Protein AF-0000000073784695 (afdb_homodimer)

Sequence (472 aa):
MSYKRVLLYGGRGCLGSVCVKHFKNKGYWVCSVDFQENSDADENIVIEVSESSSTQERVVKNGLDTFLSGRKVDGIFCVAGGWVGGSAASHDFLENCDAMWKKCVWSSSIAAALASKYLLASGLLVLTGAHAALQATPTMLGYGMAKAAVHQLTKSLAGQNSGLPNGSCVLAISPATLDTPMNRKWMPNANHSSWTPTEKVAELFATWLEEANSRPKSGSIIQLITQNGITECVPVMSYKRVLLYGGRGCLGSVCVKHFKNKGYWVCSVDFQENSDADENIVIEVSESSSTQERVVKNGLDTFLSGRKVDGIFCVAGGWVGGSAASHDFLENCDAMWKKCVWSSSIAAALASKYLLASGLLVLTGAHAALQATPTMLGYGMAKAAVHQLTKSLAGQNSGLPNGSCVLAISPATLDTPMNRKWMPNANHSSWTPTEKVAELFATWLEEANSRPKSGSIIQLITQNGITECVPV

Structure (mmCIF, N/CA/C/O backbone):
data_AF-0000000073784695-model_v1
#
loop_
_entity.id
_entity.type
_entity.pdbx_description
1 polymer 'Dihydropteridine reductase'
#
loop_
_atom_site.group_PDB
_atom_site.id
_atom_site.type_symbol
_atom_site.label_atom_id
_atom_site.label_alt_id
_atom_site.label_comp_id
_atom_site.label_asym_id
_atom_site.label_entity_id
_atom_site.label_seq_id
_atom_site.pdbx_PDB_ins_code
_atom_site.Cartn_x
_atom_site.Cartn_y
_atom_site.Cartn_z
_atom_site.occupancy
_atom_site.B_iso_or_equiv
_atom_site.auth_seq_id
_atom_site.auth_comp_id
_atom_site.auth_asym_id
_atom_site.auth_atom_id
_atom_site.pdbx_PDB_model_num
ATOM 1 N N . MET A 1 1 ? 3.414 38.375 17.562 1 43.34 1 MET A N 1
ATOM 2 C CA . MET A 1 1 ? 3.451 37 18.078 1 43.34 1 MET A CA 1
ATOM 3 C C . MET A 1 1 ? 3.529 36 16.938 1 43.34 1 MET A C 1
ATOM 5 O O . MET A 1 1 ? 2.811 36.125 15.945 1 43.34 1 MET A O 1
ATOM 9 N N . SER A 1 2 ? 4.625 35.25 16.594 1 60.72 2 SER A N 1
ATOM 10 C CA . SER A 1 2 ? 4.828 34.5 15.359 1 60.72 2 SER A CA 1
ATOM 11 C C . SER A 1 2 ? 3.73 33.438 15.172 1 60.72 2 SER A C 1
ATOM 13 O O . SER A 1 2 ? 3.438 32.656 16.094 1 60.72 2 SER A O 1
ATOM 15 N N . TYR A 1 3 ? 2.852 33.594 14.203 1 83.38 3 TYR A N 1
ATOM 16 C CA . TYR A 1 3 ? 1.689 32.75 13.938 1 83.38 3 TYR A CA 1
ATOM 17 C C . TYR A 1 3 ? 2.109 31.328 13.648 1 83.38 3 TYR A C 1
ATOM 19 O O . TYR A 1 3 ? 3.135 31.094 13 1 83.38 3 TYR A O 1
ATOM 27 N N . LYS A 1 4 ? 1.391 30.422 14.438 1 95.31 4 LYS A N 1
ATOM 28 C CA . LYS A 1 4 ? 1.573 29.016 14.062 1 95.31 4 LYS A CA 1
ATOM 29 C C . LYS A 1 4 ? 0.948 28.734 12.703 1 95.31 4 LYS A C 1
ATOM 31 O O . LYS A 1 4 ? -0.004 29.391 12.297 1 95.31 4 LYS A O 1
ATOM 36 N N . ARG A 1 5 ? 1.535 27.891 11.953 1 98.44 5 ARG A N 1
ATOM 37 C CA . ARG A 1 5 ? 1.164 27.625 10.57 1 98.44 5 ARG A CA 1
ATOM 38 C C . ARG A 1 5 ? 0.864 26.141 10.359 1 98.44 5 ARG A C 1
ATOM 40 O O . ARG A 1 5 ? 1.602 25.281 10.844 1 98.44 5 ARG A O 1
ATOM 47 N N . VAL A 1 6 ? -0.239 25.891 9.68 1 98.75 6 VAL A N 1
ATOM 48 C CA . VAL A 1 6 ? -0.56 24.5 9.398 1 98.75 6 VAL A CA 1
ATOM 49 C C . VAL A 1 6 ? -0.929 24.344 7.926 1 98.75 6 VAL A C 1
ATOM 51 O O . VAL A 1 6 ? -1.447 25.266 7.305 1 98.75 6 VAL A O 1
ATOM 54 N N . LEU A 1 7 ? -0.567 23.266 7.383 1 98.88 7 LEU A N 1
ATOM 55 C CA . LEU A 1 7 ? -0.961 22.828 6.047 1 98.88 7 LEU A CA 1
ATOM 56 C C . LEU A 1 7 ? -2.014 21.734 6.117 1 98.88 7 LEU A C 1
ATOM 58 O O . LEU A 1 7 ? -1.813 20.719 6.789 1 98.88 7 LEU A O 1
ATOM 62 N N . LEU A 1 8 ? -3.145 21.953 5.504 1 98.94 8 LEU A N 1
ATOM 63 C CA . LEU A 1 8 ? -4.18 20.938 5.363 1 98.94 8 LEU A CA 1
ATOM 64 C C . LEU A 1 8 ? -4.219 20.391 3.941 1 98.94 8 LEU A C 1
ATOM 66 O O . LEU A 1 8 ? -4.664 21.078 3.02 1 98.94 8 LEU A O 1
ATOM 70 N N . TYR A 1 9 ? -3.688 19.234 3.74 1 98.88 9 TYR A N 1
ATOM 71 C CA . TYR A 1 9 ? -3.838 18.531 2.469 1 98.88 9 TYR A CA 1
ATOM 72 C C . TYR A 1 9 ? -5.195 17.844 2.385 1 98.88 9 TYR A C 1
ATOM 74 O O . TYR A 1 9 ? -5.473 16.906 3.143 1 98.88 9 TYR A O 1
ATOM 82 N N . GLY A 1 10 ? -5.984 18.219 1.562 1 98.38 10 GLY A N 1
ATOM 83 C CA . GLY A 1 10 ? -7.391 17.844 1.566 1 98.38 10 GLY A CA 1
ATOM 84 C C . GLY A 1 10 ? -8.266 18.844 2.303 1 98.38 10 GLY A C 1
ATOM 85 O O . GLY A 1 10 ? -9.219 18.453 2.982 1 98.38 10 GLY A O 1
ATOM 86 N N . GLY A 1 11 ? -7.973 20.062 2.232 1 98.5 11 GLY A N 1
ATOM 87 C CA . GLY A 1 11 ? -8.609 21.078 3.049 1 98.5 11 GLY A CA 1
ATOM 88 C C . GLY A 1 11 ? -10.016 21.422 2.602 1 98.5 11 GLY A C 1
ATOM 89 O O . GLY A 1 11 ? -10.75 22.109 3.311 1 98.5 11 GLY A O 1
ATOM 90 N N . ARG A 1 12 ? -10.453 20.906 1.461 1 97.19 12 ARG A N 1
ATOM 91 C CA . ARG A 1 12 ? -11.781 21.234 0.956 1 97.19 12 ARG A CA 1
ATOM 92 C C . ARG A 1 12 ? -12.766 20.109 1.259 1 97.19 12 ARG A C 1
ATOM 94 O O . ARG A 1 12 ? -13.984 20.281 1.128 1 97.19 12 ARG A O 1
ATOM 101 N N . GLY A 1 13 ? -12.297 18.938 1.602 1 95.06 13 GLY A N 1
ATOM 102 C CA . GLY A 1 13 ? -13.172 17.812 1.912 1 95.06 13 GLY A CA 1
ATOM 103 C C . GLY A 1 13 ? -13.938 18 3.209 1 95.06 13 GLY A C 1
ATOM 104 O O . GLY A 1 13 ? -13.805 19.016 3.877 1 95.06 13 GLY A O 1
ATOM 105 N N . CYS A 1 14 ? -14.711 16.969 3.586 1 94.44 14 CYS A N 1
ATOM 106 C CA . CYS A 1 14 ? -15.578 17.047 4.754 1 94.44 14 CYS A CA 1
ATOM 107 C C . CYS A 1 14 ? -14.773 17.266 6.027 1 94.44 14 CYS A C 1
ATOM 109 O O . CYS A 1 14 ? -14.992 18.25 6.746 1 94.44 14 CYS A O 1
ATOM 111 N N . LEU A 1 15 ? -13.859 16.359 6.293 1 96.62 15 LEU A N 1
ATOM 112 C CA . LEU A 1 15 ? -13.008 16.516 7.465 1 96.62 15 LEU A CA 1
ATOM 113 C C . LEU A 1 15 ? -12.094 17.734 7.312 1 96.62 15 LEU A C 1
ATOM 115 O O . LEU A 1 15 ? -11.906 18.5 8.258 1 96.62 15 LEU A O 1
ATOM 119 N N . GLY A 1 16 ? -11.531 17.922 6.109 1 98.12 16 GLY A N 1
ATOM 120 C CA . GLY A 1 16 ? -10.594 19.016 5.84 1 98.12 16 GLY A CA 1
ATOM 121 C C . GLY A 1 16 ? -11.18 20.375 6.105 1 98.12 16 GLY A C 1
ATOM 122 O O . GLY A 1 16 ? -10.539 21.234 6.73 1 98.12 16 GLY A O 1
ATOM 123 N N . SER A 1 17 ? -12.391 20.609 5.66 1 98.25 17 SER A N 1
ATOM 124 C CA . SER A 1 17 ? -13.039 21.906 5.832 1 98.25 17 SER A CA 1
ATOM 125 C C . SER A 1 17 ? -13.258 22.219 7.309 1 98.25 17 SER A C 1
ATOM 127 O O . SER A 1 17 ? -13.102 23.359 7.738 1 98.25 17 SER A O 1
ATOM 129 N N . VAL A 1 18 ? -13.594 21.188 8.047 1 98.38 18 VAL A N 1
ATOM 130 C CA . VAL A 1 18 ? -13.805 21.359 9.484 1 98.38 18 VAL A CA 1
ATOM 131 C C . VAL A 1 18 ? -12.477 21.688 10.164 1 98.38 18 VAL A C 1
ATOM 133 O O . VAL A 1 18 ? -12.422 22.562 11.031 1 98.38 18 VAL A O 1
ATOM 136 N N . CYS A 1 19 ? -11.422 21.047 9.75 1 98.75 19 CYS A N 1
ATOM 137 C CA . CYS A 1 19 ? -10.102 21.312 10.312 1 98.75 19 CYS A CA 1
ATOM 138 C C . CYS A 1 19 ? -9.625 22.719 9.969 1 98.75 19 CYS A C 1
ATOM 140 O O . CYS A 1 19 ? -9.078 23.422 10.82 1 98.75 19 CYS A O 1
ATOM 142 N N . VAL A 1 20 ? -9.836 23.109 8.688 1 98.81 20 VAL A N 1
ATOM 143 C CA . VAL A 1 20 ? -9.438 24.453 8.266 1 98.81 20 VAL A CA 1
ATOM 144 C C . VAL A 1 20 ? -10.133 25.484 9.141 1 98.81 20 VAL A C 1
ATOM 146 O O . VAL A 1 20 ? -9.469 26.359 9.719 1 98.81 20 VAL A O 1
ATOM 149 N N . LYS A 1 21 ? -11.391 25.375 9.297 1 98.75 21 LYS A N 1
ATOM 150 C CA . LYS A 1 21 ? -12.164 26.328 10.102 1 98.75 21 LYS A CA 1
ATOM 151 C C . LYS A 1 21 ? -11.695 26.328 11.555 1 98.75 21 LYS A C 1
ATOM 153 O O . LYS A 1 21 ? -11.57 27.375 12.18 1 98.75 21 LYS A O 1
ATOM 158 N N . HIS A 1 22 ? -11.484 25.141 12.078 1 98.69 22 HIS A N 1
ATOM 159 C CA . HIS A 1 22 ? -11.062 25 13.469 1 98.69 22 HIS A CA 1
ATOM 160 C C . HIS A 1 22 ? -9.742 25.719 13.719 1 98.69 22 HIS A C 1
ATOM 162 O O . HIS A 1 22 ? -9.625 26.516 14.656 1 98.69 22 HIS A O 1
ATOM 168 N N . PHE A 1 23 ? -8.742 25.484 12.906 1 98.69 23 PHE A N 1
ATOM 169 C CA . PHE A 1 23 ? -7.43 26.094 13.078 1 98.69 23 PHE A CA 1
ATOM 170 C C . PHE A 1 23 ? -7.496 27.594 12.852 1 98.69 23 PHE A C 1
ATOM 172 O O . PHE A 1 23 ? -6.836 28.375 13.547 1 98.69 23 PHE A O 1
ATOM 179 N N . LYS A 1 24 ? -8.328 28.078 11.867 1 98.38 24 LYS A N 1
ATOM 180 C CA . LYS A 1 24 ? -8.523 29.5 11.656 1 98.38 24 LYS A CA 1
ATOM 181 C C . LYS A 1 24 ? -9.094 30.172 12.898 1 98.38 24 LYS A C 1
ATOM 183 O O . LYS A 1 24 ? -8.633 31.234 13.305 1 98.38 24 LYS A O 1
ATOM 188 N N . ASN A 1 25 ? -10.023 29.531 13.445 1 98 25 ASN A N 1
ATOM 189 C CA . ASN A 1 25 ? -10.664 30.062 14.648 1 98 25 ASN A CA 1
ATOM 190 C C . ASN A 1 25 ? -9.68 30.156 15.812 1 98 25 ASN A C 1
ATOM 192 O O . ASN A 1 25 ? -9.836 30.984 16.703 1 98 25 ASN A O 1
ATOM 196 N N . LYS A 1 26 ? -8.688 29.359 15.805 1 97.44 26 LYS A N 1
ATOM 197 C CA . LYS A 1 26 ? -7.68 29.344 16.859 1 97.44 26 LYS A CA 1
ATOM 198 C C . LYS A 1 26 ? -6.551 30.328 16.547 1 97.44 26 LYS A C 1
ATOM 200 O O . LYS A 1 26 ? -5.602 30.453 17.328 1 97.44 26 LYS A O 1
ATOM 205 N N . GLY A 1 27 ? -6.582 30.906 15.352 1 97.38 27 GLY A N 1
ATOM 206 C CA . GLY A 1 27 ? -5.641 31.953 15.031 1 97.38 27 GLY A CA 1
ATOM 207 C C . GLY A 1 27 ? -4.453 31.469 14.219 1 97.38 27 GLY A C 1
ATOM 208 O O . GLY A 1 27 ? -3.465 32.188 14.062 1 97.38 27 GLY A O 1
ATOM 209 N N . TYR A 1 28 ? -4.531 30.266 13.711 1 98 28 TYR A N 1
ATOM 210 C CA . TYR A 1 28 ? -3.449 29.734 12.891 1 98 28 TYR A CA 1
ATOM 211 C C . TYR A 1 28 ? -3.49 30.312 11.484 1 98 28 TYR A C 1
ATOM 213 O O . TYR A 1 28 ? -4.559 30.672 10.984 1 98 28 TYR A O 1
ATOM 221 N N . TRP A 1 29 ? -2.283 30.453 10.875 1 98.31 29 TRP A N 1
ATOM 222 C CA . TRP A 1 29 ? -2.205 30.562 9.422 1 98.31 29 TRP A CA 1
ATOM 223 C C . TRP A 1 29 ? -2.436 29.203 8.766 1 98.31 29 TRP A C 1
ATOM 225 O O . TRP A 1 29 ? -1.779 28.219 9.117 1 98.31 29 TRP A O 1
ATOM 235 N N . VAL A 1 30 ? -3.416 29.125 7.887 1 98.75 30 VAL A N 1
ATOM 236 C CA . VAL A 1 30 ? -3.797 27.828 7.32 1 98.75 30 VAL A CA 1
ATOM 237 C C . VAL A 1 30 ? -3.631 27.875 5.801 1 98.75 30 VAL A C 1
ATOM 239 O O . VAL A 1 30 ? -4.164 28.75 5.133 1 98.75 30 VAL A O 1
ATOM 242 N N . CYS A 1 31 ? -2.861 26.938 5.242 1 98.88 31 CYS A N 1
ATOM 243 C CA . CYS A 1 31 ? -2.801 26.688 3.807 1 98.88 31 CYS A CA 1
ATOM 244 C C . CYS A 1 31 ? -3.551 25.406 3.443 1 98.88 31 CYS A C 1
ATOM 246 O O . CYS A 1 31 ? -3.303 24.359 4.023 1 98.88 31 CYS A O 1
ATOM 248 N N . SER A 1 32 ? -4.477 25.531 2.498 1 98.88 32 SER A N 1
ATOM 249 C CA . SER A 1 32 ? -5.246 24.375 2.029 1 98.88 32 SER A CA 1
ATOM 250 C C . SER A 1 32 ? -4.734 23.875 0.684 1 98.88 32 SER A C 1
ATOM 252 O O . SER A 1 32 ? -4.52 24.672 -0.237 1 98.88 32 SER A O 1
ATOM 254 N N . VAL A 1 33 ? -4.438 22.625 0.585 1 98.88 33 VAL A N 1
ATOM 255 C CA . VAL A 1 33 ? -4.145 21.953 -0.674 1 98.88 33 VAL A CA 1
ATOM 256 C C . VAL A 1 33 ? -5.309 21.031 -1.061 1 98.88 33 VAL A C 1
ATOM 258 O O . VAL A 1 33 ? -5.695 20.156 -0.293 1 98.88 33 VAL A O 1
ATOM 261 N N . ASP A 1 34 ? -5.852 21.172 -2.234 1 98.62 34 ASP A N 1
ATOM 262 C CA . ASP A 1 34 ? -6.969 20.359 -2.713 1 98.62 34 ASP A CA 1
ATOM 263 C C . ASP A 1 34 ? -7.211 20.594 -4.203 1 98.62 34 ASP A C 1
ATOM 265 O O . ASP A 1 34 ? -6.461 21.328 -4.855 1 98.62 34 ASP A O 1
ATOM 269 N N . PHE A 1 35 ? -8.227 19.922 -4.711 1 98.06 35 PHE A N 1
ATOM 270 C CA . PHE A 1 35 ? -8.602 20.109 -6.109 1 98.06 35 PHE A CA 1
ATOM 271 C C . PHE A 1 35 ? -9.43 21.375 -6.289 1 98.06 35 PHE A C 1
ATOM 273 O O . PHE A 1 35 ? -9.617 21.844 -7.41 1 98.06 35 PHE A O 1
ATOM 280 N N . GLN A 1 36 ? -9.883 21.922 -5.195 1 98.25 36 GLN A N 1
ATOM 281 C CA . GLN A 1 36 ? -10.648 23.172 -5.168 1 98.25 36 GLN A CA 1
ATOM 282 C C . GLN A 1 36 ? -10.242 24.047 -3.984 1 98.25 36 GLN A C 1
ATOM 284 O O . GLN A 1 36 ? -9.703 23.531 -2.992 1 98.25 36 GLN A O 1
ATOM 289 N N . GLU A 1 37 ? -10.508 25.281 -4.098 1 98.5 37 GLU A N 1
ATOM 290 C CA . GLU A 1 37 ? -10.148 26.219 -3.035 1 98.5 37 GLU A CA 1
ATOM 291 C C . GLU A 1 37 ? -11.07 26.062 -1.828 1 98.5 37 GLU A C 1
ATOM 293 O O . GLU A 1 37 ? -12.25 25.75 -1.979 1 98.5 37 GLU A O 1
ATOM 298 N N . ASN A 1 38 ? -10.523 26.172 -0.67 1 98.62 38 ASN A N 1
ATOM 299 C CA . ASN A 1 38 ? -11.266 26.406 0.563 1 98.62 38 ASN A CA 1
ATOM 300 C C . ASN A 1 38 ? -11.266 27.891 0.944 1 98.62 38 ASN A C 1
ATOM 302 O O . ASN A 1 38 ? -10.219 28.438 1.291 1 98.62 38 ASN A O 1
ATOM 306 N N . SER A 1 39 ? -12.391 28.562 0.974 1 98.31 39 SER A N 1
ATOM 307 C CA . SER A 1 39 ? -12.492 30.016 1.137 1 98.31 39 SER A CA 1
ATOM 308 C C . SER A 1 39 ? -12.117 30.438 2.551 1 98.31 39 SER A C 1
ATOM 310 O O . SER A 1 39 ? -11.797 31.609 2.791 1 98.31 39 SER A O 1
ATOM 312 N N . ASP A 1 40 ? -12.109 29.5 3.477 1 98.5 40 ASP A N 1
ATOM 313 C CA . ASP A 1 40 ? -11.797 29.844 4.859 1 98.5 40 ASP A CA 1
ATOM 314 C C . ASP A 1 40 ? -10.289 29.875 5.094 1 98.5 40 ASP A C 1
ATOM 316 O O . ASP A 1 40 ? -9.82 30.391 6.109 1 98.5 40 ASP A O 1
ATOM 320 N N . ALA A 1 41 ? -9.508 29.266 4.223 1 98.81 41 ALA A N 1
ATOM 321 C CA . ALA A 1 41 ? -8.055 29.172 4.391 1 98.81 41 ALA A CA 1
ATOM 322 C C . ALA A 1 41 ? -7.383 30.516 4.086 1 98.81 41 ALA A C 1
ATOM 324 O O . ALA A 1 41 ? -7.953 31.359 3.389 1 98.81 41 ALA A O 1
ATOM 325 N N . ASP A 1 42 ? -6.207 30.75 4.637 1 98.62 42 ASP A N 1
ATOM 326 C CA . ASP A 1 42 ? -5.426 31.938 4.301 1 98.62 42 ASP A CA 1
ATOM 327 C C . ASP A 1 42 ? -4.848 31.844 2.893 1 98.62 42 ASP A C 1
ATOM 329 O O . ASP A 1 42 ? -4.762 32.844 2.178 1 98.62 42 ASP A O 1
ATOM 333 N N . GLU A 1 43 ? -4.367 30.688 2.545 1 98.75 43 GLU A N 1
ATOM 334 C CA . GLU A 1 43 ? -3.811 30.406 1.225 1 98.75 43 GLU A CA 1
ATOM 335 C C . GLU A 1 43 ? -4.352 29.094 0.667 1 98.75 43 GLU A C 1
ATOM 337 O O . GLU A 1 43 ? -4.711 28.203 1.427 1 98.75 43 GLU A O 1
ATOM 342 N N . ASN A 1 44 ? -4.43 29.078 -0.652 1 98.81 44 ASN A N 1
ATOM 343 C CA . ASN A 1 44 ? -4.867 27.875 -1.347 1 98.81 44 ASN A CA 1
ATOM 344 C C . ASN A 1 44 ? -3.875 27.453 -2.432 1 98.81 44 ASN A C 1
ATOM 346 O O . ASN A 1 44 ? -3.346 28.312 -3.15 1 98.81 44 ASN A O 1
ATOM 350 N N . ILE A 1 45 ? -3.574 26.219 -2.484 1 98.81 45 ILE A N 1
ATOM 351 C CA . ILE A 1 45 ? -2.889 25.609 -3.613 1 98.81 45 ILE A CA 1
ATOM 352 C C . ILE A 1 45 ? -3.805 24.578 -4.273 1 98.81 45 ILE A C 1
ATOM 354 O O . ILE A 1 45 ? -4.191 23.594 -3.65 1 98.81 45 ILE A O 1
ATOM 358 N N . VAL A 1 46 ? -4.16 24.797 -5.477 1 98.69 46 VAL A N 1
ATOM 359 C CA . VAL A 1 46 ? -5.082 23.938 -6.207 1 98.69 46 VAL A CA 1
ATOM 360 C C . VAL A 1 46 ? -4.293 23 -7.125 1 98.69 46 VAL A C 1
ATOM 362 O O . VAL A 1 46 ? -3.531 23.453 -7.98 1 98.69 46 VAL A O 1
ATOM 365 N N . ILE A 1 47 ? -4.383 21.703 -6.891 1 98.25 47 ILE A N 1
ATOM 366 C CA . ILE A 1 47 ? -3.744 20.703 -7.734 1 98.25 47 ILE A CA 1
ATOM 367 C C . ILE A 1 47 ? -4.77 20.109 -8.703 1 98.25 47 ILE A C 1
ATOM 369 O O . ILE A 1 47 ? -5.977 20.297 -8.523 1 98.25 47 ILE A O 1
ATOM 373 N N . GLU A 1 48 ? -4.254 19.406 -9.703 1 97.25 48 GLU A N 1
ATOM 374 C CA . GLU A 1 48 ? -5.133 18.828 -10.711 1 97.25 48 GLU A CA 1
ATOM 375 C C . GLU A 1 48 ? -5.137 17.312 -10.633 1 97.25 48 GLU A C 1
ATOM 377 O O . GLU A 1 48 ? -4.078 16.672 -10.602 1 97.25 48 GLU A O 1
ATOM 382 N N . VAL A 1 49 ? -6.305 16.766 -10.672 1 93.31 49 VAL A N 1
ATOM 383 C CA . VAL A 1 49 ? -6.512 15.336 -10.516 1 93.31 49 VAL A CA 1
ATOM 384 C C . VAL A 1 49 ? -5.824 14.586 -11.648 1 93.31 49 VAL A C 1
ATOM 386 O O . VAL A 1 49 ? -5.367 13.453 -11.469 1 93.31 49 VAL A O 1
ATOM 389 N N . SER A 1 50 ? -5.664 15.18 -12.812 1 94.31 50 SER A N 1
ATOM 390 C CA . SER A 1 50 ? -5.141 14.531 -14.008 1 94.31 50 SER A CA 1
ATOM 391 C C . SER A 1 50 ? -3.617 14.492 -13.992 1 94.31 50 SER A C 1
ATOM 393 O O . SER A 1 50 ? -3.002 13.781 -14.789 1 94.31 50 SER A O 1
ATOM 395 N N . GLU A 1 51 ? -3.016 15.234 -13.102 1 96.19 51 GLU A N 1
ATOM 396 C CA . GLU A 1 51 ? -1.561 15.336 -13.07 1 96.19 51 GLU A CA 1
ATOM 397 C C . GLU A 1 51 ? -0.942 14.18 -12.297 1 96.19 51 GLU A C 1
ATOM 399 O O . GLU A 1 51 ? -1.605 13.562 -11.461 1 96.19 51 GLU A O 1
ATOM 404 N N . SER A 1 52 ? 0.316 13.867 -12.594 1 96.38 52 SER A N 1
ATOM 405 C CA . SER A 1 52 ? 1.062 12.852 -11.859 1 96.38 52 SER A CA 1
ATOM 406 C C . SER A 1 52 ? 1.342 13.289 -10.43 1 96.38 52 SER A C 1
ATOM 408 O O . SER A 1 52 ? 1.232 14.477 -10.102 1 96.38 52 SER A O 1
ATOM 410 N N . SER A 1 53 ? 1.649 12.359 -9.625 1 97.38 53 SER A N 1
ATOM 411 C CA . SER A 1 53 ? 1.987 12.672 -8.242 1 97.38 53 SER A CA 1
ATOM 412 C C . SER A 1 53 ? 3.172 13.625 -8.164 1 97.38 53 SER A C 1
ATOM 414 O O . SER A 1 53 ? 3.184 14.547 -7.344 1 97.38 53 SER A O 1
ATOM 416 N N . SER A 1 54 ? 4.18 13.438 -9.016 1 97.44 54 SER A N 1
ATOM 417 C CA . SER A 1 54 ? 5.355 14.305 -9.031 1 97.44 54 SER A CA 1
ATOM 418 C C . SER A 1 54 ? 4.992 15.727 -9.438 1 97.44 54 SER A C 1
ATOM 420 O O . SER A 1 54 ? 5.52 16.688 -8.883 1 97.44 54 SER A O 1
ATOM 422 N N . THR A 1 55 ? 4.141 15.844 -10.406 1 97.94 55 THR A N 1
ATOM 423 C CA . THR A 1 55 ? 3.699 17.172 -10.828 1 97.94 55 THR A CA 1
ATOM 424 C C . THR A 1 55 ? 2.895 17.844 -9.727 1 97.94 55 THR A C 1
ATOM 426 O O . THR A 1 55 ? 3.084 19.031 -9.453 1 97.94 55 THR A O 1
ATOM 429 N N . GLN A 1 56 ? 1.969 1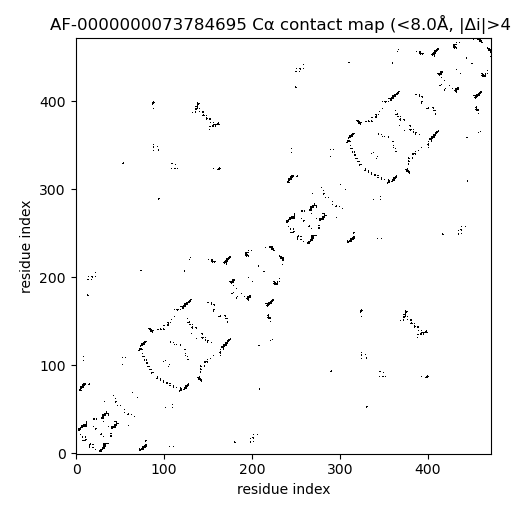7.109 -9.133 1 98.38 56 GLN A N 1
ATOM 430 C CA . GLN A 1 56 ? 1.206 17.672 -8.023 1 98.38 56 GLN A CA 1
ATOM 431 C C . GLN A 1 56 ? 2.129 18.141 -6.906 1 98.38 56 GLN A C 1
ATOM 433 O O . GLN A 1 56 ? 1.941 19.234 -6.355 1 98.38 56 GLN A O 1
ATOM 438 N N . GLU A 1 57 ? 3.129 17.297 -6.582 1 98.38 57 GLU A N 1
ATOM 439 C CA . GLU A 1 57 ? 4.098 17.672 -5.562 1 98.38 57 GLU A CA 1
ATOM 440 C C . GLU A 1 57 ? 4.777 19 -5.914 1 98.38 57 GLU A C 1
ATOM 442 O O . GLU A 1 57 ? 4.918 19.875 -5.062 1 98.38 57 GLU A O 1
ATOM 447 N N . ARG A 1 58 ? 5.207 19.125 -7.133 1 98.12 58 ARG A N 1
ATOM 448 C CA . ARG A 1 58 ? 5.902 20.328 -7.582 1 98.12 58 ARG A CA 1
ATOM 449 C C . ARG A 1 58 ? 5.004 21.562 -7.457 1 98.12 58 ARG A C 1
ATOM 451 O O . ARG A 1 58 ? 5.461 22.625 -7.035 1 98.12 58 ARG A O 1
ATOM 458 N N . VAL A 1 59 ? 3.773 21.406 -7.859 1 98.62 59 VAL A N 1
ATOM 459 C CA . VAL A 1 59 ? 2.814 22.516 -7.758 1 98.62 59 VAL A CA 1
ATOM 460 C C . VAL A 1 59 ? 2.686 22.953 -6.301 1 98.62 59 VAL A C 1
ATOM 462 O O . VAL A 1 59 ? 2.717 24.141 -6.004 1 98.62 59 VAL A O 1
ATOM 465 N N . VAL A 1 60 ? 2.58 21.969 -5.391 1 98.81 60 VAL A N 1
ATOM 466 C CA . VAL A 1 60 ? 2.402 22.281 -3.977 1 98.81 60 VAL A CA 1
ATOM 467 C C . VAL A 1 60 ? 3.666 22.938 -3.43 1 98.81 60 VAL A C 1
ATOM 469 O O . VAL A 1 60 ? 3.592 23.969 -2.742 1 98.81 60 VAL A O 1
ATOM 472 N N . LYS A 1 61 ? 4.844 22.406 -3.746 1 98.56 61 LYS A N 1
ATOM 473 C CA . LYS A 1 61 ? 6.102 22.953 -3.252 1 98.56 61 LYS A CA 1
ATOM 474 C C . LYS A 1 61 ? 6.316 24.375 -3.754 1 98.56 61 LYS A C 1
ATOM 476 O O . LYS A 1 61 ? 6.754 25.25 -2.998 1 98.56 61 LYS A O 1
ATOM 481 N N . ASN A 1 62 ? 6.016 24.594 -5.039 1 98.5 62 ASN A N 1
ATOM 482 C CA . ASN A 1 62 ? 6.141 25.953 -5.586 1 98.5 62 ASN A CA 1
ATOM 483 C C . ASN A 1 62 ? 5.25 26.938 -4.844 1 98.5 62 ASN A C 1
ATOM 485 O O . ASN A 1 62 ? 5.672 28.062 -4.539 1 98.5 62 ASN A O 1
ATOM 489 N N . GLY A 1 63 ? 4.004 26.547 -4.613 1 98.69 63 GLY A N 1
ATOM 490 C CA . GLY A 1 63 ? 3.104 27.375 -3.838 1 98.69 63 GLY A CA 1
ATOM 491 C C . GLY A 1 63 ? 3.607 27.672 -2.436 1 98.69 63 GLY A C 1
ATOM 492 O O . GLY A 1 63 ? 3.596 28.812 -1.985 1 98.69 63 GLY A O 1
ATOM 493 N N . LEU A 1 64 ? 4.062 26.609 -1.751 1 98.62 64 LEU A N 1
ATOM 494 C CA . LEU A 1 64 ? 4.543 26.766 -0.383 1 98.62 64 LEU A CA 1
ATOM 495 C C . LEU A 1 64 ? 5.789 27.641 -0.335 1 98.62 64 LEU A C 1
ATOM 497 O O . LEU A 1 64 ? 5.957 28.438 0.587 1 98.62 64 LEU A O 1
ATOM 501 N N . ASP A 1 65 ? 6.691 27.453 -1.309 1 98.44 65 ASP A N 1
ATOM 502 C CA . ASP A 1 65 ? 7.875 28.312 -1.37 1 98.44 65 ASP A CA 1
ATOM 503 C C . ASP A 1 65 ? 7.488 29.781 -1.427 1 98.44 65 ASP A C 1
ATOM 505 O O . ASP A 1 65 ? 8.125 30.625 -0.793 1 98.44 65 ASP A O 1
ATOM 509 N N . THR A 1 66 ? 6.492 30.047 -2.137 1 97.81 66 THR A N 1
ATOM 510 C CA . THR A 1 66 ? 6.023 31.422 -2.289 1 97.81 66 THR A CA 1
ATOM 511 C C . THR A 1 66 ? 5.383 31.922 -0.997 1 97.81 66 THR A C 1
ATOM 513 O O . THR A 1 66 ? 5.707 33 -0.516 1 97.81 66 THR A O 1
ATOM 516 N N . PHE A 1 67 ? 4.5 31.141 -0.397 1 97.56 67 PHE A N 1
ATOM 517 C CA . PHE A 1 67 ? 3.691 31.562 0.741 1 97.56 67 PHE A CA 1
ATOM 518 C C . PHE A 1 67 ? 4.535 31.625 2.008 1 97.56 67 PHE A C 1
ATOM 520 O O . PHE A 1 67 ? 4.289 32.469 2.879 1 97.56 67 PHE A O 1
ATOM 527 N N . LEU A 1 68 ? 5.469 30.688 2.145 1 96.88 68 LEU A N 1
ATOM 528 C CA . LEU A 1 68 ? 6.191 30.562 3.402 1 96.88 68 LEU A CA 1
ATOM 529 C C . LEU A 1 68 ? 7.434 31.438 3.412 1 96.88 68 LEU A C 1
ATOM 531 O O . LEU A 1 68 ? 7.934 31.812 4.477 1 96.88 68 LEU A O 1
ATOM 535 N N . SER A 1 69 ? 8.031 31.781 2.266 1 95.5 69 SER A N 1
ATOM 536 C CA . SER A 1 69 ? 9.195 32.656 2.148 1 95.5 69 SER A CA 1
ATOM 537 C C . SER A 1 69 ? 10.312 32.219 3.09 1 95.5 69 SER A C 1
ATOM 539 O O . SER A 1 69 ? 10.828 33 3.871 1 95.5 69 SER A O 1
ATOM 541 N N . GLY A 1 70 ? 10.586 30.891 3.107 1 94.56 70 GLY A N 1
ATOM 542 C CA . GLY A 1 70 ? 11.695 30.344 3.879 1 94.56 70 GLY A CA 1
ATOM 543 C C . GLY A 1 70 ? 11.281 29.875 5.262 1 94.56 70 GLY A C 1
ATOM 544 O O . GLY A 1 70 ? 12.062 29.219 5.961 1 94.56 70 GLY A O 1
ATOM 545 N N . ARG A 1 71 ? 10.062 30.219 5.645 1 96.25 71 ARG A N 1
ATOM 546 C CA . ARG A 1 71 ? 9.578 29.75 6.938 1 96.25 71 ARG A CA 1
ATOM 547 C C . ARG A 1 71 ? 9.094 28.312 6.852 1 96.25 71 ARG A C 1
ATOM 549 O O . ARG A 1 71 ? 8.945 27.766 5.758 1 96.25 71 ARG A O 1
ATOM 556 N N . LYS A 1 72 ? 8.883 27.75 7.996 1 97.5 72 LYS A N 1
ATOM 557 C CA . LYS A 1 72 ? 8.406 26.375 8.117 1 97.5 72 LYS A CA 1
ATOM 558 C C . LYS A 1 72 ? 7 26.328 8.703 1 97.5 72 LYS A C 1
ATOM 560 O O . LYS A 1 72 ? 6.445 27.359 9.078 1 97.5 72 LYS A O 1
ATOM 565 N N . VAL A 1 73 ? 6.438 25.188 8.68 1 98.56 73 VAL A N 1
ATOM 566 C CA . VAL A 1 73 ? 5.109 25.031 9.258 1 98.56 73 VAL A CA 1
ATOM 567 C C . VAL A 1 73 ? 5.199 24.172 10.523 1 98.56 73 VAL A C 1
ATOM 569 O O . VAL A 1 73 ? 6.094 23.344 10.664 1 98.56 73 VAL A O 1
ATOM 572 N N . ASP A 1 74 ? 4.168 24.391 11.414 1 98.62 74 ASP A N 1
ATOM 573 C CA . ASP A 1 74 ? 4.098 23.688 12.688 1 98.62 74 ASP A CA 1
ATOM 574 C C . ASP A 1 74 ? 3.469 22.297 12.508 1 98.62 74 ASP A C 1
ATOM 576 O O . ASP A 1 74 ? 3.791 21.359 13.25 1 98.62 74 ASP A O 1
ATOM 580 N N . GLY A 1 75 ? 2.559 22.219 11.609 1 98.75 75 GLY A N 1
ATOM 581 C CA . GLY A 1 75 ? 1.846 20.969 11.406 1 98.75 75 GLY A CA 1
ATOM 582 C C . GLY A 1 75 ? 1.41 20.766 9.961 1 98.75 75 GLY A C 1
ATOM 583 O O . GLY A 1 75 ? 1.071 21.719 9.273 1 98.75 75 GLY A O 1
ATOM 584 N N . ILE A 1 76 ? 1.489 19.562 9.492 1 98.94 76 ILE A N 1
ATOM 585 C CA . ILE A 1 76 ? 0.92 19.094 8.234 1 98.94 76 ILE A CA 1
ATOM 586 C C . ILE A 1 76 ? -0.099 18 8.492 1 98.94 76 ILE A C 1
ATOM 588 O O . ILE A 1 76 ? 0.224 16.984 9.125 1 98.94 76 ILE A O 1
ATOM 592 N N . PHE A 1 77 ? -1.296 18.234 8.102 1 98.94 77 PHE A N 1
ATOM 593 C CA . PHE A 1 77 ? -2.389 17.281 8.289 1 98.94 77 PHE A CA 1
ATOM 594 C C . PHE A 1 77 ? -2.939 16.812 6.945 1 98.94 77 PHE A C 1
ATOM 596 O O . PHE A 1 77 ? -3.555 17.594 6.219 1 98.94 77 PHE A O 1
ATOM 603 N N . CYS A 1 78 ? -2.645 15.617 6.598 1 98.94 78 CYS A N 1
ATOM 604 C CA . CYS A 1 78 ? -3.178 15.031 5.371 1 98.94 78 CYS A CA 1
ATOM 605 C C . CYS A 1 78 ? -4.484 14.297 5.641 1 98.94 78 CYS A C 1
ATOM 607 O O . CYS A 1 78 ? -4.48 13.172 6.156 1 98.94 78 CYS A O 1
ATOM 609 N N . VAL A 1 79 ? -5.566 14.914 5.246 1 98.31 79 VAL A N 1
ATOM 610 C CA . VAL A 1 79 ? -6.887 14.344 5.484 1 98.31 79 VAL A CA 1
ATOM 611 C C . VAL A 1 79 ? -7.57 14.047 4.152 1 98.31 79 VAL A C 1
ATOM 613 O O . VAL A 1 79 ? -8.789 13.883 4.094 1 98.31 79 VAL A O 1
ATOM 616 N N . ALA A 1 80 ? -6.727 14.094 3.086 1 97.19 80 ALA A N 1
ATOM 617 C CA . ALA A 1 80 ? -7.211 13.672 1.775 1 97.19 80 ALA A CA 1
ATOM 618 C C . ALA A 1 80 ? -7.402 12.164 1.723 1 97.19 80 ALA A C 1
ATOM 620 O O . ALA A 1 80 ? -6.684 11.414 2.389 1 97.19 80 ALA A O 1
ATOM 621 N N . GLY A 1 81 ? -8.344 11.719 0.95 1 93.31 81 GLY A N 1
ATOM 622 C CA . GLY A 1 81 ? -8.594 10.297 0.771 1 93.31 81 GLY A CA 1
ATOM 623 C C . GLY A 1 81 ? -9.891 10.008 0.044 1 93.31 81 GLY A C 1
ATOM 624 O O . GLY A 1 81 ? -10.469 10.891 -0.59 1 93.31 81 GLY A O 1
ATOM 625 N N . GLY A 1 82 ? -10.211 8.797 0.011 1 90.75 82 GLY A N 1
ATOM 626 C CA . GLY A 1 82 ? -11.43 8.289 -0.592 1 90.75 82 GLY A CA 1
ATOM 627 C C . GLY A 1 82 ? -11.68 6.824 -0.28 1 90.75 82 GLY A C 1
ATOM 628 O O . GLY A 1 82 ? -10.883 6.184 0.399 1 90.75 82 GLY A O 1
ATOM 629 N N . TRP A 1 83 ? -12.891 6.422 -0.73 1 92.38 83 TRP A N 1
ATOM 630 C CA . TRP A 1 83 ? -13.258 5.02 -0.53 1 92.38 83 TRP A CA 1
ATOM 631 C C . TRP A 1 83 ? -14.008 4.477 -1.737 1 92.38 83 TRP A C 1
ATOM 633 O O . TRP A 1 83 ? -14.898 5.145 -2.275 1 92.38 83 TRP A O 1
ATOM 643 N N . VAL A 1 84 ? -13.641 3.369 -2.176 1 93.62 84 VAL A N 1
ATOM 644 C CA . VAL A 1 84 ? -14.398 2.551 -3.117 1 93.62 84 VAL A CA 1
ATOM 645 C C . VAL A 1 84 ? -14.234 1.074 -2.77 1 93.62 84 VAL A C 1
ATOM 647 O O . VAL A 1 84 ? -13.148 0.636 -2.391 1 93.62 84 VAL A O 1
ATOM 650 N N . GLY A 1 85 ? -15.352 0.331 -2.77 1 94.69 85 GLY A N 1
ATOM 651 C CA . GLY A 1 85 ? -15.312 -1.1 -2.512 1 94.69 85 GLY A CA 1
ATOM 652 C C . GLY A 1 85 ? -14.977 -1.918 -3.746 1 94.69 85 GLY A C 1
ATOM 653 O O . GLY A 1 85 ? -14.719 -1.36 -4.816 1 94.69 85 GLY A O 1
ATOM 654 N N . GLY A 1 86 ? -14.922 -3.252 -3.475 1 97.56 86 GLY A N 1
ATOM 655 C CA . GLY A 1 86 ? -14.711 -4.188 -4.566 1 97.56 86 GLY A CA 1
ATOM 656 C C . GLY A 1 86 ? -13.82 -5.355 -4.184 1 97.56 86 GLY A C 1
ATOM 657 O O . GLY A 1 86 ? -12.867 -5.195 -3.414 1 97.56 86 GLY A O 1
ATOM 658 N N . SER A 1 87 ? -14.188 -6.504 -4.703 1 98.69 87 SER A N 1
ATOM 659 C CA . SER A 1 87 ? -13.414 -7.727 -4.547 1 98.69 87 SER A CA 1
ATOM 660 C C . SER A 1 87 ? -12.578 -8.016 -5.789 1 98.69 87 SER A C 1
ATOM 662 O O . SER A 1 87 ? -12.602 -7.242 -6.754 1 98.69 87 SER A O 1
ATOM 664 N N . ALA A 1 88 ? -11.836 -9.125 -5.777 1 98.81 88 ALA A N 1
ATOM 665 C CA . ALA A 1 88 ? -10.984 -9.484 -6.91 1 98.81 88 ALA A CA 1
ATOM 666 C C . ALA A 1 88 ? -11.82 -9.867 -8.125 1 98.81 88 ALA A C 1
ATOM 668 O O . ALA A 1 88 ? -11.312 -9.914 -9.25 1 98.81 88 ALA A O 1
ATOM 669 N N . ALA A 1 89 ? -13.109 -10.094 -7.906 1 98.56 89 ALA A N 1
ATOM 670 C CA . ALA A 1 89 ? -14.008 -10.508 -8.984 1 98.56 89 ALA A CA 1
ATOM 671 C C . ALA A 1 89 ? -14.742 -9.305 -9.578 1 98.56 89 ALA A C 1
ATOM 673 O O . ALA A 1 89 ? -15.414 -9.422 -10.602 1 98.56 89 ALA A O 1
ATOM 674 N N . SER A 1 90 ? -14.617 -8.164 -8.906 1 98.25 90 SER A N 1
ATOM 675 C CA . SER A 1 90 ? -15.305 -6.973 -9.383 1 98.25 90 SER A CA 1
ATOM 676 C C . SER A 1 90 ? -14.781 -6.551 -10.758 1 98.25 90 SER A C 1
ATOM 678 O O . SER A 1 90 ? -13.578 -6.605 -11.008 1 98.25 90 SER A O 1
ATOM 680 N N . HIS A 1 91 ? -15.664 -6.082 -11.602 1 96.5 91 HIS A N 1
ATOM 681 C CA . HIS A 1 91 ? -15.312 -5.664 -12.953 1 96.5 91 HIS A CA 1
ATOM 682 C C . HIS A 1 91 ? -14.328 -4.5 -12.93 1 96.5 91 HIS A C 1
ATOM 684 O O . HIS A 1 91 ? -13.453 -4.402 -13.797 1 96.5 91 HIS A O 1
ATOM 690 N N . ASP A 1 92 ? -14.453 -3.67 -11.914 1 97.12 92 ASP A N 1
ATOM 691 C CA . ASP A 1 92 ? -13.633 -2.463 -11.82 1 97.12 92 ASP A CA 1
ATOM 692 C C . ASP A 1 92 ? -12.547 -2.621 -10.758 1 97.12 92 ASP A C 1
ATOM 694 O O . ASP A 1 92 ? -12.109 -1.636 -10.156 1 97.12 92 ASP A O 1
ATOM 698 N N . PHE A 1 93 ? -12.148 -3.869 -10.477 1 98.44 93 PHE A N 1
ATOM 699 C CA . PHE A 1 93 ? -11.227 -4.156 -9.375 1 98.44 93 PHE A CA 1
ATOM 700 C C . PHE A 1 93 ? -9.945 -3.35 -9.523 1 98.44 93 PHE A C 1
ATOM 702 O O . PHE A 1 93 ? -9.57 -2.605 -8.609 1 98.44 93 PHE A O 1
ATOM 709 N N . LEU A 1 94 ? -9.258 -3.354 -10.695 1 98.5 94 LEU A N 1
ATOM 710 C CA . LEU A 1 94 ? -7.977 -2.682 -10.883 1 98.5 94 LEU A CA 1
ATOM 711 C C . LEU A 1 94 ? -8.156 -1.168 -10.906 1 98.5 94 LEU A C 1
ATOM 713 O O . LEU A 1 94 ? -7.316 -0.43 -10.391 1 98.5 94 LEU A O 1
ATOM 717 N N . GLU A 1 95 ? -9.203 -0.733 -11.516 1 97.81 95 GLU A N 1
ATOM 718 C CA . GLU A 1 95 ? -9.516 0.693 -11.492 1 97.81 95 GLU A CA 1
ATOM 719 C C . GLU A 1 95 ? -9.711 1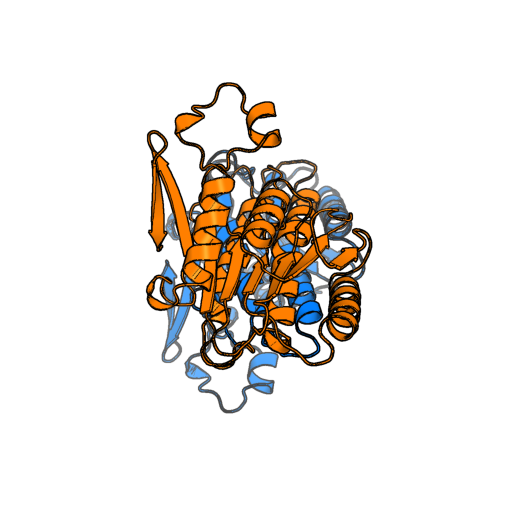.196 -10.07 1 97.81 95 GLU A C 1
ATOM 721 O O . GLU A 1 95 ? -9.281 2.301 -9.727 1 97.81 95 GLU A O 1
ATOM 726 N N . ASN A 1 96 ? -10.398 0.365 -9.281 1 97.75 96 ASN A N 1
ATOM 727 C CA . ASN A 1 96 ? -10.602 0.705 -7.871 1 97.75 96 ASN A CA 1
ATOM 728 C C . ASN A 1 96 ? -9.273 0.784 -7.121 1 97.75 96 ASN A C 1
ATOM 730 O O . ASN A 1 96 ? -9.062 1.688 -6.312 1 97.75 96 ASN A O 1
ATOM 734 N N . CYS A 1 97 ? -8.383 -0.16 -7.375 1 98.5 97 CYS A N 1
ATOM 735 C CA . CYS A 1 97 ? -7.059 -0.139 -6.758 1 98.5 97 CYS A CA 1
ATOM 736 C C . CYS A 1 97 ? -6.316 1.146 -7.102 1 98.5 97 CYS A C 1
ATOM 738 O O . CYS A 1 97 ? -5.766 1.806 -6.219 1 98.5 97 CYS A O 1
ATOM 740 N N . ASP A 1 98 ? -6.344 1.496 -8.367 1 97.06 98 ASP A N 1
ATOM 741 C CA . ASP A 1 98 ? -5.656 2.699 -8.828 1 97.06 98 ASP A CA 1
ATOM 742 C C . ASP A 1 98 ? -6.262 3.951 -8.195 1 97.06 98 ASP A C 1
ATOM 744 O O . ASP A 1 98 ? -5.535 4.867 -7.801 1 97.06 98 ASP A O 1
ATOM 748 N N . ALA A 1 99 ? -7.551 3.967 -8.164 1 96.81 99 ALA A N 1
ATOM 749 C CA . ALA A 1 99 ? -8.234 5.117 -7.578 1 96.81 99 ALA A CA 1
ATOM 750 C C . ALA A 1 99 ? -7.848 5.293 -6.109 1 96.81 99 ALA A C 1
ATOM 752 O O . ALA A 1 99 ? -7.582 6.41 -5.66 1 96.81 99 ALA A O 1
ATOM 753 N N . MET A 1 100 ? -7.789 4.215 -5.34 1 97.88 100 MET A N 1
ATOM 754 C CA . MET A 1 100 ? -7.441 4.281 -3.922 1 97.88 100 MET A CA 1
ATOM 755 C C . MET A 1 100 ? -5.984 4.688 -3.736 1 97.88 100 MET A C 1
ATOM 757 O O . MET A 1 100 ? -5.652 5.434 -2.812 1 97.88 100 MET A O 1
ATOM 761 N N . TRP A 1 101 ? -5.109 4.211 -4.621 1 97.69 101 TRP A N 1
ATOM 762 C CA . TRP A 1 101 ? -3.709 4.605 -4.543 1 97.69 101 TRP A CA 1
ATOM 763 C C . TRP A 1 101 ? -3.553 6.105 -4.766 1 97.69 101 TRP A C 1
ATOM 765 O O . TRP A 1 101 ? -2.869 6.789 -4 1 97.69 101 TRP A O 1
ATOM 775 N N . LYS A 1 102 ? -4.227 6.609 -5.758 1 96.81 102 LYS A N 1
ATOM 776 C CA . LYS A 1 102 ? -4.117 8.016 -6.121 1 96.81 102 LYS A CA 1
ATOM 777 C C . LYS A 1 102 ? -4.707 8.914 -5.035 1 96.81 102 LYS A C 1
ATOM 779 O O . LYS A 1 102 ? -4.117 9.938 -4.676 1 96.81 102 LYS A O 1
ATOM 784 N N . LYS A 1 103 ? -5.734 8.539 -4.488 1 96.06 103 LYS A N 1
ATOM 785 C CA . LYS A 1 103 ? -6.453 9.391 -3.549 1 96.06 103 LYS A CA 1
ATOM 786 C C . LYS A 1 103 ? -5.836 9.312 -2.154 1 96.06 103 LYS A C 1
ATOM 788 O O . LYS A 1 103 ? -5.766 10.312 -1.444 1 96.06 103 LYS A O 1
ATOM 793 N N . CYS A 1 104 ? -5.383 8.062 -1.809 1 97.88 104 CYS A N 1
ATOM 794 C CA . CYS A 1 104 ? -4.988 7.848 -0.421 1 97.88 104 CYS A CA 1
ATOM 795 C C . CYS A 1 104 ? -3.471 7.824 -0.281 1 97.88 104 CYS A C 1
ATOM 797 O O . CYS A 1 104 ? -2.916 8.461 0.615 1 97.88 104 CYS A O 1
ATOM 799 N N . VAL A 1 105 ? -2.795 7.172 -1.179 1 98.69 105 VAL A N 1
ATOM 800 C CA . VAL A 1 105 ? -1.361 6.961 -1.011 1 98.69 105 VAL A CA 1
ATOM 801 C C . VAL A 1 105 ? -0.594 8.141 -1.602 1 98.69 105 VAL A C 1
ATOM 803 O O . VAL A 1 105 ? 0.367 8.625 -1.001 1 98.69 105 VAL A O 1
ATOM 806 N N . TRP A 1 106 ? -1.005 8.68 -2.816 1 98.25 106 TRP A N 1
ATOM 807 C CA . TRP A 1 106 ? -0.345 9.836 -3.402 1 98.25 106 TRP A CA 1
ATOM 808 C C . TRP A 1 106 ? -0.362 11.016 -2.436 1 98.25 106 TRP A C 1
ATOM 810 O O . TRP A 1 106 ? 0.678 11.625 -2.166 1 98.25 106 TRP A O 1
ATOM 820 N N . SER A 1 107 ? -1.524 11.297 -1.923 1 98.56 107 SER A N 1
ATOM 821 C CA . SER A 1 107 ? -1.66 12.438 -1.024 1 98.56 107 SER A CA 1
ATOM 822 C C . SER A 1 107 ? -0.783 12.273 0.213 1 98.56 107 SER A C 1
ATOM 824 O O . SER A 1 107 ? -0.088 13.211 0.615 1 98.56 107 SER A O 1
ATOM 826 N N . SER A 1 108 ? -0.756 11.086 0.778 1 98.88 108 SER A N 1
ATOM 827 C CA . SER A 1 108 ? 0.043 10.82 1.969 1 98.88 108 SER A CA 1
ATOM 828 C C . SER A 1 108 ? 1.535 10.898 1.662 1 98.88 108 SER A C 1
ATOM 830 O O . SER A 1 108 ? 2.314 11.398 2.475 1 98.88 108 SER A O 1
ATOM 832 N N . SER A 1 109 ? 1.936 10.359 0.499 1 98.88 109 SER A N 1
ATOM 833 C CA . SER A 1 109 ? 3.34 10.406 0.105 1 98.88 109 SER A CA 1
ATOM 834 C C . SER A 1 109 ? 3.793 11.836 -0.161 1 98.88 109 SER A C 1
ATOM 836 O O . SER A 1 109 ? 4.906 12.219 0.203 1 98.88 109 SER A O 1
ATOM 838 N N . ILE A 1 110 ? 2.971 12.617 -0.817 1 98.88 110 ILE A N 1
ATOM 839 C CA . ILE A 1 110 ? 3.289 14.023 -1.044 1 98.88 110 ILE A CA 1
ATOM 840 C C . ILE A 1 110 ? 3.412 14.75 0.296 1 98.88 110 ILE A C 1
ATOM 842 O O . ILE A 1 110 ? 4.355 15.516 0.51 1 98.88 110 ILE A O 1
ATOM 846 N N . ALA A 1 111 ? 2.459 14.484 1.197 1 98.94 111 ALA A N 1
ATOM 847 C CA . ALA A 1 111 ? 2.518 15.102 2.523 1 98.94 111 ALA A CA 1
ATOM 848 C C . ALA A 1 111 ? 3.832 14.766 3.223 1 98.94 111 ALA A C 1
ATOM 850 O O . ALA A 1 111 ? 4.418 15.617 3.896 1 98.94 111 ALA A O 1
ATOM 851 N N . ALA A 1 112 ? 4.254 13.531 3.092 1 98.94 112 ALA A N 1
ATOM 852 C CA . ALA A 1 112 ? 5.527 13.117 3.67 1 98.94 112 ALA A CA 1
ATOM 853 C C . ALA A 1 112 ? 6.688 13.898 3.061 1 98.94 112 ALA A C 1
ATOM 855 O O . ALA A 1 112 ? 7.582 14.352 3.777 1 98.94 112 ALA A O 1
ATOM 856 N N . ALA A 1 113 ? 6.688 14.023 1.752 1 98.88 113 ALA A N 1
ATOM 857 C CA . ALA A 1 113 ? 7.715 14.805 1.069 1 98.88 113 ALA A CA 1
ATOM 858 C C . ALA A 1 113 ? 7.711 16.25 1.553 1 98.88 113 ALA A C 1
ATOM 860 O O . ALA A 1 113 ? 8.773 16.844 1.788 1 98.88 113 ALA A O 1
ATOM 861 N N . LEU A 1 114 ? 6.539 16.844 1.687 1 98.88 114 LEU A N 1
ATOM 862 C CA . LEU A 1 114 ? 6.406 18.203 2.17 1 98.88 114 LEU A CA 1
ATOM 863 C C . LEU A 1 114 ? 6.945 18.328 3.592 1 98.88 114 LEU A C 1
ATOM 865 O O . LEU A 1 114 ? 7.625 19.312 3.918 1 98.88 114 LEU A O 1
ATOM 869 N N . ALA A 1 115 ? 6.613 17.328 4.398 1 98.94 115 ALA A N 1
ATOM 870 C CA . ALA A 1 115 ? 7.086 17.344 5.781 1 98.94 115 ALA A CA 1
ATOM 871 C C . ALA A 1 115 ? 8.609 17.344 5.84 1 98.94 115 ALA A C 1
ATOM 873 O O . ALA A 1 115 ? 9.211 18.031 6.668 1 98.94 115 ALA A O 1
ATOM 874 N N . SER A 1 116 ? 9.211 16.594 4.98 1 98.75 116 SER A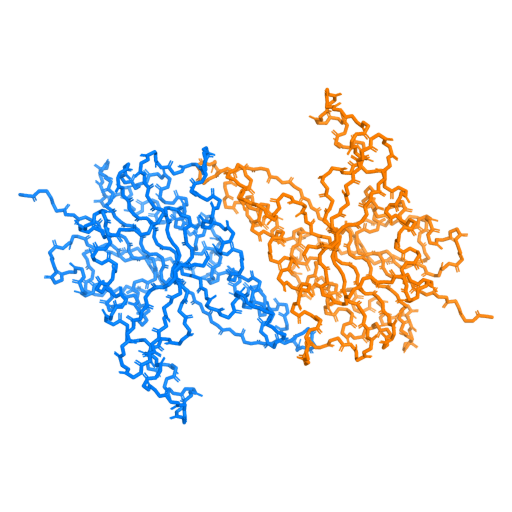 N 1
ATOM 875 C CA . SER A 1 116 ? 10.664 16.5 4.949 1 98.75 116 SER A CA 1
ATOM 876 C C . SER A 1 116 ? 11.297 17.859 4.664 1 98.75 116 SER A C 1
ATOM 878 O O . SER A 1 116 ? 12.414 18.141 5.113 1 98.75 116 SER A O 1
ATOM 880 N N . LYS A 1 117 ? 10.602 18.688 3.996 1 98.38 117 LYS A N 1
ATOM 881 C CA . LYS A 1 117 ? 11.188 19.938 3.537 1 98.38 117 LYS A CA 1
ATOM 882 C C . LYS A 1 117 ? 10.688 21.125 4.371 1 98.38 117 LYS A C 1
ATOM 884 O O . LYS A 1 117 ? 11.453 22.031 4.695 1 98.38 117 LYS A O 1
ATOM 889 N N . TYR A 1 118 ? 9.414 21.109 4.816 1 98.75 118 TYR A N 1
ATOM 890 C CA . TYR A 1 118 ? 8.797 22.344 5.297 1 98.75 118 TYR A CA 1
ATOM 891 C C . TYR A 1 118 ? 8.414 22.219 6.766 1 98.75 118 TYR A C 1
ATOM 893 O O . TYR A 1 118 ? 8.055 23.219 7.402 1 98.75 118 TYR A O 1
ATOM 901 N N . LEU A 1 119 ? 8.461 21.016 7.344 1 98.75 119 LEU A N 1
ATOM 902 C CA . LEU A 1 119 ? 8.016 20.812 8.719 1 98.75 119 LEU A CA 1
ATOM 903 C C . LEU A 1 119 ? 9.086 21.25 9.711 1 98.75 119 LEU A C 1
ATOM 905 O O . LEU A 1 119 ? 10.273 21 9.508 1 98.75 119 LEU A O 1
ATOM 909 N N . LEU A 1 120 ? 8.68 21.922 10.742 1 97.81 120 LEU A N 1
ATOM 910 C CA . LEU A 1 120 ? 9.57 22.266 11.844 1 97.81 120 LEU A CA 1
ATOM 911 C C . LEU A 1 120 ? 10.117 21 12.508 1 97.81 120 LEU A C 1
ATOM 913 O O . LEU A 1 120 ? 9.477 19.953 12.469 1 97.81 120 LEU A O 1
ATOM 917 N N . ALA A 1 121 ? 11.312 21.016 13.188 1 96.12 121 ALA A N 1
ATOM 918 C CA . ALA A 1 121 ? 11.922 19.906 13.922 1 96.12 121 ALA A CA 1
ATOM 919 C C . ALA A 1 121 ? 11 19.422 15.031 1 96.12 121 ALA A C 1
ATOM 921 O O . ALA A 1 121 ? 10.992 18.234 15.367 1 96.12 121 ALA A O 1
ATOM 922 N N . SER A 1 122 ? 10.203 20.234 15.562 1 95.94 122 SER A N 1
ATOM 923 C CA . SER A 1 122 ? 9.266 19.844 16.609 1 95.94 122 SER A CA 1
ATOM 924 C C . SER A 1 122 ? 7.844 19.719 16.062 1 95.94 122 SER A C 1
ATOM 926 O O . SER A 1 122 ? 6.883 19.656 16.828 1 95.94 122 SER A O 1
ATOM 928 N N . GLY A 1 123 ? 7.762 19.719 14.75 1 98.12 123 GLY A N 1
ATOM 929 C CA . GLY A 1 123 ? 6.461 19.766 14.109 1 98.12 123 GLY A CA 1
ATOM 930 C C . GLY A 1 123 ? 5.734 18.438 14.117 1 98.12 123 GLY A C 1
ATOM 931 O O . GLY A 1 123 ? 6.234 17.453 14.68 1 98.12 123 GLY A O 1
ATOM 932 N N . LEU A 1 124 ? 4.5 18.453 13.602 1 98.81 124 LEU A N 1
ATOM 933 C CA . LEU A 1 124 ? 3.604 17.297 13.609 1 98.81 124 LEU A CA 1
ATOM 934 C C . LEU A 1 124 ? 3.082 17 12.211 1 98.81 124 LEU A C 1
ATOM 936 O O . LEU A 1 124 ? 2.578 17.891 11.523 1 98.81 124 LEU A O 1
ATOM 940 N N . LEU A 1 125 ? 3.357 15.82 11.727 1 98.94 125 LEU A N 1
ATOM 941 C CA . LEU A 1 125 ? 2.713 15.289 10.531 1 98.94 125 LEU A CA 1
ATOM 942 C C . LEU A 1 125 ? 1.641 14.273 10.898 1 98.94 125 LEU A C 1
ATOM 944 O O . LEU A 1 125 ? 1.912 13.312 11.633 1 98.94 125 LEU A O 1
ATOM 948 N N . VAL A 1 126 ? 0.381 14.484 10.469 1 98.94 126 VAL A N 1
ATOM 949 C CA . VAL A 1 126 ? -0.679 13.5 10.672 1 98.94 126 VAL A CA 1
ATOM 950 C C . VAL A 1 126 ? -1.196 13.008 9.32 1 98.94 126 VAL A C 1
ATOM 952 O O . VAL A 1 126 ? -1.551 13.805 8.453 1 98.94 126 VAL A O 1
ATOM 955 N N . LEU A 1 127 ? -1.124 11.727 9.109 1 98.88 127 LEU A N 1
ATOM 956 C CA . LEU A 1 127 ? -1.715 11.062 7.945 1 98.88 127 LEU A CA 1
ATOM 957 C C . LEU A 1 127 ? -3.031 10.391 8.32 1 98.88 127 LEU A C 1
ATOM 959 O O . LEU A 1 127 ? -3.395 10.336 9.492 1 98.88 127 LEU A O 1
ATOM 963 N N . THR A 1 128 ? -3.762 9.945 7.312 1 98.38 128 THR A N 1
ATOM 964 C CA . THR A 1 128 ? -5.055 9.328 7.582 1 98.38 128 THR A CA 1
ATOM 965 C C . THR A 1 128 ? -5.074 7.879 7.102 1 98.38 128 THR A C 1
ATOM 967 O O . THR A 1 128 ? -5.102 7.621 5.895 1 98.38 128 THR A O 1
ATOM 970 N N . GLY A 1 129 ? -5.02 6.98 8.031 1 97.88 129 GLY A N 1
ATOM 971 C CA . GLY A 1 129 ? -5.223 5.566 7.777 1 97.88 129 GLY A CA 1
ATOM 972 C C . GLY A 1 129 ? -6.68 5.148 7.859 1 97.88 129 GLY A C 1
ATOM 973 O O . GLY A 1 129 ? -7.566 5.879 7.422 1 97.88 129 GLY A O 1
ATOM 974 N N . ALA A 1 130 ? -6.914 3.947 8.258 1 96.88 130 ALA A N 1
ATOM 975 C CA . ALA A 1 130 ? -8.266 3.412 8.422 1 96.88 130 ALA A CA 1
ATOM 976 C C . ALA A 1 130 ? -8.266 2.23 9.383 1 96.88 130 ALA A C 1
ATOM 978 O O . ALA A 1 130 ? -7.422 1.337 9.289 1 96.88 130 ALA A O 1
ATOM 979 N N . HIS A 1 131 ? -9.289 2.232 10.234 1 95.25 131 HIS A N 1
ATOM 980 C CA . HIS A 1 131 ? -9.492 1.111 11.148 1 95.25 131 HIS A CA 1
ATOM 981 C C . HIS A 1 131 ? -9.672 -0.195 10.383 1 95.25 131 HIS A C 1
ATOM 983 O O . HIS A 1 131 ? -9.156 -1.237 10.797 1 95.25 131 HIS A O 1
ATOM 989 N N . ALA A 1 132 ? -10.352 -0.17 9.32 1 94.12 132 ALA A N 1
ATOM 990 C CA . ALA A 1 132 ? -10.656 -1.354 8.516 1 94.12 132 ALA A CA 1
ATOM 991 C C . ALA A 1 132 ? -9.375 -2.029 8.031 1 94.12 132 ALA A C 1
ATOM 993 O O . ALA A 1 132 ? -9.328 -3.256 7.902 1 94.12 132 ALA A O 1
ATOM 994 N N . ALA A 1 133 ? -8.305 -1.272 7.762 1 96.44 133 ALA A N 1
ATOM 995 C CA . ALA A 1 133 ? -7.082 -1.791 7.16 1 96.44 133 ALA A CA 1
ATOM 996 C C . ALA A 1 133 ? -6.207 -2.482 8.203 1 96.44 133 ALA A C 1
ATOM 998 O O . ALA A 1 133 ? -5.152 -3.033 7.875 1 96.44 133 ALA A O 1
ATOM 999 N N . LEU A 1 134 ? -6.621 -2.422 9.461 1 96.25 134 LEU A N 1
ATOM 1000 C CA . LEU A 1 134 ? -5.949 -3.186 10.508 1 96.25 134 LEU A CA 1
ATOM 1001 C C . LEU A 1 134 ? -6.383 -4.648 10.477 1 96.25 134 LEU A C 1
ATOM 1003 O O . LEU A 1 134 ? -5.77 -5.496 11.125 1 96.25 134 LEU A O 1
ATOM 1007 N N . GLN A 1 135 ? -7.395 -4.898 9.719 1 96.94 135 GLN A N 1
ATOM 1008 C CA . GLN A 1 135 ? -7.895 -6.238 9.445 1 96.94 135 GLN A CA 1
ATOM 1009 C C . GLN A 1 135 ? -8.016 -6.484 7.945 1 96.94 135 GLN A C 1
ATOM 1011 O O . GLN A 1 135 ? -7.809 -5.57 7.145 1 96.94 135 GLN A O 1
ATOM 1016 N N . ALA A 1 136 ? -8.391 -7.801 7.613 1 98.31 136 ALA A N 1
ATOM 1017 C CA . ALA A 1 136 ? -8.602 -8.141 6.207 1 98.31 136 ALA A CA 1
ATOM 1018 C C . ALA A 1 136 ? -9.82 -7.41 5.648 1 98.31 136 ALA A C 1
ATOM 1020 O O . ALA A 1 136 ? -10.82 -7.223 6.348 1 98.31 136 ALA A O 1
ATOM 1021 N N . THR A 1 137 ? -9.727 -7.043 4.395 1 98.44 137 THR A N 1
ATOM 1022 C CA . THR A 1 137 ? -10.789 -6.289 3.74 1 98.44 137 THR A CA 1
ATOM 1023 C C . THR A 1 137 ? -11.219 -6.973 2.443 1 98.44 137 THR A C 1
ATOM 1025 O O . THR A 1 137 ? -11.094 -6.395 1.362 1 98.44 137 THR A O 1
ATOM 1028 N N . PRO A 1 138 ? -11.867 -8.109 2.518 1 98.69 138 PRO A N 1
ATOM 1029 C CA . PRO A 1 138 ? -12.102 -8.938 1.331 1 98.69 138 PRO A CA 1
ATOM 1030 C C . PRO A 1 138 ? -13.016 -8.258 0.312 1 98.69 138 PRO A C 1
ATOM 1032 O O . PRO A 1 138 ? -12.93 -8.547 -0.885 1 98.69 138 PRO A O 1
ATOM 1035 N N . THR A 1 139 ? -13.82 -7.289 0.732 1 98.06 139 THR A N 1
ATOM 1036 C CA . THR A 1 139 ? -14.789 -6.684 -0.178 1 98.06 139 THR A CA 1
ATOM 1037 C C . THR A 1 139 ? -14.391 -5.25 -0.511 1 98.06 139 THR A C 1
ATOM 1039 O O . THR A 1 139 ? -15.195 -4.484 -1.052 1 98.06 139 THR A O 1
ATOM 1042 N N . MET A 1 140 ? -13.25 -4.855 -0.09 1 98.06 140 MET A N 1
ATOM 1043 C CA . MET A 1 140 ? -12.68 -3.549 -0.402 1 98.06 140 MET A CA 1
ATOM 1044 C C . MET A 1 140 ? -11.164 -3.635 -0.521 1 98.06 140 MET A C 1
ATOM 1046 O O . MET A 1 140 ? -10.438 -2.918 0.173 1 98.06 140 MET A O 1
ATOM 1050 N N . LEU A 1 141 ? -10.734 -4.422 -1.456 1 98.88 141 LEU A N 1
ATOM 1051 C CA . LEU A 1 141 ? -9.336 -4.809 -1.562 1 98.88 141 LEU A CA 1
ATOM 1052 C C . LEU A 1 141 ? -8.461 -3.6 -1.873 1 98.88 141 LEU A C 1
ATOM 1054 O O . LEU A 1 141 ? -7.402 -3.42 -1.261 1 98.88 141 LEU A O 1
ATOM 1058 N N . GLY A 1 142 ? -8.922 -2.77 -2.875 1 98.75 142 GLY A N 1
ATOM 1059 C CA . GLY A 1 142 ? -8.148 -1.583 -3.205 1 98.75 142 GLY A CA 1
ATOM 1060 C C . GLY A 1 142 ? -7.984 -0.633 -2.033 1 98.75 142 GLY A C 1
ATOM 1061 O O . GLY A 1 142 ? -6.895 -0.107 -1.804 1 98.75 142 GLY A O 1
ATOM 1062 N N . TYR A 1 143 ? -9.047 -0.459 -1.285 1 98.38 143 TYR A N 1
ATOM 1063 C CA . TYR A 1 143 ? -9.039 0.422 -0.123 1 98.38 143 TYR A CA 1
ATOM 1064 C C . TYR A 1 143 ? -8.117 -0.119 0.965 1 98.38 143 TYR A C 1
ATOM 1066 O O . TYR A 1 143 ? -7.285 0.615 1.506 1 98.38 143 TYR A O 1
ATOM 1074 N N . GLY A 1 144 ? -8.242 -1.38 1.29 1 98.69 144 GLY A N 1
ATOM 1075 C CA . GLY A 1 144 ? -7.398 -2.014 2.287 1 98.69 144 GLY A CA 1
ATOM 1076 C C . GLY A 1 144 ? -5.918 -1.913 1.965 1 98.69 144 GLY A C 1
ATOM 1077 O O . GLY A 1 144 ? -5.109 -1.576 2.832 1 98.69 144 GLY A O 1
ATOM 1078 N N . MET A 1 145 ? -5.578 -2.176 0.756 1 98.88 145 MET A N 1
ATOM 1079 C CA . MET A 1 145 ? -4.188 -2.076 0.323 1 98.88 145 MET A CA 1
ATOM 1080 C C . MET A 1 145 ? -3.658 -0.658 0.514 1 98.88 145 MET A C 1
ATOM 1082 O O . MET A 1 145 ? -2.586 -0.463 1.086 1 98.88 145 MET A O 1
ATOM 1086 N N . ALA A 1 146 ? -4.402 0.305 0.062 1 98.81 146 ALA A N 1
ATOM 1087 C CA . ALA A 1 146 ? -3.969 1.698 0.124 1 98.81 146 ALA A CA 1
ATOM 1088 C C . ALA A 1 146 ? -3.75 2.143 1.567 1 98.81 146 ALA A C 1
ATOM 1090 O O . ALA A 1 146 ? -2.73 2.756 1.889 1 98.81 146 ALA A O 1
ATOM 1091 N N . LYS A 1 147 ? -4.688 1.805 2.389 1 98.81 147 LYS A N 1
ATOM 1092 C CA . LYS A 1 147 ? -4.605 2.275 3.77 1 98.81 147 LYS A CA 1
ATOM 1093 C C . LYS A 1 147 ? -3.549 1.504 4.551 1 98.81 147 LYS A C 1
ATOM 1095 O O . LYS A 1 147 ? -2.898 2.057 5.441 1 98.81 147 LYS A O 1
ATOM 1100 N N . ALA A 1 148 ? -3.32 0.238 4.227 1 98.81 148 ALA A N 1
ATOM 1101 C CA . ALA A 1 148 ? -2.182 -0.484 4.789 1 98.81 148 ALA A CA 1
ATOM 1102 C C . ALA A 1 148 ? -0.865 0.181 4.398 1 98.81 148 ALA A C 1
ATOM 1104 O O . ALA A 1 148 ? 0.066 0.245 5.203 1 98.81 148 ALA A O 1
ATOM 1105 N N . ALA A 1 149 ? -0.79 0.605 3.182 1 98.88 149 ALA A N 1
ATOM 1106 C CA . ALA A 1 149 ? 0.39 1.332 2.721 1 98.88 149 ALA A CA 1
ATOM 1107 C C . ALA A 1 149 ? 0.611 2.598 3.541 1 98.88 149 ALA A C 1
ATOM 1109 O O . ALA A 1 149 ? 1.74 2.904 3.932 1 98.88 149 ALA A O 1
ATOM 1110 N N . VAL A 1 150 ? -0.437 3.324 3.832 1 98.94 150 VAL A N 1
ATOM 1111 C CA . VAL A 1 150 ? -0.336 4.551 4.617 1 98.94 150 VAL A CA 1
ATOM 1112 C C . VAL A 1 150 ? 0.131 4.223 6.031 1 98.94 150 VAL A C 1
ATOM 1114 O O . VAL A 1 150 ? 0.931 4.957 6.617 1 98.94 150 VAL A O 1
ATOM 1117 N N . HIS A 1 151 ? -0.4 3.141 6.594 1 98.88 151 HIS A N 1
ATOM 1118 C CA . HIS A 1 151 ? 0.064 2.707 7.906 1 98.88 151 HIS A CA 1
ATOM 1119 C C . HIS A 1 151 ? 1.559 2.404 7.887 1 98.88 151 HIS A C 1
ATOM 1121 O O . HIS A 1 151 ? 2.289 2.812 8.797 1 98.88 151 HIS A O 1
ATOM 1127 N N . GLN A 1 152 ? 2.002 1.691 6.883 1 98.88 152 GLN A N 1
ATOM 1128 C CA . GLN A 1 152 ? 3.42 1.388 6.723 1 98.88 152 GLN A CA 1
ATOM 1129 C C . GLN A 1 152 ? 4.246 2.664 6.59 1 98.88 152 GLN A C 1
ATOM 1131 O O . GLN A 1 152 ? 5.324 2.777 7.176 1 98.88 152 GLN A O 1
ATOM 1136 N N . LEU A 1 153 ? 3.779 3.574 5.816 1 98.94 153 LEU A N 1
ATOM 1137 C CA . LEU A 1 153 ? 4.445 4.859 5.637 1 98.94 153 LEU A CA 1
ATOM 1138 C C . LEU A 1 153 ? 4.625 5.57 6.973 1 98.94 153 LEU A C 1
ATOM 1140 O O . LEU A 1 153 ? 5.707 6.082 7.27 1 98.94 153 LEU A O 1
ATOM 1144 N N . THR A 1 154 ? 3.598 5.59 7.742 1 98.94 154 THR A N 1
ATOM 1145 C CA . THR A 1 154 ? 3.596 6.285 9.023 1 98.94 154 THR A CA 1
ATOM 1146 C C . THR A 1 154 ? 4.664 5.707 9.953 1 98.94 154 THR A C 1
ATOM 1148 O O . THR A 1 154 ? 5.488 6.449 10.492 1 98.94 154 THR A O 1
ATOM 1151 N N . LYS A 1 155 ? 4.645 4.387 10.094 1 98.81 155 LYS A N 1
ATOM 1152 C CA . LYS A 1 155 ? 5.641 3.727 10.93 1 98.81 155 LYS A CA 1
ATOM 1153 C C . LYS A 1 155 ? 7.055 4.008 10.43 1 98.81 155 LYS A C 1
ATOM 1155 O O . LYS A 1 155 ? 7.957 4.277 11.227 1 98.81 155 LYS A O 1
ATOM 1160 N N . SER A 1 156 ? 7.234 3.945 9.172 1 98.94 156 SER A N 1
ATOM 1161 C CA . SER A 1 156 ? 8.547 4.078 8.547 1 98.94 156 SER A CA 1
ATOM 1162 C C . SER A 1 156 ? 9.078 5.504 8.672 1 98.94 156 SER A C 1
ATOM 1164 O O . SER A 1 156 ? 10.273 5.711 8.875 1 98.94 156 SER A O 1
ATOM 1166 N N . LEU A 1 157 ? 8.227 6.488 8.57 1 98.94 157 LEU A N 1
ATOM 1167 C CA . LEU A 1 157 ? 8.617 7.895 8.648 1 98.94 157 LEU A CA 1
ATOM 1168 C C . LEU A 1 157 ? 9.141 8.234 10.039 1 98.94 157 LEU A C 1
ATOM 1170 O O . LEU A 1 157 ? 9.875 9.203 10.211 1 98.94 157 LEU A O 1
ATOM 1174 N N . ALA A 1 158 ? 8.766 7.496 11.031 1 98.75 158 ALA A N 1
ATOM 1175 C CA . ALA A 1 158 ? 9.211 7.75 12.398 1 98.75 158 ALA A CA 1
ATOM 1176 C C . ALA A 1 158 ? 10.625 7.219 12.625 1 98.75 158 ALA A C 1
ATOM 1178 O O . ALA A 1 158 ? 11.234 7.492 13.664 1 98.75 158 ALA A O 1
ATOM 1179 N N . GLY A 1 159 ? 11.109 6.426 11.695 1 98.44 159 GLY A N 1
ATOM 1180 C CA . GLY A 1 159 ? 12.422 5.816 11.844 1 98.44 159 GLY A CA 1
ATOM 1181 C C . GLY A 1 159 ? 13.562 6.77 11.531 1 98.44 159 GLY A C 1
ATOM 1182 O O . GLY A 1 159 ? 13.352 7.828 10.938 1 98.44 159 GLY A O 1
ATOM 1183 N N . GLN A 1 160 ? 14.781 6.305 11.883 1 97.75 160 GLN A N 1
ATOM 1184 C CA . GLN A 1 160 ? 15.977 7.086 11.586 1 97.75 160 GLN A CA 1
ATOM 1185 C C . GLN A 1 160 ? 16.203 7.191 10.086 1 97.75 160 GLN A C 1
ATOM 1187 O O . GLN A 1 160 ? 16.016 6.219 9.352 1 97.75 160 GLN A O 1
ATOM 1192 N N . ASN A 1 161 ? 16.609 8.344 9.602 1 98 161 ASN A N 1
ATOM 1193 C CA . ASN A 1 161 ? 16.969 8.625 8.219 1 98 161 ASN A CA 1
ATOM 1194 C C . ASN A 1 161 ? 15.766 8.516 7.293 1 98 161 ASN A C 1
ATOM 1196 O O . ASN A 1 161 ? 15.906 8.211 6.109 1 98 161 ASN A O 1
ATOM 1200 N N . SER A 1 162 ? 14.586 8.711 7.828 1 98.75 162 SER A N 1
ATOM 1201 C CA . SER A 1 162 ? 13.367 8.648 7.031 1 98.75 162 SER A CA 1
ATOM 1202 C C . SER A 1 162 ? 13.203 9.891 6.164 1 98.75 162 SER A C 1
ATOM 1204 O O . SER A 1 162 ? 12.391 9.898 5.238 1 98.75 162 SER A O 1
ATOM 1206 N N . GLY A 1 163 ? 13.938 10.922 6.434 1 98.75 163 GLY A N 1
ATOM 1207 C CA . GLY A 1 163 ? 13.836 12.195 5.727 1 98.75 163 GLY A CA 1
ATOM 1208 C C . GLY A 1 163 ? 13.094 13.258 6.508 1 98.75 163 GLY A C 1
ATOM 1209 O O . GLY A 1 163 ? 13.18 14.445 6.191 1 98.75 163 GLY A O 1
ATOM 1210 N N . LEU A 1 164 ? 12.336 12.93 7.531 1 98.75 164 LEU A N 1
ATOM 1211 C CA . LEU A 1 164 ? 11.656 13.922 8.367 1 98.75 164 LEU A CA 1
ATOM 1212 C C . LEU A 1 164 ? 12.656 14.656 9.258 1 98.75 164 LEU A C 1
ATOM 1214 O O . LEU A 1 164 ? 13.711 14.109 9.586 1 98.75 164 LEU A O 1
ATOM 1218 N N . PRO A 1 165 ? 12.336 15.859 9.641 1 98.31 165 PRO A N 1
ATOM 1219 C CA . PRO A 1 165 ? 13.234 16.562 10.562 1 98.31 165 PRO A CA 1
ATOM 1220 C C . PRO A 1 165 ? 13.336 15.867 11.922 1 98.31 165 PRO A C 1
ATOM 1222 O O . PRO A 1 165 ? 12.336 15.375 12.445 1 98.31 165 PRO A O 1
ATOM 1225 N N . ASN A 1 166 ? 14.562 15.852 12.453 1 96.44 166 ASN A N 1
ATOM 1226 C CA . ASN A 1 166 ? 14.758 15.281 13.781 1 96.44 166 ASN A CA 1
ATOM 1227 C C . ASN A 1 166 ? 13.891 15.977 14.828 1 96.44 166 ASN A C 1
ATOM 1229 O O . ASN A 1 166 ? 13.797 17.203 14.852 1 96.44 166 ASN A O 1
ATOM 1233 N N . GLY A 1 167 ? 13.242 15.219 15.617 1 96.69 167 GLY A N 1
ATOM 1234 C CA . GLY A 1 167 ? 12.422 15.781 16.672 1 96.69 167 GLY A CA 1
ATOM 1235 C C . GLY A 1 167 ? 10.961 15.922 16.281 1 96.69 167 GLY A C 1
ATOM 1236 O O . GLY A 1 167 ? 10.109 16.203 17.141 1 96.69 167 GLY A O 1
ATOM 1237 N N . SER A 1 168 ? 10.695 15.758 14.977 1 98.06 168 SER A N 1
ATOM 1238 C CA . SER A 1 168 ? 9.305 15.812 14.539 1 98.06 168 SER A CA 1
ATOM 1239 C C . SER A 1 168 ? 8.555 14.539 14.93 1 98.06 168 SER A C 1
ATOM 1241 O O . SER A 1 168 ? 9.156 13.562 15.359 1 98.06 168 SER A O 1
ATOM 1243 N N . CYS A 1 169 ? 7.211 14.656 14.898 1 98.62 169 CYS A N 1
ATOM 1244 C CA . CYS A 1 169 ? 6.324 13.539 15.195 1 98.62 169 CYS A CA 1
ATOM 1245 C C . CYS A 1 169 ? 5.418 13.227 14.008 1 98.62 169 CYS A C 1
ATOM 1247 O O . CYS A 1 169 ? 4.902 14.141 13.359 1 98.62 169 CYS A O 1
ATOM 1249 N N . VAL A 1 170 ? 5.305 11.984 13.719 1 98.88 170 VAL A N 1
ATOM 1250 C CA . VAL A 1 170 ? 4.367 11.547 12.68 1 98.88 170 VAL A CA 1
ATOM 1251 C C . VAL A 1 170 ? 3.367 10.555 13.273 1 98.88 170 VAL A C 1
ATOM 1253 O O . VAL A 1 170 ? 3.748 9.656 14.023 1 98.88 170 VAL A O 1
ATOM 1256 N N . LEU A 1 171 ? 2.07 10.75 12.977 1 98.81 171 LEU A N 1
ATOM 1257 C CA . LEU A 1 171 ? 0.976 9.891 13.414 1 98.81 171 LEU A CA 1
ATOM 1258 C C . LEU A 1 171 ? 0.018 9.602 12.266 1 98.81 171 LEU A C 1
ATOM 1260 O O . LEU A 1 171 ? -0.04 10.352 11.289 1 98.81 171 LEU A O 1
ATOM 1264 N N . ALA A 1 172 ? -0.656 8.531 12.391 1 98.81 172 ALA A N 1
ATOM 1265 C CA . ALA A 1 172 ? -1.806 8.297 11.523 1 98.81 172 ALA A CA 1
ATOM 1266 C C . ALA A 1 172 ? -3.076 8.086 12.336 1 98.81 172 ALA A C 1
ATOM 1268 O O . ALA A 1 172 ? -3.102 7.262 13.258 1 98.81 172 ALA A O 1
ATOM 1269 N N . ILE A 1 173 ? -4.105 8.844 12.039 1 98.38 173 ILE A N 1
ATOM 1270 C CA . ILE A 1 173 ? -5.402 8.5 12.609 1 98.38 173 ILE A CA 1
ATOM 1271 C C . ILE A 1 173 ? -6.039 7.363 11.82 1 98.38 173 ILE A C 1
ATOM 1273 O O . ILE A 1 173 ? -5.883 7.285 10.602 1 98.38 173 ILE A O 1
ATOM 1277 N N . SER A 1 174 ? -6.688 6.535 12.484 1 97.62 174 SER A N 1
ATOM 1278 C CA . SER A 1 174 ? -7.379 5.379 11.914 1 97.62 174 SER A CA 1
ATOM 1279 C C . SER A 1 174 ? -8.836 5.332 12.359 1 97.62 174 SER A C 1
ATOM 1281 O O . SER A 1 174 ? -9.211 4.508 13.195 1 97.62 174 SER A O 1
ATOM 1283 N N . PRO A 1 175 ? -9.617 6.141 11.734 1 94.69 175 PRO A N 1
ATOM 1284 C CA . PRO A 1 175 ? -11.016 6.207 12.141 1 94.69 175 PRO A CA 1
ATOM 1285 C C . PRO A 1 175 ? -11.828 4.996 11.68 1 94.69 175 PRO A C 1
ATOM 1287 O O . PRO A 1 175 ? -11.516 4.402 10.648 1 94.69 175 PRO A O 1
ATOM 1290 N N . ALA A 1 176 ? -12.836 4.645 12.445 1 91.25 176 ALA A N 1
ATOM 1291 C CA . ALA A 1 176 ? -13.828 3.682 11.969 1 91.25 176 ALA A CA 1
ATOM 1292 C C . ALA A 1 176 ? -14.789 4.332 10.977 1 91.25 176 ALA A C 1
ATOM 1294 O O . ALA A 1 176 ? -14.656 4.156 9.766 1 91.25 176 ALA A O 1
ATOM 1295 N N . THR A 1 177 ? -15.734 5.078 11.453 1 90.94 177 THR A N 1
ATOM 1296 C CA . THR A 1 177 ? -16.609 5.875 10.594 1 90.94 177 THR A CA 1
ATOM 1297 C C . THR A 1 177 ? -16.672 7.32 11.078 1 90.94 177 THR A C 1
ATOM 1299 O O . THR A 1 177 ? -16.906 7.578 12.266 1 90.94 177 THR A O 1
ATOM 1302 N N . LEU A 1 178 ? -16.328 8.195 10.195 1 93.94 178 LEU A N 1
ATOM 1303 C CA . LEU A 1 178 ? -16.484 9.617 10.492 1 93.94 178 LEU A CA 1
ATOM 1304 C C . LEU A 1 178 ? -17.891 10.086 10.188 1 93.94 178 LEU A C 1
ATOM 1306 O O . LEU A 1 178 ? -18.5 9.656 9.195 1 93.94 178 LEU A O 1
ATOM 1310 N N . ASP A 1 179 ? -18.391 10.914 11.016 1 93.69 179 ASP A N 1
ATOM 1311 C CA . ASP A 1 179 ? -19.719 11.484 10.797 1 93.69 179 ASP A CA 1
ATOM 1312 C C . ASP A 1 179 ? -19.672 12.578 9.734 1 93.69 179 ASP A C 1
ATOM 1314 O O . ASP A 1 179 ? -19.453 13.75 10.055 1 93.69 179 ASP A O 1
ATOM 1318 N N . THR A 1 180 ? -19.891 12.172 8.484 1 91.5 180 THR A N 1
ATOM 1319 C CA . THR A 1 180 ? -19.906 13.086 7.352 1 91.5 180 THR A CA 1
ATOM 1320 C C . THR A 1 180 ? -21.25 13.031 6.629 1 91.5 180 THR A C 1
ATOM 1322 O O . THR A 1 180 ? -21.984 12.031 6.73 1 91.5 180 THR A O 1
ATOM 1325 N N . PRO A 1 181 ? -21.578 14.086 5.941 1 88.69 181 PRO A N 1
ATOM 1326 C CA . PRO A 1 181 ? -22.812 14.07 5.168 1 88.69 181 PRO A CA 1
ATOM 1327 C C . PRO A 1 181 ? -22.875 12.906 4.18 1 88.69 181 PRO A C 1
ATOM 1329 O O . PRO A 1 181 ? -23.922 12.281 4.016 1 88.69 181 PRO A O 1
ATOM 1332 N N . MET A 1 182 ? -21.734 12.656 3.641 1 84.44 182 MET A N 1
ATOM 1333 C CA . MET A 1 182 ? -21.688 11.57 2.664 1 84.44 182 MET A CA 1
ATOM 1334 C C . MET A 1 182 ? -21.969 10.227 3.326 1 84.44 182 MET A C 1
ATOM 1336 O O . MET A 1 182 ? -22.734 9.414 2.801 1 84.44 182 MET A O 1
ATOM 1340 N N . ASN A 1 183 ? -21.297 9.922 4.426 1 88.06 183 ASN A N 1
ATOM 1341 C CA . ASN A 1 183 ? -21.531 8.672 5.145 1 88.06 183 ASN A CA 1
ATOM 1342 C C . ASN A 1 183 ? -22.984 8.555 5.594 1 88.06 183 ASN A C 1
ATOM 1344 O O . ASN A 1 183 ? -23.562 7.465 5.551 1 88.06 183 ASN A O 1
ATOM 1348 N N . ARG A 1 184 ? -23.625 9.633 6.016 1 90.75 184 ARG A N 1
ATOM 1349 C CA . ARG A 1 184 ? -25.031 9.617 6.422 1 90.75 184 ARG A CA 1
ATOM 1350 C C . ARG A 1 184 ? -25.938 9.297 5.238 1 90.75 184 ARG A C 1
ATOM 1352 O O . ARG A 1 184 ? -26.953 8.625 5.398 1 90.75 184 ARG A O 1
ATOM 1359 N N . LYS A 1 185 ? -25.562 9.812 4.133 1 88 185 LYS A N 1
ATOM 1360 C CA . LYS A 1 185 ? -26.328 9.555 2.916 1 88 185 LYS A CA 1
ATOM 1361 C C . LYS A 1 185 ? -26.25 8.078 2.525 1 88 185 LYS A C 1
ATOM 1363 O O . LYS A 1 185 ? -27.266 7.477 2.18 1 88 185 LYS A O 1
ATOM 1368 N N . TRP A 1 186 ? -25.094 7.496 2.596 1 82.31 186 TRP A N 1
ATOM 1369 C CA . TRP A 1 186 ? -24.875 6.145 2.098 1 82.31 186 TRP A CA 1
ATOM 1370 C C . TRP A 1 186 ? -25.281 5.105 3.141 1 82.31 186 TRP A C 1
ATOM 1372 O O . TRP A 1 186 ? -25.547 3.951 2.803 1 82.31 186 TRP A O 1
ATOM 1382 N N . MET A 1 187 ? -25.172 5.523 4.398 1 88.81 187 MET A N 1
ATOM 1383 C CA . MET A 1 187 ? -25.5 4.605 5.484 1 88.81 187 MET A CA 1
ATOM 1384 C C . MET A 1 187 ? -26.547 5.207 6.414 1 88.81 187 MET A C 1
ATOM 1386 O O . MET A 1 187 ? -26.344 5.277 7.625 1 88.81 187 MET A O 1
ATOM 1390 N N . PRO A 1 188 ? -27.703 5.539 5.879 1 88.44 188 PRO A N 1
ATOM 1391 C CA . PRO A 1 188 ? -28.719 6.258 6.66 1 88.44 188 PRO A CA 1
ATOM 1392 C C . PRO A 1 188 ? -29.219 5.453 7.852 1 88.44 188 PRO A C 1
ATOM 1394 O O . PRO A 1 188 ? -29.656 6.027 8.859 1 88.44 188 PRO A O 1
ATOM 1397 N N . ASN A 1 189 ? -29.188 4.152 7.793 1 92.44 189 ASN A N 1
ATOM 1398 C CA . ASN A 1 189 ? -29.781 3.312 8.828 1 92.44 189 ASN A CA 1
ATOM 1399 C C . ASN A 1 189 ? -28.734 2.818 9.82 1 92.44 189 ASN A C 1
ATOM 1401 O O . ASN A 1 189 ? -29.047 2.018 10.703 1 92.44 189 ASN A O 1
ATOM 1405 N N . ALA A 1 190 ? -27.562 3.268 9.703 1 89.69 190 ALA A N 1
ATOM 1406 C CA . ALA A 1 190 ? -26.5 2.848 10.609 1 89.69 190 ALA A CA 1
ATOM 1407 C C . ALA A 1 190 ? -26.656 3.496 11.984 1 89.69 190 ALA A C 1
ATOM 1409 O O . ALA A 1 190 ? -27.469 4.41 12.156 1 89.69 190 ALA A O 1
ATOM 1410 N N . ASN A 1 191 ? -26.047 2.916 13.016 1 90 191 ASN A N 1
ATOM 1411 C CA . ASN A 1 191 ? -25.984 3.539 14.328 1 90 191 ASN A CA 1
ATOM 1412 C C . ASN A 1 191 ? -25.031 4.738 14.336 1 90 191 ASN A C 1
ATOM 1414 O O . ASN A 1 191 ? -23.828 4.59 14.586 1 90 191 ASN A O 1
ATOM 1418 N N . HIS A 1 192 ? -25.5 5.91 14.258 1 90.75 192 HIS A N 1
ATOM 1419 C CA . HIS A 1 192 ? -24.703 7.121 14.07 1 90.75 192 HIS A CA 1
ATOM 1420 C C . HIS A 1 192 ? -24.031 7.539 15.375 1 90.75 192 HIS A C 1
ATOM 1422 O O . HIS A 1 192 ? -23.094 8.344 15.367 1 90.75 192 HIS A O 1
ATOM 1428 N N . SER A 1 193 ? -24.531 7.008 16.469 1 89.94 193 SER A N 1
ATOM 1429 C CA . SER A 1 193 ? -23.922 7.336 17.75 1 89.94 193 SER A CA 1
ATOM 1430 C C . SER A 1 193 ? -22.531 6.723 17.891 1 89.94 193 SER A C 1
ATOM 1432 O O . SER A 1 193 ? -21.766 7.098 18.781 1 89.94 193 SER A O 1
ATOM 1434 N N . SER A 1 194 ? -22.25 5.793 16.984 1 92.19 194 SER A N 1
ATOM 1435 C CA . SER A 1 194 ? -20.938 5.145 16.984 1 92.19 194 SER A CA 1
ATOM 1436 C C . SER A 1 194 ? -19.969 5.832 16.031 1 92.19 194 SER A C 1
ATOM 1438 O O . SER A 1 194 ? -18.828 5.414 15.891 1 92.19 194 SER A O 1
ATOM 1440 N N . TRP A 1 195 ? -20.406 6.934 15.391 1 94.62 195 TRP A N 1
ATOM 1441 C CA . TRP A 1 195 ? -19.562 7.625 14.414 1 94.62 195 TRP A CA 1
ATOM 1442 C C . TRP A 1 195 ? -18.766 8.734 15.086 1 94.62 195 TRP A C 1
ATOM 1444 O O . TRP A 1 195 ? -19.25 9.391 16.016 1 94.62 195 TRP A O 1
ATOM 1454 N N . THR A 1 196 ? -17.562 8.953 14.703 1 95.88 196 THR A N 1
ATOM 1455 C CA . THR A 1 196 ? -16.719 10.016 15.242 1 95.88 196 THR A CA 1
ATOM 1456 C C . THR A 1 196 ? -17.047 11.359 14.594 1 95.88 196 THR A C 1
ATOM 1458 O O . THR A 1 196 ? -16.953 11.508 13.375 1 95.88 196 THR A O 1
ATOM 1461 N N . PRO A 1 197 ? -17.453 12.344 15.391 1 95.31 197 PRO A N 1
ATOM 1462 C CA . PRO A 1 197 ? -17.656 13.672 14.812 1 95.31 197 PRO A CA 1
ATOM 1463 C C . PRO A 1 197 ? -16.359 14.266 14.234 1 95.31 197 PRO A C 1
ATOM 1465 O O . PRO A 1 197 ? -15.297 14.133 14.836 1 95.31 197 PRO A O 1
ATOM 1468 N N . THR A 1 198 ? -16.484 14.906 13.102 1 96.62 198 THR A N 1
ATOM 1469 C CA . THR A 1 198 ? -15.305 15.484 12.461 1 96.62 198 THR A CA 1
ATOM 1470 C C . THR A 1 198 ? -14.719 16.594 13.328 1 96.62 198 THR A C 1
ATOM 1472 O O . THR A 1 198 ? -13.5 16.812 13.336 1 96.62 198 THR A O 1
ATOM 1475 N N . GLU A 1 199 ? -15.523 17.281 14.125 1 96.88 199 GLU A N 1
ATOM 1476 C CA . GLU A 1 199 ? -15.062 18.328 15.039 1 96.88 199 GLU A CA 1
ATOM 1477 C C . GLU A 1 199 ? -14.125 17.766 16.094 1 96.88 199 GLU A C 1
ATOM 1479 O O . GLU A 1 199 ? -13.172 18.438 16.516 1 96.88 199 GLU A O 1
ATOM 1484 N N . LYS A 1 200 ? -14.422 16.562 16.516 1 96.5 200 LYS A N 1
ATOM 1485 C CA . LYS A 1 200 ? -13.57 15.914 17.516 1 96.5 200 LYS A CA 1
ATOM 1486 C C . LYS A 1 200 ? -12.18 15.641 16.953 1 96.5 200 LYS A C 1
ATOM 1488 O O . LYS A 1 200 ? -11.18 15.742 17.656 1 96.5 200 LYS A O 1
ATOM 1493 N N . VAL A 1 201 ? -12.117 15.297 15.719 1 97.94 201 VAL A N 1
ATOM 1494 C CA . VAL A 1 201 ? -10.836 15.062 15.062 1 97.94 201 VAL A CA 1
ATOM 1495 C C . VAL A 1 201 ? -10.047 16.375 14.984 1 97.94 201 VAL A C 1
ATOM 1497 O O . VAL A 1 201 ? -8.852 16.406 15.289 1 97.94 201 VAL A O 1
ATOM 1500 N N . ALA A 1 202 ? -10.695 17.438 14.586 1 98.38 202 ALA A N 1
ATOM 1501 C CA . ALA A 1 202 ? -10.039 18.734 14.508 1 98.38 202 ALA A CA 1
ATOM 1502 C C . ALA A 1 202 ? -9.484 19.156 15.867 1 98.38 202 ALA A C 1
ATOM 1504 O O . ALA A 1 202 ? -8.367 19.672 15.953 1 98.38 202 ALA A O 1
ATOM 1505 N N . GLU A 1 203 ? -10.266 18.938 16.875 1 97.69 203 GLU A N 1
ATOM 1506 C CA . GLU A 1 203 ? -9.82 19.25 18.234 1 97.69 203 GLU A CA 1
ATOM 1507 C C . GLU A 1 203 ? -8.586 18.438 18.609 1 97.69 203 GLU A C 1
ATOM 1509 O O . GLU A 1 203 ? -7.664 18.953 19.25 1 97.69 203 GLU A O 1
ATOM 1514 N N . LEU A 1 204 ? -8.648 17.172 18.297 1 97.44 204 LEU A N 1
ATOM 1515 C CA . LEU A 1 204 ? -7.531 16.281 18.578 1 97.44 204 LEU A CA 1
ATOM 1516 C C . LEU A 1 204 ? -6.262 16.781 17.891 1 97.44 204 LEU A C 1
ATOM 1518 O O . LEU A 1 204 ? -5.191 16.812 18.5 1 97.44 204 LEU A O 1
ATOM 1522 N N . PHE A 1 205 ? -6.332 17.188 16.625 1 98.44 205 PHE A N 1
ATOM 1523 C CA . PHE A 1 205 ? -5.203 17.703 15.867 1 98.44 205 PHE A CA 1
ATOM 1524 C C . PHE A 1 205 ? -4.617 18.938 16.547 1 98.44 205 PHE A C 1
ATOM 1526 O O . PHE A 1 205 ? -3.4 19.047 16.719 1 98.44 205 PHE A O 1
ATOM 1533 N N . ALA A 1 206 ? -5.48 19.875 16.953 1 98.12 206 ALA A N 1
ATOM 1534 C CA . ALA A 1 206 ? -5.027 21.094 17.625 1 98.12 206 ALA A CA 1
ATOM 1535 C C . ALA A 1 206 ? -4.348 20.766 18.953 1 98.12 206 ALA A C 1
ATOM 1537 O O . ALA A 1 206 ? -3.309 21.344 19.281 1 98.12 206 ALA A O 1
ATOM 1538 N N . THR A 1 207 ? -4.938 19.812 19.672 1 97.62 207 THR A N 1
ATOM 1539 C CA . THR A 1 207 ? -4.363 19.406 20.953 1 97.62 207 THR A CA 1
ATOM 1540 C C . THR A 1 207 ? -2.959 18.844 20.766 1 97.62 207 THR A C 1
ATOM 1542 O O . THR A 1 207 ? -2.027 19.219 21.484 1 97.62 207 THR A O 1
ATOM 1545 N N . TRP A 1 208 ? -2.781 17.938 19.797 1 97.44 208 TRP A N 1
ATOM 1546 C CA . TRP A 1 208 ? -1.475 17.344 19.516 1 97.44 208 TRP A CA 1
ATOM 1547 C C . TRP A 1 208 ? -0.471 18.406 19.094 1 97.44 208 TRP A C 1
ATOM 1549 O O . TRP A 1 208 ? 0.722 18.297 19.391 1 97.44 208 TRP A O 1
ATOM 1559 N N . LEU A 1 209 ? -0.952 19.391 18.375 1 96.56 209 LEU A N 1
ATOM 1560 C CA . LEU A 1 209 ? -0.062 20.438 17.891 1 96.56 209 LEU A CA 1
ATOM 1561 C C . LEU A 1 209 ? 0.341 21.375 19.031 1 96.56 209 LEU A C 1
ATOM 1563 O O . LEU A 1 209 ? 1.495 21.812 19.109 1 96.56 209 LEU A O 1
ATOM 1567 N N . GLU A 1 210 ? -0.548 21.703 19.906 1 95.81 210 GLU A N 1
ATOM 1568 C CA . GLU A 1 210 ? -0.349 22.703 20.969 1 95.81 210 GLU A CA 1
ATOM 1569 C C . GLU A 1 210 ? 0.337 22.078 22.188 1 95.81 210 GLU A C 1
ATOM 1571 O O . GLU A 1 210 ? 1.092 22.766 22.875 1 95.81 210 GLU A O 1
ATOM 1576 N N . GLU A 1 211 ? -0.006 20.828 22.391 1 95.62 211 GLU A N 1
ATOM 1577 C CA . GLU A 1 211 ? 0.54 20.141 23.562 1 95.62 211 GLU A CA 1
ATOM 1578 C C . GLU A 1 211 ? 1.375 18.922 23.141 1 95.62 211 GLU A C 1
ATOM 1580 O O . GLU A 1 211 ? 0.89 17.797 23.141 1 95.62 211 GLU A O 1
ATOM 1585 N N . ALA A 1 212 ? 2.643 19.156 23.016 1 92.88 212 ALA A N 1
ATOM 1586 C CA . ALA A 1 212 ? 3.533 18.125 22.5 1 92.88 212 ALA A CA 1
ATOM 1587 C C . ALA A 1 212 ? 3.539 16.891 23.406 1 92.88 212 ALA A C 1
ATOM 1589 O O . ALA A 1 212 ? 3.652 15.766 22.922 1 92.88 212 ALA A O 1
ATOM 1590 N N . ASN A 1 213 ? 3.363 17.094 24.656 1 94.5 213 ASN A N 1
ATOM 1591 C CA . ASN A 1 213 ? 3.402 16 25.625 1 94.5 213 ASN A CA 1
ATOM 1592 C C . ASN A 1 213 ? 2.168 15.117 25.516 1 94.5 213 ASN A C 1
ATOM 1594 O O . ASN A 1 213 ? 2.141 14.016 26.062 1 94.5 213 ASN A O 1
ATOM 1598 N N . SER A 1 214 ? 1.197 15.562 24.828 1 94.69 214 SER A N 1
ATOM 1599 C CA . SER A 1 214 ? -0.029 14.789 24.656 1 94.69 214 SER A CA 1
ATOM 1600 C C . SER A 1 214 ? 0.049 13.883 23.438 1 94.69 214 SER A C 1
ATOM 1602 O O . SER A 1 214 ? -0.807 13.016 23.25 1 94.69 214 SER A O 1
ATOM 1604 N N . ARG A 1 215 ? 1.054 14.047 22.625 1 96.12 215 ARG A N 1
ATOM 1605 C CA . ARG A 1 215 ? 1.189 13.258 21.406 1 96.12 215 ARG A CA 1
ATOM 1606 C C . ARG A 1 215 ? 1.481 11.797 21.719 1 96.12 215 ARG A C 1
ATOM 1608 O O . ARG A 1 215 ? 2.295 11.5 22.594 1 96.12 215 ARG A O 1
ATOM 1615 N N . PRO A 1 216 ? 0.777 10.883 21.031 1 97 216 PRO A N 1
ATOM 1616 C CA . PRO A 1 216 ? 1.29 9.508 21.047 1 97 216 PRO A CA 1
ATOM 1617 C C . PRO A 1 216 ? 2.711 9.406 20.5 1 97 216 PRO A C 1
ATOM 1619 O O . PRO A 1 216 ? 3.24 10.375 19.953 1 97 216 PRO A O 1
ATOM 1622 N N . LYS A 1 217 ? 3.307 8.234 20.734 1 97.5 217 LYS A N 1
ATOM 1623 C CA . LYS A 1 217 ? 4.645 7.992 20.203 1 97.5 217 LYS A CA 1
ATOM 1624 C C . LYS A 1 217 ? 4.668 8.156 18.672 1 97.5 217 LYS A C 1
ATOM 1626 O O . LYS A 1 217 ? 3.75 7.715 17.984 1 97.5 217 LYS A O 1
ATOM 1631 N N . SER A 1 218 ? 5.75 8.82 18.172 1 98.38 218 SER A N 1
ATOM 1632 C CA . SER A 1 218 ? 5.895 8.984 16.734 1 98.38 218 SER A CA 1
ATOM 1633 C C . SER A 1 218 ? 5.82 7.641 16.016 1 98.38 218 SER A C 1
ATOM 1635 O O . SER A 1 218 ? 6.406 6.656 16.469 1 98.38 218 SER A O 1
ATOM 1637 N N . GLY A 1 219 ? 5.094 7.57 14.93 1 98.62 219 GLY A N 1
ATOM 1638 C CA . GLY A 1 219 ? 4.93 6.344 14.164 1 98.62 219 GLY A CA 1
ATOM 1639 C C . GLY A 1 219 ? 3.688 5.562 14.539 1 98.62 219 GLY A C 1
ATOM 1640 O O . GLY A 1 219 ? 3.357 4.562 13.898 1 98.62 219 GLY A O 1
ATOM 1641 N N . SER A 1 220 ? 2.904 6.055 15.531 1 98.56 220 SER A N 1
ATOM 1642 C CA . SER A 1 220 ? 1.737 5.332 16.031 1 98.56 220 SER A CA 1
ATOM 1643 C C . SER A 1 220 ? 0.562 5.453 15.062 1 98.56 220 SER A C 1
ATOM 1645 O O . SER A 1 220 ? 0.368 6.5 14.438 1 98.56 220 SER A O 1
ATOM 1647 N N . ILE A 1 221 ? -0.143 4.395 14.93 1 98.56 221 ILE A N 1
ATOM 1648 C CA . ILE A 1 221 ? -1.467 4.375 14.312 1 98.56 221 ILE A CA 1
ATOM 1649 C C . ILE A 1 221 ? -2.537 4.488 15.398 1 98.56 221 ILE A C 1
ATOM 1651 O O . ILE A 1 221 ? -2.645 3.619 16.266 1 98.56 221 ILE A O 1
ATOM 1655 N N . ILE A 1 222 ? -3.35 5.543 15.305 1 98.19 222 ILE A N 1
ATOM 1656 C CA . ILE A 1 222 ? -4.258 5.863 16.406 1 98.19 222 ILE A CA 1
ATOM 1657 C C . ILE A 1 222 ? -5.699 5.59 15.977 1 98.19 222 ILE A C 1
ATOM 1659 O O . ILE A 1 222 ? -6.277 6.344 15.195 1 98.19 222 ILE A O 1
ATOM 1663 N N . GLN A 1 223 ? -6.301 4.605 16.516 1 97.31 223 GLN A N 1
ATOM 1664 C CA . GLN A 1 223 ? -7.707 4.316 16.266 1 97.31 223 GLN A CA 1
ATOM 1665 C C . GLN A 1 223 ? -8.609 5.324 16.969 1 97.31 223 GLN A C 1
ATOM 1667 O O . GLN A 1 223 ? -8.398 5.652 18.141 1 97.31 223 GLN A O 1
ATOM 1672 N N . LEU A 1 224 ? -9.523 5.82 16.234 1 96.38 224 LEU A N 1
ATOM 1673 C CA . LEU A 1 224 ? -10.594 6.637 16.812 1 96.38 224 LEU A CA 1
ATOM 1674 C C . LEU A 1 224 ? -11.875 5.824 16.969 1 96.38 224 LEU A C 1
ATOM 1676 O O . LEU A 1 224 ? -12.578 5.574 15.984 1 96.38 224 LEU A O 1
ATOM 1680 N N . ILE A 1 225 ? -12.109 5.492 18.172 1 92.75 225 ILE A N 1
ATOM 1681 C CA . ILE A 1 225 ? -13.266 4.656 18.469 1 92.75 225 ILE A CA 1
ATOM 1682 C C . ILE A 1 225 ? -14.312 5.477 19.219 1 92.75 225 ILE A C 1
ATOM 1684 O O . ILE A 1 225 ? -14.031 6.027 20.297 1 92.75 225 ILE A O 1
ATOM 1688 N N . THR A 1 226 ? -15.492 5.492 18.641 1 93.19 226 THR A N 1
ATOM 1689 C CA . THR A 1 226 ? -16.562 6.27 19.25 1 93.19 226 THR A CA 1
ATOM 1690 C C . THR A 1 226 ? -17.703 5.355 19.719 1 93.19 226 THR A C 1
ATOM 1692 O O . THR A 1 226 ? -18.172 4.508 18.953 1 93.19 226 THR A O 1
ATOM 1695 N N . GLN A 1 227 ? -17.938 5.48 21.016 1 90 227 GLN A N 1
ATOM 1696 C CA . GLN A 1 227 ? -19.062 4.789 21.625 1 90 227 GLN A CA 1
ATOM 1697 C C . GLN A 1 227 ? -19.922 5.754 22.422 1 90 227 GLN A C 1
ATOM 1699 O O . GLN A 1 227 ? -19.422 6.492 23.266 1 90 227 GLN A O 1
ATOM 1704 N N . ASN A 1 228 ? -21.203 5.738 22.172 1 88.5 228 ASN A N 1
ATOM 1705 C CA . ASN A 1 228 ? -22.156 6.598 22.859 1 88.5 228 ASN A CA 1
ATOM 1706 C C . ASN A 1 228 ? -21.719 8.062 22.828 1 88.5 228 ASN A C 1
ATOM 1708 O O . ASN A 1 228 ? -21.719 8.742 23.844 1 88.5 228 ASN A O 1
ATOM 1712 N N . GLY A 1 229 ? -21.203 8.445 21.766 1 85.12 229 GLY A N 1
ATOM 1713 C CA . GLY A 1 229 ? -20.844 9.836 21.531 1 85.12 229 GLY A CA 1
ATOM 1714 C C . GLY A 1 229 ? -19.484 10.203 22.109 1 85.12 229 GLY A C 1
ATOM 1715 O O . GLY A 1 229 ? -19.062 11.352 22.016 1 85.12 229 GLY A O 1
ATOM 1716 N N . ILE A 1 230 ? -18.844 9.188 22.75 1 91.19 230 ILE A N 1
ATOM 1717 C CA . ILE A 1 230 ? -17.531 9.43 23.328 1 91.19 230 ILE A CA 1
ATOM 1718 C C . ILE A 1 230 ? -16.453 8.805 22.438 1 91.19 230 ILE A C 1
ATOM 1720 O O . ILE A 1 230 ? -16.516 7.613 22.125 1 91.19 230 ILE A O 1
ATOM 1724 N N . THR A 1 231 ? -15.5 9.656 22.031 1 93.38 231 THR A N 1
ATOM 1725 C CA . THR A 1 231 ? -14.438 9.164 21.156 1 93.38 231 THR A CA 1
ATOM 1726 C C . THR A 1 231 ? -13.156 8.93 21.938 1 93.38 231 THR A C 1
ATOM 1728 O O . THR A 1 231 ? -12.68 9.828 22.656 1 93.38 231 THR A O 1
ATOM 1731 N N . GLU A 1 232 ? -12.672 7.758 21.859 1 93.12 232 GLU A N 1
ATOM 1732 C CA . GLU A 1 232 ? -11.391 7.402 22.469 1 93.12 232 GLU A CA 1
ATOM 1733 C C . GLU A 1 232 ? -10.312 7.203 21.406 1 93.12 232 GLU A C 1
ATOM 1735 O O . GLU A 1 232 ? -10.594 6.723 20.312 1 93.12 232 GLU A O 1
ATOM 1740 N N . CYS A 1 233 ? -9.094 7.609 21.75 1 93.06 233 CYS A N 1
ATOM 1741 C CA . CYS A 1 233 ? -7.922 7.41 20.906 1 93.06 233 CYS A CA 1
ATOM 1742 C C . CYS A 1 233 ? -7.074 6.25 21.406 1 93.06 233 CYS A C 1
ATOM 1744 O O . CYS A 1 233 ? -6.57 6.293 22.531 1 93.06 233 CYS A O 1
ATOM 1746 N N . VAL A 1 234 ? -6.949 5.254 20.609 1 92.62 234 VAL A N 1
ATOM 1747 C CA . VAL A 1 234 ? -6.246 4.047 21.047 1 92.62 234 VAL A CA 1
ATOM 1748 C C . VAL A 1 234 ? -5.117 3.729 20.062 1 92.62 234 VAL A C 1
ATOM 1750 O O . VAL A 1 234 ? -5.367 3.43 18.891 1 92.62 234 VAL A O 1
ATOM 1753 N N . PRO A 1 235 ? -3.891 3.775 20.531 1 91 235 PRO A N 1
ATOM 1754 C CA . PRO A 1 235 ? -2.801 3.367 19.656 1 91 235 PRO A CA 1
ATOM 1755 C C . PRO A 1 235 ? -2.826 1.872 19.328 1 91 235 PRO A C 1
ATOM 1757 O O . PRO A 1 235 ? -3.203 1.064 20.188 1 91 235 PRO A O 1
ATOM 1760 N N . VAL A 1 236 ? -2.387 1.593 18.125 1 86.56 236 VAL A N 1
ATOM 1761 C CA . VAL A 1 236 ? -2.344 0.185 17.75 1 86.56 236 VAL A CA 1
ATOM 1762 C C . VAL A 1 236 ? -0.906 -0.221 17.422 1 86.56 236 VAL A C 1
ATOM 1764 O O . VAL A 1 236 ? -0.106 0.605 16.984 1 86.56 236 VAL A O 1
ATOM 1767 N N . MET B 1 1 ? -3.289 -38.156 -19.234 1 43.97 1 MET B N 1
ATOM 1768 C CA . MET B 1 1 ? -3.238 -37.719 -17.844 1 43.97 1 MET B CA 1
ATOM 1769 C C . MET B 1 1 ? -3.375 -36.188 -17.766 1 43.97 1 MET B C 1
ATOM 1771 O O . MET B 1 1 ? -2.748 -35.469 -18.531 1 43.97 1 MET B O 1
ATOM 1775 N N . SER B 1 2 ? -4.465 -35.5 -17.297 1 61.47 2 SER B N 1
ATOM 1776 C CA . SER B 1 2 ? -4.742 -34.094 -17.438 1 61.47 2 SER B CA 1
ATOM 1777 C C . SER B 1 2 ? -3.625 -33.25 -16.812 1 61.47 2 SER B C 1
ATOM 1779 O O . SER B 1 2 ? -3.229 -33.469 -15.672 1 61.47 2 SER B O 1
ATOM 1781 N N . TYR B 1 3 ? -2.83 -32.531 -17.609 1 83.69 3 TYR B N 1
ATOM 1782 C CA . TYR B 1 3 ? -1.662 -31.766 -17.203 1 83.69 3 TYR B CA 1
ATOM 1783 C C . TYR B 1 3 ? -2.049 -30.672 -16.219 1 83.69 3 TYR B C 1
ATOM 1785 O O . TYR B 1 3 ? -3.113 -30.062 -16.359 1 83.69 3 TYR B O 1
ATOM 1793 N N . LYS B 1 4 ? -1.229 -30.688 -15.094 1 95.31 4 LYS B N 1
ATOM 1794 C CA . LYS B 1 4 ? -1.385 -29.547 -14.211 1 95.31 4 LYS B CA 1
ATOM 1795 C C . LYS B 1 4 ? -0.854 -28.266 -14.867 1 95.31 4 LYS B C 1
ATOM 1797 O O . LYS B 1 4 ? 0.041 -28.328 -15.711 1 95.31 4 LYS B O 1
ATOM 1802 N N . ARG B 1 5 ? -1.459 -27.188 -14.625 1 98.44 5 ARG B N 1
ATOM 1803 C CA . ARG B 1 5 ? -1.184 -25.922 -15.289 1 98.44 5 ARG B CA 1
ATOM 1804 C C . ARG B 1 5 ? -0.85 -24.828 -14.281 1 98.44 5 ARG B C 1
ATOM 1806 O O . ARG B 1 5 ? -1.516 -24.703 -13.25 1 98.44 5 ARG B O 1
ATOM 1813 N N . VAL B 1 6 ? 0.202 -24.094 -14.602 1 98.75 6 VAL B N 1
ATOM 1814 C CA . VAL B 1 6 ? 0.55 -23 -13.703 1 98.75 6 VAL B CA 1
ATOM 1815 C C . VAL B 1 6 ? 0.815 -21.734 -14.508 1 98.75 6 VAL B C 1
ATOM 1817 O O . VAL B 1 6 ? 1.253 -21.812 -15.656 1 98.75 6 VAL B O 1
ATOM 1820 N N . LEU B 1 7 ? 0.46 -20.656 -13.969 1 98.88 7 LEU B N 1
ATOM 1821 C CA . LEU B 1 7 ? 0.771 -19.328 -14.484 1 98.88 7 LEU B CA 1
ATOM 1822 C C . LEU B 1 7 ? 1.866 -18.656 -13.656 1 98.88 7 LEU B C 1
ATOM 1824 O O . LEU B 1 7 ? 1.751 -18.562 -12.43 1 98.88 7 LEU B O 1
ATOM 1828 N N . LEU B 1 8 ? 2.938 -18.266 -14.289 1 98.94 8 LEU B N 1
ATOM 1829 C CA . LEU B 1 8 ? 3.998 -17.5 -13.648 1 98.94 8 LEU B CA 1
ATOM 1830 C C . LEU B 1 8 ? 3.949 -16.047 -14.102 1 98.94 8 LEU B C 1
ATOM 1832 O O . LEU B 1 8 ? 4.309 -15.727 -15.242 1 98.94 8 LEU B O 1
ATOM 1836 N N . TYR B 1 9 ? 3.441 -15.188 -13.281 1 98.88 9 TYR B N 1
ATOM 1837 C CA . TYR B 1 9 ? 3.521 -13.758 -13.531 1 98.88 9 TYR B CA 1
ATOM 1838 C C . TYR B 1 9 ? 4.891 -13.211 -13.141 1 98.88 9 TYR B C 1
ATOM 1840 O O . TYR B 1 9 ? 5.254 -13.211 -11.961 1 98.88 9 TYR B O 1
ATOM 1848 N N . GLY B 1 10 ? 5.602 -12.773 -14 1 98.44 10 GLY B N 1
ATOM 1849 C CA . GLY B 1 10 ? 7.016 -12.492 -13.812 1 98.44 10 GLY B CA 1
ATOM 1850 C C . GLY B 1 10 ? 7.91 -13.656 -14.203 1 98.44 10 GLY B C 1
ATOM 1851 O O . GLY B 1 10 ? 8.922 -13.914 -13.555 1 98.44 10 GLY B O 1
ATOM 1852 N N . GLY B 1 11 ? 7.562 -14.367 -15.188 1 98.5 11 GLY B N 1
ATOM 1853 C CA . GLY B 1 11 ? 8.219 -15.617 -15.531 1 98.5 11 GLY B CA 1
ATOM 1854 C C . GLY B 1 11 ? 9.578 -15.422 -16.172 1 98.5 11 GLY B C 1
ATOM 1855 O O . GLY B 1 11 ? 10.344 -16.375 -16.328 1 98.5 11 GLY B O 1
ATOM 1856 N N . ARG B 1 12 ? 9.945 -14.203 -16.516 1 97.25 12 ARG B N 1
ATOM 1857 C CA . ARG B 1 12 ? 11.227 -13.961 -17.172 1 97.25 12 ARG B CA 1
ATOM 1858 C C . ARG B 1 12 ? 12.273 -13.469 -16.172 1 97.25 12 ARG B C 1
ATOM 1860 O O . ARG B 1 12 ? 13.461 -13.43 -16.484 1 97.25 12 ARG B O 1
ATOM 1867 N N . GLY B 1 13 ? 11.867 -13.016 -15.008 1 95.19 13 GLY B N 1
ATOM 1868 C CA . GLY B 1 13 ? 12.805 -12.539 -14.008 1 95.19 13 GLY B CA 1
ATOM 1869 C C . GLY B 1 13 ? 13.656 -13.641 -13.406 1 95.19 13 GLY B C 1
ATOM 1870 O O . GLY B 1 13 ? 13.531 -14.805 -13.789 1 95.19 13 GLY B O 1
ATOM 1871 N N . CYS B 1 14 ? 14.492 -13.289 -12.438 1 94.62 14 CYS B N 1
ATOM 1872 C CA . CYS B 1 14 ? 15.445 -14.219 -11.844 1 94.62 14 CYS B CA 1
ATOM 1873 C C . CYS B 1 14 ? 14.719 -15.383 -11.164 1 94.62 14 CYS B C 1
ATOM 1875 O O . CYS B 1 14 ? 14.945 -16.547 -11.5 1 94.62 14 CYS B O 1
ATOM 1877 N N . LEU B 1 15 ? 13.867 -15.055 -10.211 1 96.69 15 LEU B N 1
ATOM 1878 C CA . LEU B 1 15 ? 13.102 -16.094 -9.547 1 96.69 15 LEU B CA 1
ATOM 1879 C C . LEU B 1 15 ? 12.133 -16.766 -10.523 1 96.69 15 LEU B C 1
ATOM 1881 O O . LEU B 1 15 ? 11.984 -17.984 -10.523 1 96.69 15 LEU B O 1
ATOM 1885 N N . GLY B 1 16 ? 11.469 -15.961 -11.375 1 98.19 16 GLY B N 1
ATOM 1886 C CA . GLY B 1 16 ? 10.484 -16.453 -12.32 1 98.19 16 GLY B CA 1
ATOM 1887 C C . GLY B 1 16 ? 11.039 -17.5 -13.273 1 98.19 16 GLY B C 1
ATOM 1888 O O . GLY B 1 16 ? 10.414 -18.531 -13.508 1 98.19 16 GLY B O 1
ATOM 1889 N N . SER B 1 17 ? 12.195 -17.234 -13.82 1 98.31 17 SER B N 1
ATOM 1890 C CA . SER B 1 17 ? 12.812 -18.156 -14.773 1 98.31 17 SER B CA 1
ATOM 1891 C C . SER B 1 17 ? 13.133 -19.5 -14.125 1 98.31 17 SER B C 1
ATOM 1893 O O . SER B 1 17 ? 12.961 -20.547 -14.742 1 98.31 17 SER B O 1
ATOM 1895 N N . VAL B 1 18 ? 13.57 -19.422 -12.883 1 98.38 18 VAL B N 1
ATOM 1896 C CA . VAL B 1 18 ? 13.875 -20.641 -12.141 1 98.38 18 VAL B CA 1
ATOM 1897 C C . VAL B 1 18 ? 12.594 -21.438 -11.891 1 98.38 18 VAL B C 1
ATOM 1899 O O . VAL B 1 18 ? 12.57 -22.656 -12.031 1 98.38 18 VAL B O 1
ATOM 1902 N N . CYS B 1 19 ? 11.531 -20.75 -11.562 1 98.81 19 CYS B N 1
ATOM 1903 C CA . CYS B 1 19 ? 10.25 -21.406 -11.32 1 98.81 19 CYS B CA 1
ATOM 1904 C C . CYS B 1 19 ? 9.703 -22.031 -12.602 1 98.81 19 CYS B C 1
ATOM 1906 O O . CYS B 1 19 ? 9.203 -23.156 -12.586 1 98.81 19 CYS B O 1
ATOM 1908 N N . VAL B 1 20 ? 9.797 -21.266 -13.719 1 98.88 20 VAL B N 1
ATOM 1909 C CA . VAL B 1 20 ? 9.328 -21.766 -15 1 98.88 20 VAL B CA 1
ATOM 1910 C C . VAL B 1 20 ? 10.039 -23.078 -15.328 1 98.88 20 VAL B C 1
ATOM 1912 O O . VAL B 1 20 ? 9.398 -24.094 -15.609 1 98.88 20 VAL B O 1
ATOM 1915 N N . LYS B 1 21 ? 11.32 -23.078 -15.242 1 98.75 21 LYS B N 1
ATOM 1916 C CA . LYS B 1 21 ? 12.109 -24.266 -15.547 1 98.75 21 LYS B CA 1
ATOM 1917 C C . LYS B 1 21 ? 11.758 -25.422 -14.609 1 98.75 21 LYS B C 1
ATOM 1919 O O . LYS B 1 21 ? 11.641 -26.578 -15.047 1 98.75 21 LYS B O 1
ATOM 1924 N N . HIS B 1 22 ? 11.617 -25.109 -13.352 1 98.75 22 HIS B N 1
ATOM 1925 C CA . HIS B 1 22 ? 11.305 -26.125 -12.352 1 98.75 22 HIS B CA 1
ATOM 1926 C C . HIS B 1 22 ? 9.977 -26.812 -12.656 1 98.75 22 HIS B C 1
ATOM 1928 O O . HIS B 1 22 ? 9.906 -28.047 -12.695 1 98.75 22 HIS B O 1
ATOM 1934 N N . PHE B 1 23 ? 8.938 -26.078 -12.898 1 98.69 23 PHE B N 1
ATOM 1935 C CA . PHE B 1 23 ? 7.613 -26.625 -13.18 1 98.69 23 PHE B CA 1
ATOM 1936 C C . PHE B 1 23 ? 7.613 -27.391 -14.5 1 98.69 23 PHE B C 1
ATOM 1938 O O . PHE B 1 23 ? 6.977 -28.438 -14.625 1 98.69 23 PHE B O 1
ATOM 1945 N N . LYS B 1 24 ? 8.352 -26.875 -15.539 1 98.38 24 LYS B N 1
ATOM 1946 C CA . LYS B 1 24 ? 8.477 -27.578 -16.812 1 98.38 24 LYS B CA 1
ATOM 1947 C C . LYS B 1 24 ? 9.117 -28.953 -16.609 1 98.38 24 LYS B C 1
ATOM 1949 O O . LYS B 1 24 ? 8.641 -29.953 -17.156 1 98.38 24 LYS B O 1
ATOM 1954 N N . ASN B 1 25 ? 10.102 -28.969 -15.844 1 98.06 25 ASN B N 1
ATOM 1955 C CA . ASN B 1 25 ? 10.805 -30.203 -15.562 1 98.06 25 ASN B CA 1
ATOM 1956 C C . ASN B 1 25 ? 9.906 -31.203 -14.844 1 98.06 25 ASN B C 1
ATOM 1958 O O . ASN B 1 25 ? 10.094 -32.406 -14.961 1 98.06 25 ASN B O 1
ATOM 1962 N N . LYS B 1 26 ? 8.953 -30.75 -14.156 1 97.44 26 LYS B N 1
ATOM 1963 C CA . LYS B 1 26 ? 8.023 -31.594 -13.422 1 97.44 26 LYS B CA 1
ATOM 1964 C C . LYS B 1 26 ? 6.84 -32 -14.297 1 97.44 26 LYS B C 1
ATOM 1966 O O . LYS B 1 26 ? 5.945 -32.719 -13.844 1 97.44 26 LYS B O 1
ATOM 1971 N N . GLY B 1 27 ? 6.762 -31.422 -15.477 1 97.38 27 GLY B N 1
ATOM 1972 C CA . GLY B 1 27 ? 5.762 -31.859 -16.438 1 97.38 27 GLY B CA 1
ATOM 1973 C C . GLY B 1 27 ? 4.539 -30.969 -16.469 1 97.38 27 GLY B C 1
ATOM 1974 O O . GLY B 1 27 ? 3.518 -31.312 -17.062 1 97.38 27 GLY B O 1
ATOM 1975 N N . TYR B 1 28 ? 4.629 -29.812 -15.844 1 98.06 28 TYR B N 1
ATOM 1976 C CA . TYR B 1 28 ? 3.512 -28.875 -15.852 1 98.06 28 TYR B CA 1
ATOM 1977 C C . TYR B 1 28 ? 3.428 -28.141 -17.188 1 98.06 28 TYR B C 1
ATOM 1979 O O . TYR B 1 28 ? 4.445 -27.922 -17.844 1 98.06 28 TYR B O 1
ATOM 1987 N N . TRP B 1 29 ? 2.168 -27.797 -17.578 1 98.31 29 TRP B N 1
ATOM 1988 C CA . TRP B 1 29 ? 1.978 -26.719 -18.547 1 98.31 29 TRP B CA 1
ATOM 1989 C C . TRP B 1 29 ? 2.211 -25.359 -17.906 1 98.31 29 TRP B C 1
ATOM 1991 O O . TRP B 1 29 ? 1.617 -25.047 -16.875 1 98.31 29 TRP B O 1
ATOM 2001 N N . VAL B 1 30 ? 3.119 -24.578 -18.469 1 98.75 30 VAL B N 1
ATOM 2002 C CA . VAL B 1 30 ? 3.504 -23.328 -17.828 1 98.75 30 VAL B CA 1
ATOM 2003 C C . VAL B 1 30 ? 3.227 -22.156 -18.781 1 98.75 30 VAL B C 1
ATOM 2005 O O . VAL B 1 30 ? 3.68 -22.172 -19.922 1 98.75 30 VAL B O 1
ATOM 2008 N N . CYS B 1 31 ? 2.453 -21.172 -18.344 1 98.88 31 CYS B N 1
ATOM 2009 C CA . CYS B 1 31 ? 2.297 -19.891 -19.031 1 98.88 31 CYS B CA 1
ATOM 2010 C C . CYS B 1 31 ? 3.064 -18.781 -18.297 1 98.88 31 CYS B C 1
ATOM 2012 O O . CYS B 1 31 ? 2.904 -18.594 -17.094 1 98.88 31 CYS B O 1
ATOM 2014 N N . SER B 1 32 ? 3.91 -18.078 -19.047 1 98.88 32 SER B N 1
ATOM 2015 C CA . SER B 1 32 ? 4.684 -16.984 -18.484 1 98.88 32 SER B CA 1
ATOM 2016 C C . SER B 1 32 ? 4.094 -15.633 -18.891 1 98.88 32 SER B C 1
ATOM 2018 O O . SER B 1 32 ? 3.781 -15.406 -20.062 1 98.88 32 SER B O 1
ATOM 2020 N N . VAL B 1 33 ? 3.838 -14.789 -17.938 1 98.88 33 VAL B N 1
ATOM 2021 C CA . VAL B 1 33 ? 3.477 -13.391 -18.172 1 98.88 33 VAL B CA 1
ATOM 2022 C C . VAL B 1 33 ? 4.645 -12.484 -17.781 1 98.88 33 VAL B C 1
ATOM 2024 O O . VAL B 1 33 ? 5.121 -12.523 -16.641 1 98.88 33 VAL B O 1
ATOM 2027 N N . ASP B 1 34 ? 5.102 -11.633 -18.656 1 98.62 34 ASP B N 1
ATOM 2028 C CA . ASP B 1 34 ? 6.207 -10.719 -18.391 1 98.62 34 ASP B CA 1
ATOM 2029 C C . ASP B 1 34 ? 6.332 -9.68 -19.5 1 98.62 34 ASP B C 1
ATOM 2031 O O . ASP B 1 34 ? 5.512 -9.648 -20.422 1 98.62 34 ASP B O 1
ATOM 2035 N N . PHE B 1 35 ? 7.332 -8.844 -19.375 1 98.06 35 PHE B N 1
ATOM 2036 C CA . PHE B 1 35 ? 7.605 -7.848 -20.406 1 98.06 35 PHE B CA 1
ATOM 2037 C C . PHE B 1 35 ? 8.367 -8.469 -21.578 1 98.06 35 PHE B C 1
ATOM 2039 O O . PHE B 1 35 ? 8.461 -7.867 -22.641 1 98.06 35 PHE B O 1
ATOM 2046 N N . GLN B 1 36 ? 8.883 -9.633 -21.359 1 98.19 36 GLN B N 1
ATOM 2047 C CA . GLN B 1 36 ? 9.602 -10.398 -22.375 1 98.19 36 GLN B CA 1
ATOM 2048 C C . GLN B 1 36 ? 9.25 -11.883 -22.297 1 98.19 36 GLN B C 1
ATOM 2050 O O . GLN B 1 36 ? 8.805 -12.367 -21.25 1 98.19 36 GLN B O 1
ATOM 2055 N N . GLU B 1 37 ? 9.477 -12.562 -23.359 1 98.5 37 GLU B N 1
ATOM 2056 C CA . GLU B 1 37 ? 9.156 -13.984 -23.406 1 98.5 37 GLU B CA 1
ATOM 2057 C C . GLU B 1 37 ? 10.164 -14.812 -22.609 1 98.5 37 GLU B C 1
ATOM 2059 O O . GLU B 1 37 ? 11.344 -14.453 -22.531 1 98.5 37 GLU B O 1
ATOM 2064 N N . ASN B 1 38 ? 9.688 -15.789 -21.938 1 98.69 38 ASN B N 1
ATOM 2065 C CA . ASN B 1 38 ? 10.5 -16.891 -21.422 1 98.69 38 ASN B CA 1
ATOM 2066 C C . ASN B 1 38 ? 10.469 -18.094 -22.344 1 98.69 38 ASN B C 1
ATOM 2068 O O . ASN B 1 38 ? 9.438 -18.75 -22.5 1 98.69 38 ASN B O 1
ATOM 2072 N N . SER B 1 39 ? 11.586 -18.484 -22.938 1 98.31 39 SER B N 1
ATOM 2073 C CA . SER B 1 39 ? 11.648 -19.516 -23.984 1 98.31 39 SER B CA 1
ATOM 2074 C C . SER B 1 39 ? 11.359 -20.891 -23.422 1 98.31 39 SER B C 1
ATOM 2076 O O . SER B 1 39 ? 11.023 -21.812 -24.156 1 98.31 39 SER B O 1
ATOM 2078 N N . ASP B 1 40 ? 11.461 -21.047 -22.109 1 98.5 40 ASP B N 1
ATOM 2079 C CA . ASP B 1 40 ? 11.234 -22.359 -21.516 1 98.5 40 ASP B CA 1
ATOM 2080 C C . ASP B 1 40 ? 9.742 -22.609 -21.281 1 98.5 40 ASP B C 1
ATOM 2082 O O . ASP B 1 40 ? 9.336 -23.75 -21.031 1 98.5 40 ASP B O 1
ATOM 2086 N N . ALA B 1 41 ? 8.914 -21.594 -21.281 1 98.81 41 ALA B N 1
ATOM 2087 C CA . ALA B 1 41 ? 7.488 -21.719 -21 1 98.81 41 ALA B CA 1
ATOM 2088 C C . ALA B 1 41 ? 6.75 -22.328 -22.188 1 98.81 41 ALA B C 1
ATOM 2090 O O . ALA B 1 41 ? 7.234 -22.281 -23.328 1 98.81 41 ALA B O 1
ATOM 2091 N N . ASP B 1 42 ? 5.605 -22.938 -21.953 1 98.62 42 ASP B N 1
ATOM 2092 C CA . ASP B 1 42 ? 4.758 -23.438 -23.031 1 98.62 42 ASP B CA 1
ATOM 2093 C C . ASP B 1 42 ? 4.082 -22.297 -23.766 1 98.62 42 ASP B C 1
ATOM 2095 O O . ASP B 1 42 ? 3.908 -22.359 -24.984 1 98.62 42 ASP B O 1
ATOM 2099 N N . GLU B 1 43 ? 3.625 -21.328 -23.047 1 98.75 43 GLU B N 1
ATOM 2100 C CA . GLU B 1 43 ? 2.982 -20.141 -23.609 1 98.75 43 GLU B CA 1
ATOM 2101 C C . GLU B 1 43 ? 3.531 -18.875 -22.953 1 98.75 43 GLU B C 1
ATOM 2103 O O . GLU B 1 43 ? 3.982 -18.891 -21.812 1 98.75 43 GLU B O 1
ATOM 2108 N N . ASN B 1 44 ? 3.51 -17.828 -23.75 1 98.81 44 ASN B N 1
ATOM 2109 C CA . ASN B 1 44 ? 3.938 -16.516 -23.281 1 98.81 44 ASN B CA 1
ATOM 2110 C C . ASN B 1 44 ? 2.885 -15.445 -23.547 1 98.81 44 ASN B C 1
ATOM 2112 O O . ASN B 1 44 ? 2.273 -15.43 -24.625 1 98.81 44 ASN B O 1
ATOM 2116 N N . ILE B 1 45 ? 2.623 -14.648 -22.594 1 98.81 45 ILE B N 1
ATOM 2117 C CA . ILE B 1 45 ? 1.882 -13.398 -22.75 1 98.81 45 ILE B CA 1
ATOM 2118 C C . ILE B 1 45 ? 2.785 -12.211 -22.422 1 98.81 45 ILE B C 1
ATOM 2120 O O . ILE B 1 45 ? 3.248 -12.078 -21.297 1 98.81 45 ILE B O 1
ATOM 2124 N N . VAL B 1 46 ? 3.051 -11.398 -23.375 1 98.69 46 VAL B N 1
ATOM 2125 C CA . VAL B 1 46 ? 3.943 -10.258 -23.203 1 98.69 46 VAL B CA 1
ATOM 2126 C C . VAL B 1 46 ? 3.125 -8.992 -22.984 1 98.69 46 VAL B C 1
ATOM 2128 O O . VAL B 1 46 ? 2.285 -8.633 -23.812 1 98.69 46 VAL B O 1
ATOM 2131 N N . ILE B 1 47 ? 3.281 -8.359 -21.828 1 98.25 47 ILE B N 1
ATOM 2132 C CA . ILE B 1 47 ? 2.613 -7.102 -21.516 1 98.25 47 ILE B CA 1
ATOM 2133 C C . ILE B 1 47 ? 3.58 -5.938 -21.734 1 98.25 47 ILE B C 1
ATOM 2135 O O . ILE B 1 47 ? 4.793 -6.141 -21.844 1 98.25 47 ILE B O 1
ATOM 2139 N N . GLU B 1 48 ? 3.02 -4.754 -21.766 1 97.25 48 GLU B N 1
ATOM 2140 C CA . GLU B 1 48 ? 3.834 -3.562 -22 1 97.25 48 GLU B CA 1
ATOM 2141 C C . GLU B 1 48 ? 3.9 -2.686 -20.75 1 97.25 48 GLU B C 1
ATOM 2143 O O . GLU B 1 48 ? 2.867 -2.352 -20.172 1 97.25 48 GLU B O 1
ATOM 2148 N N . VAL B 1 49 ? 5.078 -2.281 -20.438 1 93.44 49 VAL B N 1
ATOM 2149 C CA . VAL B 1 49 ? 5.344 -1.513 -19.219 1 93.44 49 VAL B CA 1
ATOM 2150 C C . VAL B 1 49 ? 4.602 -0.18 -19.281 1 93.44 49 VAL B C 1
ATOM 2152 O O . VAL B 1 49 ? 4.199 0.357 -18.25 1 93.44 49 VAL B O 1
ATOM 2155 N N . SER B 1 50 ? 4.328 0.372 -20.453 1 94.38 50 SER B N 1
ATOM 2156 C CA . SER B 1 50 ? 3.744 1.695 -20.641 1 94.38 50 SER B CA 1
ATOM 2157 C C . SER B 1 50 ? 2.227 1.654 -20.484 1 94.38 50 SER B C 1
ATOM 2159 O O . SER B 1 50 ? 1.58 2.697 -20.375 1 94.38 50 SER B O 1
ATOM 2161 N N . GLU B 1 51 ? 1.679 0.477 -20.469 1 96.25 51 GLU B N 1
ATOM 2162 C CA . GLU B 1 51 ? 0.227 0.336 -20.438 1 96.25 51 GLU B CA 1
ATOM 2163 C C . GLU B 1 51 ? -0.292 0.422 -19 1 96.25 51 GLU B C 1
ATOM 2165 O O . GLU B 1 51 ? 0.451 0.173 -18.047 1 96.25 51 GLU B O 1
ATOM 2170 N N . SER B 1 52 ? -1.562 0.799 -18.844 1 96.44 52 SER B N 1
ATOM 2171 C CA . SER B 1 52 ? -2.215 0.833 -17.547 1 96.44 52 SER B CA 1
ATOM 2172 C C . SER B 1 52 ? -2.402 -0.573 -16.984 1 96.44 52 SER B C 1
ATOM 2174 O O . SER B 1 52 ? -2.316 -1.558 -17.719 1 96.44 52 SER B O 1
ATOM 2176 N N . SER B 1 53 ? -2.617 -0.633 -15.727 1 97.38 53 SER B N 1
ATOM 2177 C CA . SER B 1 53 ? -2.861 -1.925 -15.094 1 97.38 53 SER B CA 1
ATOM 2178 C C . SER B 1 53 ? -4.07 -2.623 -15.711 1 97.38 53 SER B C 1
ATOM 2180 O O . SER B 1 53 ? -4.051 -3.836 -15.922 1 97.38 53 SER B O 1
ATOM 2182 N N . SER B 1 54 ? -5.125 -1.869 -16 1 97.5 54 SER B N 1
ATOM 2183 C CA . SER B 1 54 ? -6.332 -2.436 -16.594 1 97.5 54 SER B CA 1
ATOM 2184 C C . SER B 1 54 ? -6.051 -2.98 -18 1 97.5 54 SER B C 1
ATOM 2186 O O . SER B 1 54 ? -6.574 -4.031 -18.375 1 97.5 54 SER B O 1
ATOM 2188 N N . THR B 1 55 ? -5.281 -2.262 -18.75 1 97.94 55 THR B N 1
ATOM 2189 C CA . THR B 1 55 ? -4.922 -2.734 -20.078 1 97.94 55 THR B CA 1
ATOM 2190 C C . THR B 1 55 ? -4.066 -3.994 -20 1 97.94 55 THR B C 1
ATOM 2192 O O . THR B 1 55 ? -4.281 -4.949 -20.75 1 97.94 55 THR B O 1
ATOM 2195 N N . GLN B 1 56 ? -3.076 -3.98 -19.125 1 98.38 56 GLN B N 1
ATOM 2196 C CA . GLN B 1 56 ? -2.254 -5.172 -18.938 1 98.38 56 GLN B CA 1
ATOM 2197 C C . GLN B 1 56 ? -3.111 -6.375 -18.547 1 98.38 56 GLN B C 1
ATOM 2199 O O . GLN B 1 56 ? -2.924 -7.473 -19.078 1 98.38 56 GLN B O 1
ATOM 2204 N N . GLU B 1 57 ? -4.047 -6.137 -17.609 1 98.38 57 GLU B N 1
ATOM 2205 C CA . GLU B 1 57 ? -4.953 -7.211 -17.219 1 98.38 57 GLU B CA 1
ATOM 2206 C C . GLU B 1 57 ? -5.703 -7.773 -18.422 1 98.38 57 GLU B C 1
ATOM 2208 O O . GLU B 1 57 ? -5.812 -8.992 -18.578 1 98.38 57 GLU B O 1
ATOM 2213 N N . ARG B 1 58 ? -6.227 -6.902 -19.234 1 98.19 58 ARG B N 1
ATOM 2214 C CA . ARG B 1 58 ? -6.996 -7.316 -20.406 1 98.19 58 ARG B CA 1
ATOM 2215 C C . ARG B 1 58 ? -6.141 -8.141 -21.359 1 98.19 58 ARG B C 1
ATOM 2217 O O . ARG B 1 58 ? -6.602 -9.148 -21.891 1 98.19 58 ARG B O 1
ATOM 2224 N N . VAL B 1 59 ? -4.934 -7.699 -21.578 1 98.62 59 VAL B N 1
ATOM 2225 C CA . VAL B 1 59 ? -4.012 -8.422 -22.453 1 98.62 59 VAL B CA 1
ATOM 2226 C C . VAL B 1 59 ? -3.787 -9.836 -21.906 1 98.62 59 VAL B C 1
ATOM 2228 O O . VAL B 1 59 ? -3.842 -10.812 -22.656 1 98.62 59 VAL B O 1
ATOM 2231 N N . VAL B 1 60 ? -3.584 -9.945 -20.594 1 98.81 60 VAL B N 1
ATOM 2232 C CA . VAL B 1 60 ? -3.311 -11.242 -19.984 1 98.81 60 VAL B CA 1
ATOM 2233 C C . VAL B 1 60 ? -4.551 -12.125 -20.062 1 98.81 60 VAL B C 1
ATOM 2235 O O . VAL B 1 60 ? -4.465 -13.297 -20.438 1 98.81 60 VAL B O 1
ATOM 2238 N N . LYS B 1 61 ? -5.73 -11.586 -19.766 1 98.56 61 LYS B N 1
ATOM 2239 C CA . LYS B 1 61 ? -6.965 -12.359 -19.797 1 98.56 61 LYS B CA 1
ATOM 2240 C C . LYS B 1 61 ? -7.266 -12.859 -21.203 1 98.56 61 LYS B C 1
ATOM 2242 O O . LYS B 1 61 ? -7.676 -14.008 -21.391 1 98.56 61 LYS B O 1
ATOM 2247 N N . ASN B 1 62 ? -7.066 -11.977 -22.188 1 98.5 62 ASN B N 1
ATOM 2248 C CA . ASN B 1 62 ? -7.277 -12.383 -23.562 1 98.5 62 ASN B CA 1
ATOM 2249 C C . ASN B 1 62 ? -6.367 -13.547 -23.953 1 98.5 62 ASN B C 1
ATOM 2251 O O . ASN B 1 62 ? -6.809 -14.492 -24.609 1 98.5 62 ASN B O 1
ATOM 2255 N N . GLY B 1 63 ? -5.102 -13.438 -23.594 1 98.69 63 GLY B N 1
ATOM 2256 C CA . GLY B 1 63 ? -4.18 -14.539 -23.844 1 98.69 63 GLY B CA 1
ATOM 2257 C C . GLY B 1 63 ? -4.59 -15.828 -23.156 1 98.69 63 GLY B C 1
ATOM 2258 O O . GLY B 1 63 ? -4.586 -16.891 -23.781 1 98.69 63 GLY B O 1
ATOM 2259 N N . LEU B 1 64 ? -4.953 -15.734 -21.891 1 98.62 64 LEU B N 1
ATOM 2260 C CA . LEU B 1 64 ? -5.34 -16.922 -21.109 1 98.62 64 LEU B CA 1
ATOM 2261 C C . LEU B 1 64 ? -6.605 -17.547 -21.688 1 98.62 64 LEU B C 1
ATOM 2263 O O . LEU B 1 64 ? -6.734 -18.766 -21.734 1 98.62 64 LEU B O 1
ATOM 2267 N N . ASP B 1 65 ? -7.566 -16.688 -22.078 1 98.5 65 ASP B N 1
ATOM 2268 C CA . ASP B 1 65 ? -8.781 -17.219 -22.703 1 98.5 65 ASP B CA 1
ATOM 2269 C C . ASP B 1 65 ? -8.445 -18.078 -23.922 1 98.5 65 ASP B C 1
ATOM 2271 O O . ASP B 1 65 ? -9.07 -19.109 -24.141 1 98.5 65 ASP B O 1
ATOM 2275 N N . THR B 1 66 ? -7.516 -17.641 -24.641 1 97.88 66 THR B N 1
ATOM 2276 C CA . THR B 1 66 ? -7.109 -18.359 -25.859 1 97.88 66 THR B CA 1
ATOM 2277 C C . THR B 1 66 ? -6.395 -19.656 -25.5 1 97.88 66 THR B C 1
ATOM 2279 O O . THR B 1 66 ? -6.723 -20.719 -26.031 1 97.88 66 THR B O 1
ATOM 2282 N N . PHE B 1 67 ? -5.445 -19.625 -24.578 1 97.56 67 PHE B N 1
ATOM 2283 C CA . PHE B 1 67 ? -4.57 -20.734 -24.266 1 97.56 67 PHE B CA 1
ATOM 2284 C C . PHE B 1 67 ? -5.324 -21.812 -23.484 1 97.56 67 PHE B C 1
ATOM 2286 O O . PHE B 1 67 ? -5.043 -23 -23.609 1 97.56 67 PHE B O 1
ATOM 2293 N N . LEU B 1 68 ? -6.215 -21.375 -22.594 1 96.94 68 LEU B N 1
ATOM 2294 C CA . LEU B 1 68 ? -6.84 -22.297 -21.656 1 96.94 68 LEU B CA 1
ATOM 2295 C C . LEU B 1 68 ? -8.109 -22.891 -22.25 1 96.94 68 LEU B C 1
ATOM 2297 O O . LEU B 1 68 ? -8.547 -23.969 -21.844 1 96.94 68 LEU B O 1
ATOM 2301 N N . SER B 1 69 ? -8.797 -22.219 -23.172 1 95.56 69 SER B N 1
ATOM 2302 C CA . SER B 1 69 ? -10.008 -22.703 -23.844 1 95.56 69 SER B CA 1
ATOM 2303 C C . SER B 1 69 ? -11.031 -23.203 -22.828 1 95.56 69 SER B C 1
ATOM 2305 O O . SER B 1 69 ? -11.516 -24.328 -22.938 1 95.56 69 SER B O 1
ATOM 2307 N N . GLY B 1 70 ? -11.242 -22.422 -21.766 1 94.62 70 GLY B N 1
ATOM 2308 C CA . GLY B 1 70 ? -12.266 -22.734 -20.781 1 94.62 70 GLY B CA 1
ATOM 2309 C C . GLY B 1 70 ? -11.742 -23.516 -19.594 1 94.62 70 GLY B C 1
ATOM 2310 O O . GLY B 1 70 ? -12.445 -23.688 -18.594 1 94.62 70 GLY B O 1
ATOM 2311 N N . ARG B 1 71 ? -10.523 -23.984 -19.719 1 96.25 71 ARG B N 1
ATOM 2312 C CA . ARG B 1 71 ? -9.914 -24.688 -18.594 1 96.25 71 ARG B CA 1
ATOM 2313 C C . ARG B 1 71 ? -9.391 -23.703 -17.547 1 96.25 71 ARG B C 1
ATOM 2315 O O . ARG B 1 71 ? -9.312 -22.5 -17.812 1 96.25 71 ARG B O 1
ATOM 2322 N N . LYS B 1 72 ? -9.086 -24.25 -16.422 1 97.5 72 LYS B N 1
ATOM 2323 C CA . LYS B 1 72 ? -8.555 -23.469 -15.305 1 97.5 72 LYS B CA 1
ATOM 2324 C C . LYS B 1 72 ? -7.105 -23.859 -15.008 1 97.5 72 LYS B C 1
ATOM 2326 O O . LYS B 1 72 ? -6.559 -24.766 -15.633 1 97.5 72 LYS B O 1
ATOM 2331 N N . VAL B 1 73 ? -6.5 -23.125 -14.164 1 98.56 73 VAL B N 1
ATOM 2332 C CA . VAL B 1 73 ? -5.129 -23.422 -13.781 1 98.56 73 VAL B CA 1
ATOM 2333 C C . VAL B 1 73 ? -5.09 -23.891 -12.328 1 98.56 73 VAL B C 1
ATOM 2335 O O . VAL B 1 73 ? -5.941 -23.516 -11.523 1 98.56 73 VAL B O 1
ATOM 2338 N N . ASP B 1 74 ? -4.004 -24.688 -12.023 1 98.62 74 ASP B N 1
ATOM 2339 C CA . ASP B 1 74 ? -3.812 -25.234 -10.688 1 98.62 74 ASP B CA 1
ATOM 2340 C C . ASP B 1 74 ? -3.15 -24.219 -9.766 1 98.62 74 ASP B C 1
ATOM 2342 O O . ASP B 1 74 ? -3.385 -24.219 -8.555 1 98.62 74 ASP B O 1
ATOM 2346 N N . GLY B 1 75 ? -2.312 -23.438 -10.32 1 98.81 75 GLY B N 1
ATOM 2347 C CA . GLY B 1 75 ? -1.572 -22.469 -9.516 1 98.81 75 GLY B CA 1
ATOM 2348 C C . GLY B 1 75 ? -1.237 -21.203 -10.273 1 98.81 75 GLY B C 1
ATOM 2349 O O . GLY B 1 75 ? -0.984 -21.234 -11.477 1 98.81 75 GLY B O 1
ATOM 2350 N N . ILE B 1 76 ? -1.305 -20.094 -9.617 1 98.94 76 ILE B N 1
ATOM 2351 C CA . ILE B 1 76 ? -0.814 -18.797 -10.07 1 98.94 76 ILE B CA 1
ATOM 2352 C C . ILE B 1 76 ? 0.26 -18.281 -9.117 1 98.94 76 ILE B C 1
ATOM 2354 O O . ILE B 1 76 ? 0.02 -18.156 -7.91 1 98.94 76 ILE B O 1
ATOM 2358 N N . PHE B 1 77 ? 1.416 -18.062 -9.625 1 98.94 77 PHE B N 1
ATOM 2359 C CA . PHE B 1 77 ? 2.553 -17.594 -8.844 1 98.94 77 PHE B CA 1
ATOM 2360 C C . PHE B 1 77 ? 3.021 -16.234 -9.352 1 98.94 77 PHE B C 1
ATOM 2362 O O . PHE B 1 77 ? 3.564 -16.125 -10.453 1 98.94 77 PHE B O 1
ATOM 2369 N N . CYS B 1 78 ? 2.744 -15.219 -8.602 1 98.94 78 CYS B N 1
ATOM 2370 C CA . CYS B 1 78 ? 3.205 -13.875 -8.938 1 98.94 78 CYS B CA 1
ATOM 2371 C C . CYS B 1 78 ? 4.555 -13.586 -8.297 1 98.94 78 CYS B C 1
ATOM 2373 O O . CYS B 1 78 ? 4.625 -13.305 -7.094 1 98.94 78 CYS B O 1
ATOM 2375 N N . VAL B 1 79 ? 5.578 -13.617 -9.109 1 98.31 79 VAL B N 1
ATOM 2376 C CA . VAL B 1 79 ? 6.934 -13.406 -8.609 1 98.31 79 VAL B CA 1
ATOM 2377 C C . VAL B 1 79 ? 7.527 -12.148 -9.242 1 98.31 79 VAL B C 1
ATOM 2379 O O . VAL B 1 79 ? 8.75 -11.961 -9.242 1 98.31 79 VAL B O 1
ATOM 2382 N N . ALA B 1 80 ? 6.609 -11.383 -9.891 1 97.19 80 ALA B N 1
ATOM 2383 C CA . ALA B 1 80 ? 7.012 -10.078 -10.406 1 97.19 80 ALA B CA 1
ATOM 2384 C C . ALA B 1 80 ? 7.254 -9.086 -9.266 1 97.19 80 ALA B C 1
ATOM 2386 O O . ALA B 1 80 ? 6.617 -9.172 -8.219 1 97.19 80 ALA B O 1
ATOM 2387 N N . GLY B 1 81 ? 8.148 -8.172 -9.477 1 93.31 81 GLY B N 1
ATOM 2388 C CA . GLY B 1 81 ? 8.43 -7.141 -8.492 1 93.31 81 GLY B CA 1
ATOM 2389 C C . GLY B 1 81 ? 9.68 -6.34 -8.805 1 93.31 81 GLY B C 1
ATOM 2390 O O . GLY B 1 81 ? 10.164 -6.359 -9.938 1 93.31 81 GLY B O 1
ATOM 2391 N N . GLY B 1 82 ? 10.047 -5.57 -7.906 1 90.75 82 GLY B N 1
ATOM 2392 C CA . GLY B 1 82 ? 11.242 -4.734 -7.961 1 90.75 82 GLY B CA 1
ATOM 2393 C C . GLY B 1 82 ? 11.555 -4.062 -6.637 1 90.75 82 GLY B C 1
ATOM 2394 O O . GLY B 1 82 ? 10.828 -4.227 -5.66 1 90.75 82 GLY B O 1
ATOM 2395 N N . TRP B 1 83 ? 12.742 -3.422 -6.684 1 92.31 83 TRP B N 1
ATOM 2396 C CA . TRP B 1 83 ? 13.164 -2.703 -5.484 1 92.31 83 TRP B CA 1
ATOM 2397 C C . TRP B 1 83 ? 13.852 -1.393 -5.848 1 92.31 83 TRP B C 1
ATOM 2399 O O . TRP B 1 83 ? 14.672 -1.349 -6.77 1 92.31 83 TRP B O 1
ATOM 2409 N N . VAL B 1 84 ? 13.492 -0.367 -5.207 1 93.5 84 VAL B N 1
ATOM 2410 C CA . VAL B 1 84 ? 14.211 0.903 -5.199 1 93.5 84 VAL B CA 1
ATOM 2411 C C . VAL B 1 84 ? 14.133 1.536 -3.812 1 93.5 84 VAL B C 1
ATOM 2413 O O . VAL B 1 84 ? 13.086 1.472 -3.154 1 93.5 84 VAL B O 1
ATOM 2416 N N . GLY B 1 85 ? 15.266 2.025 -3.318 1 94.62 85 GLY B N 1
ATOM 2417 C CA . GLY B 1 85 ? 15.297 2.709 -2.035 1 94.62 85 GLY B CA 1
ATOM 2418 C C . GLY B 1 85 ? 14.906 4.172 -2.127 1 94.62 85 GLY B C 1
ATOM 2419 O O . GLY B 1 85 ? 14.531 4.652 -3.199 1 94.62 85 GLY B O 1
ATOM 2420 N N . GLY B 1 86 ? 14.93 4.793 -0.913 1 97.56 86 GLY B N 1
ATOM 2421 C CA . GLY B 1 86 ? 14.664 6.223 -0.836 1 97.56 86 GLY B CA 1
ATOM 2422 C C . GLY B 1 86 ? 13.844 6.617 0.378 1 97.56 86 GLY B C 1
ATOM 2423 O O . GLY B 1 86 ? 12.945 5.883 0.787 1 97.56 86 GLY B O 1
ATOM 2424 N N . SER B 1 87 ? 14.219 7.742 0.932 1 98.69 87 SER B N 1
ATOM 2425 C CA . SER B 1 87 ? 13.5 8.352 2.045 1 98.69 87 SER B CA 1
ATOM 2426 C C . SER B 1 87 ? 12.586 9.477 1.561 1 98.69 87 SER B C 1
ATOM 2428 O O . SER B 1 87 ? 12.508 9.75 0.361 1 98.69 87 SER B O 1
ATOM 2430 N N . ALA B 1 88 ? 11.883 10.133 2.484 1 98.75 88 ALA B N 1
ATOM 2431 C CA . ALA B 1 88 ? 10.969 11.211 2.127 1 98.75 88 ALA B CA 1
ATOM 2432 C C . ALA B 1 88 ? 11.727 12.43 1.614 1 98.75 88 ALA B C 1
ATOM 2434 O O . ALA B 1 88 ? 11.141 13.32 0.997 1 98.75 88 ALA B O 1
ATOM 2435 N N . ALA B 1 89 ? 13.039 12.438 1.847 1 98.56 89 ALA B N 1
ATOM 2436 C CA . ALA B 1 89 ? 13.875 13.57 1.439 1 98.56 89 ALA B CA 1
ATOM 2437 C C . ALA B 1 89 ? 14.516 13.312 0.078 1 98.56 89 ALA B C 1
ATOM 2439 O O . ALA B 1 89 ? 15.125 14.211 -0.509 1 98.56 89 ALA B O 1
ATOM 2440 N N . SER B 1 90 ? 14.398 12.07 -0.393 1 98.25 90 SER B N 1
ATOM 2441 C CA . SER B 1 90 ? 15.008 11.734 -1.677 1 98.25 90 SER B CA 1
ATOM 2442 C C . SER B 1 90 ? 14.375 12.531 -2.812 1 98.25 90 SER B C 1
ATOM 2444 O O . SER B 1 90 ? 13.156 12.727 -2.84 1 98.25 90 SER B O 1
ATOM 2446 N N . HIS B 1 91 ? 15.172 12.93 -3.768 1 96.5 91 HIS B N 1
ATOM 2447 C CA . HIS B 1 91 ? 14.703 13.727 -4.902 1 96.5 91 HIS B CA 1
ATOM 2448 C C . HIS B 1 91 ? 13.688 12.953 -5.734 1 96.5 91 HIS B C 1
ATOM 2450 O O . HIS B 1 91 ? 12.75 13.539 -6.277 1 96.5 91 HIS B O 1
ATOM 2456 N N . ASP B 1 92 ? 13.852 11.648 -5.762 1 97.06 92 ASP B N 1
ATOM 2457 C CA . ASP B 1 92 ? 13 10.797 -6.586 1 97.06 92 ASP B CA 1
ATOM 2458 C C . ASP B 1 92 ? 12 10.023 -5.73 1 97.06 92 ASP B C 1
ATOM 2460 O O . ASP B 1 92 ? 11.562 8.93 -6.102 1 97.06 92 ASP B O 1
ATOM 2464 N N . PHE B 1 93 ? 11.656 10.57 -4.539 1 98.44 93 PHE B N 1
ATOM 2465 C CA . PHE B 1 93 ? 10.828 9.859 -3.568 1 98.44 93 PHE B CA 1
ATOM 2466 C C . PHE B 1 93 ? 9.508 9.43 -4.195 1 98.44 93 PHE B C 1
ATOM 2468 O O . PHE B 1 93 ? 9.172 8.242 -4.191 1 98.44 93 PHE B O 1
ATOM 2475 N N . LEU B 1 94 ? 8.75 10.312 -4.875 1 98.5 94 LEU B N 1
ATOM 2476 C CA . LEU B 1 94 ? 7.434 10 -5.418 1 98.5 94 LEU B CA 1
ATOM 2477 C C . LEU B 1 94 ? 7.551 9.086 -6.637 1 98.5 94 LEU B C 1
ATOM 2479 O O . LEU B 1 94 ? 6.719 8.203 -6.836 1 98.5 94 LEU B O 1
ATOM 2483 N N . GLU B 1 95 ? 8.539 9.336 -7.43 1 97.75 95 GLU B N 1
ATOM 2484 C CA . GLU B 1 95 ? 8.797 8.445 -8.562 1 97.75 95 GLU B CA 1
ATOM 2485 C C . GLU B 1 95 ? 9.078 7.023 -8.086 1 97.75 95 GLU B C 1
ATOM 2487 O O . GLU B 1 95 ? 8.633 6.059 -8.711 1 97.75 95 GLU B O 1
ATOM 2492 N N . ASN B 1 96 ? 9.852 6.945 -7.004 1 97.62 96 ASN B N 1
ATOM 2493 C CA . ASN B 1 96 ? 10.133 5.637 -6.418 1 97.62 96 ASN B CA 1
ATOM 2494 C C . ASN B 1 96 ? 8.867 4.957 -5.918 1 97.62 96 ASN B C 1
ATOM 2496 O O . ASN B 1 96 ? 8.68 3.756 -6.117 1 97.62 96 ASN B O 1
ATOM 2500 N N . CYS B 1 97 ? 7.988 5.699 -5.266 1 98.44 97 CYS B N 1
ATOM 2501 C CA . CYS B 1 97 ? 6.715 5.16 -4.801 1 98.44 97 CYS B CA 1
ATOM 2502 C C . CYS B 1 97 ? 5.898 4.609 -5.965 1 98.44 97 CYS B C 1
ATOM 2504 O O . CYS B 1 97 ? 5.391 3.488 -5.895 1 98.44 97 CYS B O 1
ATOM 2506 N N . ASP B 1 98 ? 5.816 5.398 -7.012 1 96.94 98 ASP B N 1
ATOM 2507 C CA . ASP B 1 98 ? 5.051 4.992 -8.188 1 96.94 98 ASP B CA 1
ATOM 2508 C C . ASP B 1 98 ? 5.645 3.74 -8.82 1 96.94 98 ASP B C 1
ATOM 2510 O O . ASP B 1 98 ? 4.914 2.842 -9.242 1 96.94 98 ASP B O 1
ATOM 2514 N N . ALA B 1 99 ? 6.941 3.75 -8.922 1 96.81 99 ALA B N 1
ATOM 2515 C CA . ALA B 1 99 ? 7.617 2.598 -9.516 1 96.81 99 ALA B CA 1
ATOM 2516 C C . ALA B 1 99 ? 7.328 1.327 -8.719 1 96.81 99 ALA B C 1
ATOM 2518 O O . ALA B 1 99 ? 7.059 0.272 -9.305 1 96.81 99 ALA B O 1
ATOM 2519 N N . MET B 1 100 ? 7.352 1.39 -7.398 1 97.94 100 MET B N 1
ATOM 2520 C CA . MET B 1 100 ? 7.109 0.224 -6.555 1 97.94 100 MET B CA 1
ATOM 2521 C C . MET B 1 100 ? 5.652 -0.222 -6.648 1 97.94 100 MET B C 1
ATOM 2523 O O . MET B 1 100 ? 5.363 -1.42 -6.633 1 97.94 100 MET B O 1
ATOM 2527 N N . TRP B 1 101 ? 4.723 0.736 -6.762 1 97.88 101 TRP B N 1
ATOM 2528 C CA . TRP B 1 101 ? 3.32 0.375 -6.934 1 97.88 101 TRP B CA 1
ATOM 2529 C C . TRP B 1 101 ? 3.111 -0.382 -8.242 1 97.88 101 TRP B C 1
ATOM 2531 O O . TRP B 1 101 ? 2.469 -1.435 -8.266 1 97.88 101 TRP B O 1
ATOM 2541 N N . LYS B 1 102 ? 3.705 0.106 -9.289 1 96.88 102 LYS B N 1
ATOM 2542 C CA . LYS B 1 102 ? 3.525 -0.48 -10.617 1 96.88 102 LYS B CA 1
ATOM 2543 C C . LYS B 1 102 ? 4.172 -1.86 -10.695 1 96.88 102 LYS B C 1
ATOM 2545 O O . LYS B 1 102 ? 3.59 -2.789 -11.266 1 96.88 102 LYS B O 1
ATOM 2550 N N . LYS B 1 103 ? 5.242 -2.021 -10.117 1 96.12 103 LYS B N 1
ATOM 2551 C CA . LYS B 1 103 ? 6.008 -3.258 -10.258 1 96.12 103 LYS B CA 1
ATOM 2552 C C . LYS B 1 103 ? 5.508 -4.328 -9.297 1 96.12 103 LYS B C 1
ATOM 2554 O O . LYS B 1 103 ? 5.465 -5.512 -9.641 1 96.12 103 LYS B O 1
ATOM 2559 N N . CYS B 1 104 ? 5.109 -3.85 -8.078 1 97.94 104 CYS B N 1
ATOM 2560 C CA . CYS B 1 104 ? 4.84 -4.824 -7.023 1 97.94 104 CYS B CA 1
ATOM 2561 C C . CYS B 1 104 ? 3.338 -4.98 -6.801 1 97.94 104 CYS B C 1
ATOM 2563 O O . CYS B 1 104 ? 2.836 -6.102 -6.699 1 97.94 104 CYS B O 1
ATOM 2565 N N . VAL B 1 105 ? 2.617 -3.904 -6.785 1 98.69 105 VAL B N 1
ATOM 2566 C CA . VAL B 1 105 ? 1.21 -3.967 -6.406 1 98.69 105 VAL B CA 1
ATOM 2567 C C . VAL B 1 105 ? 0.355 -4.262 -7.637 1 98.69 105 VAL B C 1
ATOM 2569 O O . VAL B 1 105 ? -0.573 -5.074 -7.578 1 98.69 105 VAL B O 1
ATOM 2572 N N . TRP B 1 106 ? 0.648 -3.602 -8.828 1 98.25 106 TRP B N 1
ATOM 2573 C CA . TRP B 1 106 ? -0.099 -3.881 -10.047 1 98.25 106 TRP B CA 1
ATOM 2574 C C . TRP B 1 106 ? -0.046 -5.363 -10.391 1 98.25 106 TRP B C 1
ATOM 2576 O O . TRP B 1 106 ? -1.081 -5.988 -10.641 1 98.25 106 TRP B O 1
ATOM 2586 N N . SER B 1 107 ? 1.143 -5.902 -10.383 1 98.56 107 SER B N 1
ATOM 2587 C CA . SER B 1 107 ? 1.302 -7.309 -10.742 1 98.56 107 SER B CA 1
ATOM 2588 C C . SER B 1 107 ? 0.524 -8.211 -9.789 1 98.56 107 SER B C 1
ATOM 2590 O O . SER B 1 107 ? -0.174 -9.125 -10.227 1 98.56 107 SER B O 1
ATOM 2592 N N . SER B 1 108 ? 0.588 -7.93 -8.508 1 98.88 108 SER B N 1
ATOM 2593 C CA . SER B 1 108 ? -0.11 -8.727 -7.508 1 98.88 108 SER B CA 1
ATOM 2594 C C . SER B 1 108 ? -1.623 -8.594 -7.648 1 98.88 108 SER B C 1
ATOM 2596 O O . SER B 1 108 ? -2.357 -9.562 -7.48 1 98.88 108 SER B O 1
ATOM 2598 N N . SER B 1 109 ? -2.086 -7.359 -7.902 1 98.94 109 SER B N 1
ATOM 2599 C CA . SER B 1 109 ? -3.518 -7.129 -8.078 1 98.94 109 SER B CA 1
ATOM 2600 C C . SER B 1 109 ? -4.043 -7.816 -9.328 1 98.94 109 SER B C 1
ATOM 2602 O O . SER B 1 109 ? -5.141 -8.375 -9.32 1 98.94 109 SER B O 1
ATOM 2604 N N . ILE B 1 110 ? -3.293 -7.754 -10.414 1 98.88 110 ILE B N 1
ATOM 2605 C CA . ILE B 1 110 ? -3.68 -8.453 -11.633 1 98.88 110 ILE B CA 1
ATOM 2606 C C . ILE B 1 110 ? -3.73 -9.961 -11.367 1 98.88 110 ILE B C 1
ATOM 2608 O O . ILE B 1 110 ? -4.684 -10.633 -11.766 1 98.88 110 ILE B O 1
ATOM 2612 N N . ALA B 1 111 ? -2.705 -10.469 -10.672 1 98.94 111 ALA B N 1
ATOM 2613 C CA . ALA B 1 111 ? -2.689 -11.891 -10.336 1 98.94 111 ALA B CA 1
ATOM 2614 C C . ALA B 1 111 ? -3.936 -12.281 -9.547 1 98.94 111 ALA B C 1
ATOM 2616 O O . ALA B 1 111 ? -4.5 -13.359 -9.758 1 98.94 111 ALA B O 1
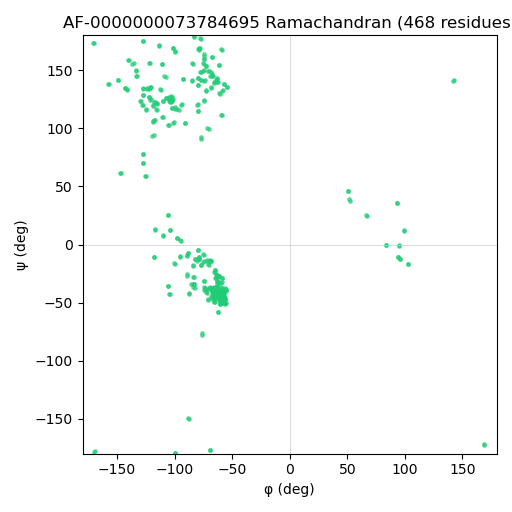ATOM 2617 N N . ALA B 1 112 ? -4.32 -11.43 -8.625 1 98.94 112 ALA B N 1
ATOM 2618 C CA . ALA B 1 112 ? -5.535 -11.68 -7.852 1 98.94 112 ALA B CA 1
ATOM 2619 C C . ALA B 1 112 ? -6.762 -11.727 -8.758 1 98.94 112 ALA B C 1
ATOM 2621 O O . ALA B 1 112 ? -7.621 -12.602 -8.602 1 98.94 112 ALA B O 1
ATOM 2622 N N . ALA B 1 113 ? -6.859 -10.766 -9.656 1 98.88 113 ALA B N 1
ATOM 2623 C CA . ALA B 1 113 ? -7.965 -10.758 -10.609 1 98.88 113 ALA B CA 1
ATOM 2624 C C . ALA B 1 113 ? -7.977 -12.031 -11.453 1 98.88 113 ALA B C 1
ATOM 2626 O O . ALA B 1 113 ? -9.039 -12.617 -11.68 1 98.88 113 ALA B O 1
ATOM 2627 N N . LEU B 1 114 ? -6.82 -12.453 -11.922 1 98.88 114 LEU B N 1
ATOM 2628 C CA . LEU B 1 114 ? -6.707 -13.68 -12.711 1 98.88 114 LEU B CA 1
ATOM 2629 C C . LEU B 1 114 ? -7.141 -14.891 -11.891 1 98.88 114 LEU B C 1
ATOM 2631 O O . LEU B 1 114 ? -7.832 -15.773 -12.406 1 98.88 114 LEU B O 1
ATOM 2635 N N . ALA B 1 115 ? -6.715 -14.891 -10.625 1 98.94 115 ALA B N 1
ATOM 2636 C CA . ALA B 1 115 ? -7.082 -16.016 -9.766 1 98.94 115 ALA B CA 1
ATOM 2637 C C . ALA B 1 115 ? -8.602 -16.109 -9.609 1 98.94 115 ALA B C 1
ATOM 2639 O O . ALA B 1 115 ? -9.156 -17.203 -9.602 1 98.94 115 ALA B O 1
ATOM 2640 N N . SER B 1 116 ? -9.234 -14.984 -9.5 1 98.75 116 SER B N 1
ATOM 2641 C CA . SER B 1 116 ? -10.68 -14.961 -9.336 1 98.75 116 SER B CA 1
ATOM 2642 C C . SER B 1 116 ? -11.383 -15.594 -10.523 1 98.75 116 SER B C 1
ATOM 2644 O O . SER B 1 116 ? -12.469 -16.172 -10.383 1 98.75 116 SER B O 1
ATOM 2646 N N . LYS B 1 117 ? -10.766 -15.562 -11.648 1 98.38 117 LYS B N 1
ATOM 2647 C CA . LYS B 1 117 ? -11.43 -16 -12.867 1 98.38 117 LYS B CA 1
ATOM 2648 C C . LYS B 1 117 ? -10.906 -17.375 -13.312 1 98.38 117 LYS B C 1
ATOM 2650 O O . LYS B 1 117 ? -11.68 -18.219 -13.766 1 98.38 117 LYS B O 1
ATOM 2655 N N . TYR B 1 118 ? -9.602 -17.656 -13.125 1 98.75 118 TYR B N 1
ATOM 2656 C CA . TYR B 1 118 ? -9 -18.781 -13.844 1 98.75 118 TYR B CA 1
ATOM 2657 C C . TYR B 1 118 ? -8.5 -19.844 -12.867 1 98.75 118 TYR B C 1
ATOM 2659 O O . TYR B 1 118 ? -8.148 -20.953 -13.281 1 98.75 118 TYR B O 1
ATOM 2667 N N . LEU B 1 119 ? -8.461 -19.547 -11.562 1 98.75 119 LEU B N 1
ATOM 2668 C CA . LEU B 1 119 ? -7.906 -20.484 -10.586 1 98.75 119 LEU B CA 1
ATOM 2669 C C . LEU B 1 119 ? -8.914 -21.578 -10.242 1 98.75 119 LEU B C 1
ATOM 2671 O O . LEU B 1 119 ? -10.102 -21.297 -10.078 1 98.75 119 LEU B O 1
ATOM 2675 N N . LEU B 1 120 ? -8.461 -22.781 -10.164 1 97.88 120 LEU B N 1
ATOM 2676 C CA . LEU B 1 120 ? -9.289 -23.875 -9.688 1 97.88 120 LEU B CA 1
ATOM 2677 C C . LEU B 1 120 ? -9.734 -23.641 -8.25 1 97.88 120 LEU B C 1
ATOM 2679 O O . LEU B 1 120 ? -9.062 -22.938 -7.492 1 97.88 120 LEU B O 1
ATOM 2683 N N . ALA B 1 121 ? -10.883 -24.219 -7.762 1 96.12 121 ALA B N 1
ATOM 2684 C CA . ALA B 1 121 ? -11.391 -24.125 -6.398 1 96.12 121 ALA B CA 1
ATOM 2685 C C . ALA B 1 121 ? -10.375 -24.672 -5.395 1 96.12 121 ALA B C 1
ATOM 2687 O O . ALA B 1 121 ? -10.297 -24.188 -4.262 1 96.12 121 ALA B O 1
ATOM 2688 N N . SER B 1 122 ? -9.578 -25.562 -5.758 1 95.94 122 SER B N 1
ATOM 2689 C CA . SER B 1 122 ? -8.555 -26.125 -4.879 1 95.94 122 SER B CA 1
ATOM 2690 C C . SER B 1 122 ? -7.172 -25.578 -5.223 1 95.94 122 SER B C 1
ATOM 2692 O O . SER B 1 122 ? -6.156 -26.109 -4.773 1 95.94 122 SER B O 1
ATOM 2694 N N . GLY B 1 123 ? -7.184 -24.531 -6.035 1 98.12 123 GLY B N 1
ATOM 2695 C CA . GLY B 1 123 ? -5.93 -24.016 -6.566 1 98.12 123 GLY B CA 1
ATOM 2696 C C . GLY B 1 123 ? -5.156 -23.188 -5.57 1 98.12 123 GLY B C 1
ATOM 2697 O O . GLY B 1 123 ? -5.578 -23.031 -4.422 1 98.12 123 GLY B O 1
ATOM 2698 N N . LEU B 1 124 ? -3.965 -22.734 -6 1 98.81 124 LEU B N 1
ATOM 2699 C CA . LEU B 1 124 ? -3.029 -22 -5.152 1 98.81 124 LEU B CA 1
ATOM 2700 C C . LEU B 1 124 ? -2.602 -20.703 -5.82 1 98.81 124 LEU B C 1
ATOM 2702 O O . LEU B 1 124 ? -2.18 -20.703 -6.98 1 98.81 124 LEU B O 1
ATOM 2706 N N . LEU B 1 125 ? -2.867 -19.594 -5.176 1 98.94 125 LEU B N 1
ATOM 2707 C CA . LEU B 1 125 ? -2.297 -18.297 -5.543 1 98.94 125 LEU B CA 1
ATOM 2708 C C . LEU B 1 125 ? -1.165 -17.922 -4.594 1 98.94 125 LEU B C 1
ATOM 2710 O O . LEU B 1 125 ? -1.347 -17.906 -3.375 1 98.94 125 LEU B O 1
ATOM 2714 N N . VAL B 1 126 ? 0.049 -17.656 -5.117 1 98.94 126 VAL B N 1
ATOM 2715 C CA . VAL B 1 126 ? 1.155 -17.172 -4.297 1 98.94 126 VAL B CA 1
ATOM 2716 C C . VAL B 1 126 ? 1.589 -15.789 -4.781 1 98.94 126 VAL B C 1
ATOM 2718 O O . VAL B 1 126 ? 1.848 -15.594 -5.969 1 98.94 126 VAL B O 1
ATOM 2721 N N . LEU B 1 127 ? 1.553 -14.828 -3.906 1 98.88 127 LEU B N 1
ATOM 2722 C CA . LEU B 1 127 ? 2.08 -13.492 -4.148 1 98.88 127 LEU B CA 1
ATOM 2723 C C . LEU B 1 127 ? 3.441 -13.312 -3.486 1 98.88 127 LEU B C 1
ATOM 2725 O O . LEU B 1 127 ? 3.893 -14.188 -2.74 1 98.88 127 LEU B O 1
ATOM 2729 N N . THR B 1 128 ? 4.117 -12.227 -3.812 1 98.38 128 THR B N 1
ATOM 2730 C CA . THR B 1 128 ? 5.445 -12.008 -3.252 1 98.38 128 THR B CA 1
ATOM 2731 C C . THR B 1 128 ? 5.477 -10.734 -2.414 1 98.38 128 THR B C 1
ATOM 2733 O O . THR B 1 128 ? 5.422 -9.625 -2.953 1 98.38 128 THR B O 1
ATOM 2736 N N . GLY B 1 129 ? 5.508 -10.914 -1.125 1 97.88 129 GLY B N 1
ATOM 2737 C CA . GLY B 1 129 ? 5.738 -9.828 -0.182 1 97.88 129 GLY B CA 1
ATOM 2738 C C . GLY B 1 129 ? 7.211 -9.578 0.092 1 97.88 129 GLY B C 1
ATOM 2739 O O . GLY B 1 129 ? 8.039 -9.656 -0.818 1 97.88 129 GLY B O 1
ATOM 2740 N N . ALA B 1 130 ? 7.52 -9.125 1.257 1 96.88 130 ALA B N 1
ATOM 2741 C CA . ALA B 1 130 ? 8.891 -8.875 1.682 1 96.88 130 ALA B CA 1
ATOM 2742 C C . ALA B 1 130 ? 9.008 -8.898 3.203 1 96.88 130 ALA B C 1
ATOM 2744 O O . ALA B 1 130 ? 8.195 -8.297 3.904 1 96.88 130 ALA B O 1
ATOM 2745 N N . HIS B 1 131 ? 10.086 -9.539 3.652 1 95.31 131 HIS B N 1
ATOM 2746 C CA . HIS B 1 131 ? 10.391 -9.555 5.078 1 95.31 131 HIS B CA 1
ATOM 2747 C C . HIS B 1 131 ? 10.562 -8.133 5.613 1 95.31 131 HIS B C 1
ATOM 2749 O O . HIS B 1 131 ? 10.117 -7.828 6.723 1 95.31 131 HIS B O 1
ATOM 2755 N N . ALA B 1 132 ? 11.172 -7.297 4.879 1 94.25 132 ALA B N 1
ATOM 2756 C CA . ALA B 1 132 ? 11.461 -5.926 5.293 1 94.25 132 ALA B CA 1
ATOM 2757 C C . ALA B 1 132 ? 10.18 -5.172 5.621 1 94.25 132 ALA B C 1
ATOM 2759 O O . ALA B 1 132 ? 10.164 -4.309 6.5 1 94.25 132 ALA B O 1
ATOM 2760 N N . ALA B 1 133 ? 9.062 -5.465 4.941 1 96.44 133 ALA B N 1
ATOM 2761 C CA . ALA B 1 133 ? 7.816 -4.715 5.07 1 96.44 133 ALA B CA 1
ATOM 2762 C C . ALA B 1 133 ? 7.047 -5.141 6.32 1 96.44 133 ALA B C 1
ATOM 2764 O O . ALA B 1 133 ? 5.984 -4.586 6.621 1 96.44 133 ALA B O 1
ATOM 2765 N N . LEU B 1 134 ? 7.551 -6.145 7.023 1 96.31 134 LEU B N 1
ATOM 2766 C CA . LEU B 1 134 ? 6.988 -6.516 8.312 1 96.31 134 LEU B CA 1
ATOM 2767 C C . LEU B 1 134 ? 7.469 -5.57 9.406 1 96.31 134 LEU B C 1
ATOM 2769 O O . LEU B 1 134 ? 6.938 -5.578 10.523 1 96.31 134 LEU B O 1
ATOM 2773 N N . GLN B 1 135 ? 8.422 -4.781 9.062 1 96.94 135 GLN B N 1
ATOM 2774 C CA . GLN B 1 135 ? 8.953 -3.717 9.906 1 96.94 135 GLN B CA 1
ATOM 2775 C C . GLN B 1 135 ? 8.969 -2.385 9.164 1 96.94 135 GLN B C 1
ATOM 2777 O O . GLN B 1 135 ? 8.672 -2.33 7.969 1 96.94 135 GLN B O 1
ATOM 2782 N N . ALA B 1 136 ? 9.367 -1.305 9.961 1 98.31 136 ALA B N 1
ATOM 2783 C CA . ALA B 1 136 ? 9.484 0.013 9.344 1 98.31 136 ALA B CA 1
ATOM 2784 C C . ALA B 1 136 ? 10.641 0.044 8.336 1 98.31 136 ALA B C 1
ATOM 2786 O O . ALA B 1 136 ? 11.672 -0.584 8.555 1 98.31 136 ALA B O 1
ATOM 2787 N N . THR B 1 137 ? 10.445 0.801 7.281 1 98.44 137 THR B N 1
ATOM 2788 C CA . THR B 1 137 ? 11.438 0.882 6.211 1 98.44 137 THR B CA 1
ATOM 2789 C C . THR B 1 137 ? 11.797 2.336 5.918 1 98.44 137 THR B C 1
ATOM 2791 O O . THR B 1 137 ? 11.578 2.822 4.805 1 98.44 137 THR B O 1
ATOM 2794 N N . PRO B 1 138 ? 12.484 3.006 6.812 1 98.69 138 PRO B N 1
ATOM 2795 C CA . PRO B 1 138 ? 12.664 4.457 6.711 1 98.69 138 PRO B CA 1
ATOM 2796 C C . PRO B 1 138 ? 13.477 4.863 5.484 1 98.69 138 PRO B C 1
ATOM 2798 O O . PRO B 1 138 ? 13.312 5.973 4.969 1 98.69 138 PRO B O 1
ATOM 2801 N N . THR B 1 139 ? 14.281 3.959 4.918 1 98 139 THR B N 1
ATOM 2802 C CA . THR B 1 139 ? 15.156 4.328 3.812 1 98 139 THR B CA 1
ATOM 2803 C C . THR B 1 139 ? 14.688 3.689 2.512 1 98 139 THR B C 1
ATOM 2805 O O . THR B 1 139 ? 15.422 3.664 1.522 1 98 139 THR B O 1
ATOM 2808 N N . MET B 1 140 ? 13.562 3.086 2.549 1 98 140 MET B N 1
ATOM 2809 C CA . MET B 1 140 ? 12.922 2.5 1.374 1 98 140 MET B CA 1
ATOM 2810 C C . MET B 1 140 ? 11.406 2.592 1.481 1 98 140 MET B C 1
ATOM 2812 O O . MET B 1 140 ? 10.711 1.579 1.396 1 98 140 MET B O 1
ATOM 2816 N N . LEU B 1 141 ? 10.938 3.797 1.545 1 98.88 141 LEU B N 1
ATOM 2817 C CA . LEU B 1 141 ? 9.547 4.074 1.885 1 98.88 141 LEU B CA 1
ATOM 2818 C C . LEU B 1 141 ? 8.609 3.535 0.81 1 98.88 141 LEU B C 1
ATOM 2820 O O . LEU B 1 141 ? 7.598 2.904 1.123 1 98.88 141 LEU B O 1
ATOM 2824 N N . GLY B 1 142 ? 8.953 3.812 -0.486 1 98.69 142 GLY B N 1
ATOM 2825 C CA . GLY B 1 142 ? 8.117 3.311 -1.562 1 98.69 142 GLY B CA 1
ATOM 2826 C C . GLY B 1 142 ? 8 1.798 -1.57 1 98.69 142 GLY B C 1
ATOM 2827 O O . GLY B 1 142 ? 6.906 1.256 -1.754 1 98.69 142 GLY B O 1
ATOM 2828 N N . TYR B 1 143 ? 9.109 1.141 -1.301 1 98.25 143 TYR B N 1
ATOM 2829 C CA . TYR B 1 143 ? 9.148 -0.317 -1.276 1 98.25 143 TYR B CA 1
ATOM 2830 C C . TYR B 1 143 ? 8.336 -0.866 -0.111 1 98.25 143 TYR B C 1
ATOM 2832 O O . TYR B 1 143 ? 7.523 -1.776 -0.288 1 98.25 143 TYR B O 1
ATOM 2840 N N . GLY B 1 144 ? 8.523 -0.322 1.042 1 98.69 144 GLY B N 1
ATOM 2841 C CA . GLY B 1 144 ? 7.77 -0.746 2.213 1 98.69 144 GLY B CA 1
ATOM 2842 C C . GLY B 1 144 ? 6.27 -0.606 2.043 1 98.69 144 GLY B C 1
ATOM 2843 O O . GLY B 1 144 ? 5.516 -1.525 2.367 1 98.69 144 GLY B O 1
ATOM 2844 N N . MET B 1 145 ? 5.859 0.494 1.529 1 98.88 145 MET B N 1
ATOM 2845 C CA . MET B 1 145 ? 4.438 0.725 1.288 1 98.88 145 MET B CA 1
ATOM 2846 C C . MET B 1 145 ? 3.873 -0.317 0.329 1 98.88 145 MET B C 1
ATOM 2848 O O . MET B 1 145 ? 2.832 -0.917 0.601 1 98.88 145 MET B O 1
ATOM 2852 N N . ALA B 1 146 ? 4.555 -0.536 -0.75 1 98.81 146 ALA B N 1
ATOM 2853 C CA . ALA B 1 146 ? 4.078 -1.463 -1.773 1 98.81 146 ALA B CA 1
ATOM 2854 C C . ALA B 1 146 ? 3.947 -2.877 -1.214 1 98.81 146 ALA B C 1
ATOM 2856 O O . ALA B 1 146 ? 2.928 -3.541 -1.42 1 98.81 146 ALA B O 1
ATOM 2857 N N . LYS B 1 147 ? 4.953 -3.277 -0.525 1 98.81 147 LYS B N 1
ATOM 2858 C CA . LYS B 1 147 ? 4.953 -4.656 -0.04 1 98.81 147 LYS B CA 1
ATOM 2859 C C . LYS B 1 147 ? 3.98 -4.828 1.125 1 98.81 147 LYS B C 1
ATOM 2861 O O . LYS B 1 147 ? 3.377 -5.891 1.28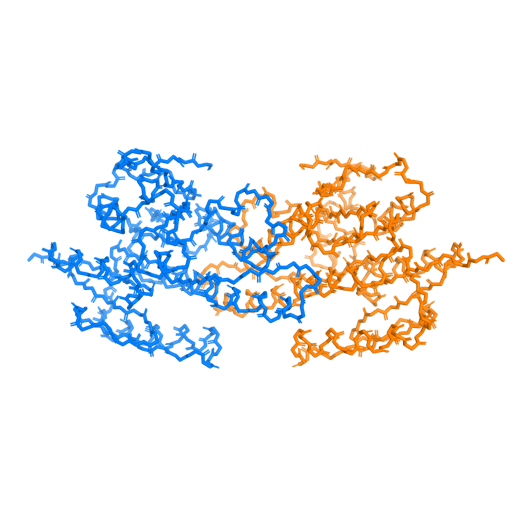6 1 98.81 147 LYS B O 1
ATOM 2866 N N . ALA B 1 148 ? 3.783 -3.797 1.938 1 98.81 148 ALA B N 1
ATOM 2867 C CA . ALA B 1 148 ? 2.717 -3.83 2.934 1 98.81 148 ALA B CA 1
ATOM 2868 C C . ALA B 1 148 ? 1.351 -3.984 2.271 1 98.81 148 ALA B C 1
ATOM 2870 O O . ALA B 1 148 ? 0.479 -4.691 2.785 1 98.81 148 ALA B O 1
ATOM 2871 N N . ALA B 1 149 ? 1.162 -3.299 1.192 1 98.88 149 ALA B N 1
ATOM 2872 C CA . ALA B 1 149 ? -0.074 -3.432 0.427 1 98.88 149 ALA B CA 1
ATOM 2873 C C . ALA B 1 149 ? -0.277 -4.867 -0.043 1 98.88 149 ALA B C 1
ATOM 2875 O O . ALA B 1 149 ? -1.384 -5.406 0.042 1 98.88 149 ALA B O 1
ATOM 2876 N N . VAL B 1 150 ? 0.769 -5.504 -0.51 1 98.94 150 VAL B N 1
ATOM 2877 C CA . VAL B 1 150 ? 0.681 -6.883 -0.981 1 98.94 150 VAL B CA 1
ATOM 2878 C C . VAL B 1 150 ? 0.331 -7.809 0.183 1 98.94 150 VAL B C 1
ATOM 2880 O O . VAL B 1 150 ? -0.45 -8.75 0.024 1 98.94 150 VAL B O 1
ATOM 2883 N N . HIS B 1 151 ? 0.95 -7.562 1.344 1 98.88 151 HIS B N 1
ATOM 2884 C CA . HIS B 1 151 ? 0.598 -8.336 2.527 1 98.88 151 HIS B CA 1
ATOM 2885 C C . HIS B 1 151 ? -0.882 -8.188 2.863 1 98.88 151 HIS B C 1
ATOM 2887 O O . HIS B 1 151 ? -1.558 -9.18 3.156 1 98.88 151 HIS B O 1
ATOM 2893 N N . GLN B 1 152 ? -1.376 -6.973 2.836 1 98.88 152 GLN B N 1
ATOM 2894 C CA . GLN B 1 152 ? -2.791 -6.711 3.078 1 98.88 152 GLN B CA 1
ATOM 2895 C C . GLN B 1 152 ? -3.666 -7.43 2.053 1 98.88 152 GLN B C 1
ATOM 2897 O O . GLN B 1 152 ? -4.699 -8 2.404 1 98.88 152 GLN B O 1
ATOM 2902 N N . LEU B 1 153 ? -3.295 -7.367 0.821 1 98.94 153 LEU B N 1
ATOM 2903 C CA . LEU B 1 153 ? -4.016 -8.047 -0.251 1 98.94 153 LEU B CA 1
ATOM 2904 C C . LEU B 1 153 ? -4.121 -9.539 0.027 1 98.94 153 LEU B C 1
ATOM 2906 O O . LEU B 1 153 ? -5.199 -10.125 -0.112 1 98.94 153 LEU B O 1
ATOM 2910 N N . THR B 1 154 ? -3.037 -10.117 0.413 1 98.94 154 THR B N 1
ATOM 2911 C CA . THR B 1 154 ? -2.969 -11.555 0.66 1 98.94 154 THR B CA 1
ATOM 2912 C C . THR B 1 154 ? -3.943 -11.961 1.761 1 98.94 154 THR B C 1
ATOM 2914 O O . THR B 1 154 ? -4.754 -12.875 1.572 1 98.94 154 THR B O 1
ATOM 2917 N N . LYS B 1 155 ? -3.857 -11.258 2.891 1 98.81 155 LYS B N 1
ATOM 2918 C CA . LYS B 1 155 ? -4.766 -11.539 4 1 98.81 155 LYS B CA 1
ATOM 2919 C C . LYS B 1 155 ? -6.219 -11.375 3.576 1 98.81 155 LYS B C 1
ATOM 2921 O O . LYS B 1 155 ? -7.07 -12.203 3.922 1 98.81 155 LYS B O 1
ATOM 2926 N N . SER B 1 156 ? -6.5 -10.359 2.859 1 98.94 156 SER B N 1
ATOM 2927 C CA . SER B 1 156 ? -7.859 -10 2.475 1 98.94 156 SER B CA 1
ATOM 2928 C C . SER B 1 156 ? -8.43 -11 1.469 1 98.94 156 SER B C 1
ATOM 2930 O O . SER B 1 156 ? -9.617 -11.328 1.517 1 98.94 156 SER B O 1
ATOM 2932 N N . LEU B 1 157 ? -7.621 -11.492 0.563 1 98.94 157 LEU B N 1
ATOM 2933 C CA . LEU B 1 157 ? -8.055 -12.438 -0.459 1 98.94 157 LEU B CA 1
ATOM 2934 C C . LEU B 1 157 ? -8.492 -13.758 0.17 1 98.94 157 LEU B C 1
ATOM 2936 O O . LEU B 1 157 ? -9.25 -14.516 -0.438 1 98.94 157 LEU B O 1
ATOM 2940 N N . ALA B 1 158 ? -8.023 -14.062 1.332 1 98.75 158 ALA B N 1
ATOM 2941 C CA . ALA B 1 158 ? -8.375 -15.312 2.01 1 98.75 158 ALA B CA 1
ATOM 2942 C C . ALA B 1 158 ? -9.75 -15.211 2.664 1 98.75 158 ALA B C 1
ATOM 2944 O O . ALA B 1 158 ? -10.289 -16.219 3.137 1 98.75 158 ALA B O 1
ATOM 2945 N N . GLY B 1 159 ? -10.273 -14 2.754 1 98.38 159 GLY B N 1
ATOM 2946 C CA . GLY B 1 159 ? -11.547 -13.789 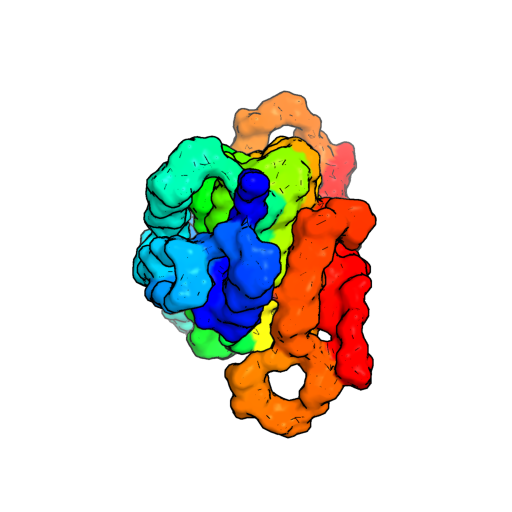3.42 1 98.38 159 GLY B CA 1
ATOM 2947 C C . GLY B 1 159 ? -12.742 -14.172 2.566 1 98.38 159 GLY B C 1
ATOM 2948 O O . GLY B 1 159 ? -12.609 -14.359 1.354 1 98.38 159 GLY B O 1
ATOM 2949 N N . GLN B 1 160 ? -13.922 -14.203 3.23 1 97.75 160 GLN B N 1
ATOM 2950 C CA . GLN B 1 160 ? -15.164 -14.5 2.527 1 97.75 160 GLN B CA 1
ATOM 2951 C C . GLN B 1 160 ? -15.508 -13.398 1.528 1 97.75 160 GLN B C 1
ATOM 2953 O O . GLN B 1 160 ? -15.336 -12.211 1.82 1 97.75 160 GLN B O 1
ATOM 2958 N N . ASN B 1 161 ? -15.969 -13.758 0.352 1 98 161 ASN B N 1
ATOM 2959 C CA . ASN B 1 161 ? -16.438 -12.859 -0.699 1 98 161 ASN B CA 1
ATOM 2960 C C . ASN B 1 161 ? -15.305 -12.031 -1.28 1 98 161 ASN B C 1
ATOM 2962 O O . ASN B 1 161 ? -15.523 -10.922 -1.767 1 98 161 ASN B O 1
ATOM 2966 N N . SER B 1 162 ? -14.094 -12.531 -1.183 1 98.75 162 SER B N 1
ATOM 2967 C CA . SER B 1 162 ? -12.93 -11.82 -1.711 1 98.75 162 SER B CA 1
ATOM 2968 C C . SER B 1 162 ? -12.875 -11.906 -3.232 1 98.75 162 SER B C 1
ATOM 2970 O O . SER B 1 162 ? -12.133 -11.164 -3.875 1 98.75 162 SER B O 1
ATOM 2972 N N . GLY B 1 163 ? -13.625 -12.781 -3.828 1 98.75 163 GLY B N 1
ATOM 2973 C CA . GLY B 1 163 ? -13.625 -13.016 -5.266 1 98.75 163 GLY B CA 1
ATOM 2974 C C . GLY B 1 163 ? -12.867 -14.266 -5.668 1 98.75 163 GLY B C 1
ATOM 2975 O O . GLY B 1 163 ? -13.023 -14.758 -6.785 1 98.75 163 GLY B O 1
ATOM 2976 N N . LEU B 1 164 ? -12.031 -14.836 -4.832 1 98.75 164 LEU B N 1
ATOM 2977 C CA . LEU B 1 164 ? -11.336 -16.078 -5.141 1 98.75 164 LEU B CA 1
ATOM 2978 C C . LEU B 1 164 ? -12.289 -17.266 -5.094 1 98.75 164 LEU B C 1
ATOM 2980 O O . LEU B 1 164 ? -13.297 -17.234 -4.391 1 98.75 164 LEU B O 1
ATOM 2984 N N . PRO B 1 165 ? -11.977 -18.297 -5.824 1 98.31 165 PRO B N 1
ATOM 2985 C CA . PRO B 1 165 ? -12.828 -19.484 -5.742 1 98.31 165 PRO B CA 1
ATOM 2986 C C . PRO B 1 165 ? -12.805 -20.125 -4.355 1 98.31 165 PRO B C 1
ATOM 2988 O O . PRO B 1 165 ? -11.758 -20.203 -3.717 1 98.31 165 PRO B O 1
ATOM 2991 N N . ASN B 1 166 ? -13.977 -20.594 -3.93 1 96.31 166 ASN B N 1
ATOM 2992 C CA . ASN B 1 166 ? -14.062 -21.281 -2.648 1 96.31 166 ASN B CA 1
ATOM 2993 C C . ASN B 1 166 ? -13.141 -22.5 -2.607 1 96.31 166 ASN B C 1
ATOM 2995 O O . ASN B 1 166 ? -13.078 -23.266 -3.564 1 96.31 166 ASN B O 1
ATOM 2999 N N . GLY B 1 167 ? -12.414 -22.609 -1.572 1 96.62 167 GLY B N 1
ATOM 3000 C CA . GLY B 1 167 ? -11.531 -23.766 -1.413 1 96.62 167 GLY B CA 1
ATOM 3001 C C . GLY B 1 167 ? -10.109 -23.484 -1.877 1 96.62 167 GLY B C 1
ATOM 3002 O O . GLY B 1 167 ? -9.211 -24.297 -1.64 1 96.62 167 GLY B O 1
ATOM 3003 N N . SER B 1 168 ? -9.938 -22.359 -2.58 1 98.06 168 SER B N 1
ATOM 3004 C CA . SER B 1 168 ? -8.586 -22.016 -2.994 1 98.06 168 SER B CA 1
ATOM 3005 C C . SER B 1 168 ? -7.766 -21.5 -1.816 1 98.06 168 SER B C 1
ATOM 3007 O O . SER B 1 168 ? -8.305 -21.234 -0.738 1 98.06 168 SER B O 1
ATOM 3009 N N . CYS B 1 169 ? -6.438 -21.484 -2.021 1 98.62 169 CYS B N 1
ATOM 3010 C CA . CYS B 1 169 ? -5.492 -21 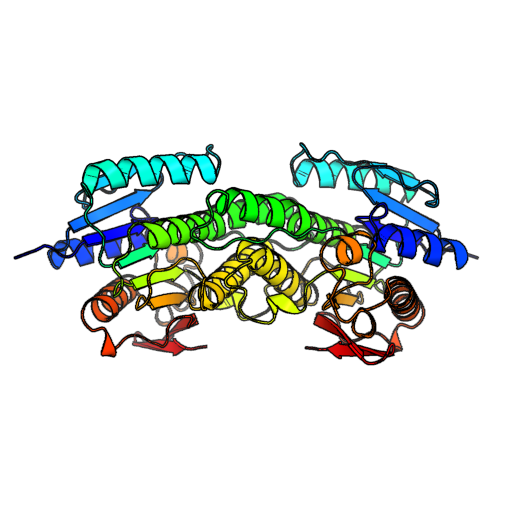-1.025 1 98.62 169 CYS B CA 1
ATOM 3011 C C . CYS B 1 169 ? -4.668 -19.844 -1.579 1 98.62 169 CYS B C 1
ATOM 3013 O O . CYS B 1 169 ? -4.234 -19.875 -2.732 1 98.62 169 CYS B O 1
ATOM 3015 N N . VAL B 1 170 ? -4.531 -18.828 -0.788 1 98.88 170 VAL B N 1
ATOM 3016 C CA . VAL B 1 170 ? -3.658 -17.719 -1.152 1 98.88 170 VAL B CA 1
ATOM 3017 C C . VAL B 1 170 ? -2.582 -17.547 -0.085 1 98.88 170 VAL B C 1
ATOM 3019 O O . VAL B 1 170 ? -2.871 -17.594 1.112 1 98.88 170 VAL B O 1
ATOM 3022 N N . LEU B 1 171 ? -1.319 -17.359 -0.517 1 98.81 171 LEU B N 1
ATOM 3023 C CA . LEU B 1 171 ? -0.164 -17.141 0.346 1 98.81 171 LEU B CA 1
ATOM 3024 C C . LEU B 1 171 ? 0.716 -16.031 -0.202 1 98.81 171 LEU B C 1
ATOM 3026 O O . LEU B 1 171 ? 0.678 -15.727 -1.397 1 98.81 171 LEU B O 1
ATOM 3030 N N . ALA B 1 172 ? 1.431 -15.445 0.659 1 98.81 172 ALA B N 1
ATOM 3031 C CA . ALA B 1 172 ? 2.521 -14.57 0.223 1 98.81 172 ALA B CA 1
ATOM 3032 C C . ALA B 1 172 ? 3.855 -15.039 0.802 1 98.81 172 ALA B C 1
ATOM 3034 O O . ALA B 1 172 ? 3.975 -15.242 2.012 1 98.81 172 ALA B O 1
ATOM 3035 N N . ILE B 1 173 ? 4.832 -15.234 -0.051 1 98.38 173 ILE B N 1
ATOM 3036 C CA . ILE B 1 173 ? 6.18 -15.422 0.476 1 98.38 173 ILE B CA 1
ATOM 3037 C C . ILE B 1 173 ? 6.793 -14.078 0.836 1 98.38 173 ILE B C 1
ATOM 3039 O O . ILE B 1 173 ? 6.547 -13.07 0.159 1 98.38 173 ILE B O 1
ATOM 3043 N N . SER B 1 174 ? 7.516 -14.062 1.857 1 97.62 174 SER B N 1
ATOM 3044 C CA . SER B 1 174 ? 8.203 -12.875 2.363 1 97.62 174 SER B CA 1
ATOM 3045 C C . SER B 1 174 ? 9.688 -13.141 2.568 1 97.62 174 SER B C 1
ATOM 3047 O O . SER B 1 174 ? 10.148 -13.273 3.703 1 97.62 174 SER B O 1
ATOM 3049 N N . PRO B 1 175 ? 10.398 -13.125 1.503 1 94.69 175 PRO B N 1
ATOM 3050 C CA . PRO B 1 175 ? 11.828 -13.438 1.598 1 94.69 175 PRO B CA 1
ATOM 3051 C C . PRO B 1 175 ? 12.641 -12.289 2.203 1 94.69 175 PRO B C 1
ATOM 3053 O O . PRO B 1 175 ? 12.273 -11.125 2.057 1 94.69 175 PRO B O 1
ATOM 3056 N N . ALA B 1 176 ? 13.703 -12.625 2.877 1 91.31 176 ALA B N 1
ATOM 3057 C CA . ALA B 1 176 ? 14.68 -11.617 3.266 1 91.31 176 ALA B CA 1
ATOM 3058 C C . ALA B 1 176 ? 15.547 -11.203 2.078 1 91.31 176 ALA B C 1
ATOM 3060 O O . ALA B 1 176 ? 15.336 -10.141 1.491 1 91.31 176 ALA B O 1
ATOM 3061 N N . THR B 1 177 ? 16.5 -12.016 1.688 1 90.94 177 THR B N 1
ATOM 3062 C CA . THR B 1 177 ? 17.281 -11.805 0.473 1 90.94 177 THR B CA 1
ATOM 3063 C C . THR B 1 177 ? 17.312 -13.078 -0.365 1 90.94 177 THR B C 1
ATOM 3065 O O . THR B 1 177 ? 17.641 -14.156 0.148 1 90.94 177 THR B O 1
ATOM 3068 N N . LEU B 1 178 ? 16.875 -12.945 -1.57 1 93.88 178 LEU B N 1
ATOM 3069 C CA . LEU B 1 178 ? 17.016 -14.055 -2.51 1 93.88 178 LEU B CA 1
ATOM 3070 C C . LEU B 1 178 ? 18.391 -14.047 -3.17 1 93.88 178 LEU B C 1
ATOM 3072 O O . LEU B 1 178 ? 18.922 -12.984 -3.479 1 93.88 178 LEU B O 1
ATOM 3076 N N . ASP B 1 179 ? 18.906 -15.203 -3.34 1 93.69 179 ASP B N 1
ATOM 3077 C CA . ASP B 1 179 ? 20.188 -15.328 -4.016 1 93.69 179 ASP B CA 1
ATOM 3078 C C . ASP B 1 179 ? 20.031 -15.172 -5.527 1 93.69 179 ASP B C 1
ATOM 3080 O O . ASP B 1 179 ? 19.797 -16.156 -6.234 1 93.69 179 ASP B O 1
ATOM 3084 N N . THR B 1 180 ? 20.188 -13.93 -6.004 1 91.62 180 THR B N 1
ATOM 3085 C CA . THR B 1 180 ? 20.094 -13.602 -7.422 1 91.62 180 THR B CA 1
ATOM 3086 C C . THR B 1 180 ? 21.375 -12.945 -7.91 1 91.62 180 THR B C 1
ATOM 3088 O O . THR B 1 180 ? 22.141 -12.383 -7.117 1 91.62 180 THR B O 1
ATOM 3091 N N . PRO B 1 181 ? 21.609 -13.039 -9.18 1 89.12 181 PRO B N 1
ATOM 3092 C CA . PRO B 1 181 ? 22.781 -12.367 -9.727 1 89.12 181 PRO B CA 1
ATOM 3093 C C . PRO B 1 181 ? 22.812 -10.875 -9.414 1 89.12 181 PRO B C 1
ATOM 3095 O O . PRO B 1 181 ? 23.859 -10.32 -9.094 1 89.12 181 PRO B O 1
ATOM 3098 N N . MET B 1 182 ? 21.656 -10.328 -9.477 1 84.62 182 MET B N 1
ATOM 3099 C CA . MET B 1 182 ? 21.562 -8.891 -9.219 1 84.62 182 MET B CA 1
ATOM 3100 C C . MET B 1 182 ? 21.938 -8.578 -7.773 1 84.62 182 MET B C 1
ATOM 3102 O O . MET B 1 182 ? 22.688 -7.637 -7.512 1 84.62 182 MET B O 1
ATOM 3106 N N . ASN B 1 183 ? 21.359 -9.289 -6.809 1 87.88 183 ASN B N 1
ATOM 3107 C CA . ASN B 1 183 ? 21.688 -9.07 -5.402 1 87.88 183 ASN B CA 1
ATOM 3108 C C . ASN B 1 183 ? 23.172 -9.297 -5.133 1 87.88 183 ASN B C 1
ATOM 3110 O O . ASN B 1 183 ? 23.781 -8.57 -4.344 1 87.88 183 ASN B O 1
ATOM 3114 N N . ARG B 1 184 ? 23.797 -10.258 -5.766 1 90.75 184 ARG B N 1
ATOM 3115 C CA . ARG B 1 184 ? 25.234 -10.516 -5.605 1 90.75 184 ARG B CA 1
ATOM 3116 C C . ARG B 1 184 ? 26.062 -9.359 -6.148 1 90.75 184 ARG B C 1
ATOM 3118 O O . ARG B 1 184 ? 27.109 -9.023 -5.594 1 90.75 184 ARG B O 1
ATOM 3125 N N . LYS B 1 185 ? 25.594 -8.828 -7.211 1 88.12 185 LYS B N 1
ATOM 3126 C CA . LYS B 1 185 ? 26.266 -7.68 -7.809 1 88.12 185 LYS B CA 1
ATOM 3127 C C . LYS B 1 185 ? 26.219 -6.469 -6.883 1 88.12 185 LYS B C 1
ATOM 3129 O O . LYS B 1 185 ? 27.219 -5.785 -6.691 1 88.12 185 LYS B O 1
ATOM 3134 N N . TRP B 1 186 ? 25.078 -6.191 -6.301 1 82 186 TRP B N 1
ATOM 3135 C CA . TRP B 1 186 ? 24.859 -4.977 -5.527 1 82 186 TRP B CA 1
ATOM 3136 C C . TRP B 1 186 ? 25.375 -5.137 -4.102 1 82 186 TRP B C 1
ATOM 3138 O O . TRP B 1 186 ? 25.672 -4.152 -3.422 1 82 186 TRP B O 1
ATOM 3148 N N . MET B 1 187 ? 25.359 -6.391 -3.658 1 88.38 187 MET B N 1
ATOM 3149 C CA . MET B 1 187 ? 25.781 -6.664 -2.289 1 88.38 187 MET B CA 1
ATOM 3150 C C . MET B 1 187 ? 26.875 -7.727 -2.264 1 88.38 187 MET B C 1
ATOM 3152 O O . MET B 1 187 ? 26.766 -8.727 -1.559 1 88.38 187 MET B O 1
ATOM 3156 N N . PRO B 1 188 ? 28 -7.461 -2.934 1 88.5 188 PRO B N 1
ATOM 3157 C CA . PRO B 1 188 ? 29.031 -8.477 -3.086 1 88.5 188 PRO B CA 1
ATOM 3158 C C . PRO B 1 188 ? 29.656 -8.898 -1.754 1 88.5 188 PRO B C 1
ATOM 3160 O O . PRO B 1 188 ? 30.125 -10.023 -1.616 1 88.5 188 PRO B O 1
ATOM 3163 N N . ASN B 1 189 ? 29.656 -8.047 -0.763 1 92.31 189 ASN B N 1
ATOM 3164 C CA . ASN B 1 189 ? 30.344 -8.32 0.492 1 92.31 189 ASN B CA 1
ATOM 3165 C C . ASN B 1 189 ? 29.391 -8.836 1.562 1 92.31 189 ASN B C 1
ATOM 3167 O O . ASN B 1 189 ? 29.781 -9.039 2.711 1 92.31 189 ASN B O 1
ATOM 3171 N N . ALA B 1 190 ? 28.188 -9.07 1.214 1 89.5 190 ALA B N 1
ATOM 3172 C CA . ALA B 1 190 ? 27.219 -9.562 2.176 1 89.5 190 ALA B CA 1
ATOM 3173 C C . ALA B 1 190 ? 27.453 -11.039 2.496 1 89.5 190 ALA B C 1
ATOM 3175 O O . ALA B 1 190 ? 28.25 -11.703 1.826 1 89.5 190 ALA B O 1
ATOM 3176 N N . ASN B 1 191 ? 26.953 -11.516 3.623 1 90 191 ASN B N 1
ATOM 3177 C CA . ASN B 1 191 ? 26.953 -12.938 3.945 1 90 191 ASN B CA 1
ATOM 3178 C C . ASN B 1 191 ? 25.984 -13.719 3.07 1 90 191 ASN B C 1
ATOM 3180 O O . ASN B 1 191 ? 24.812 -13.875 3.426 1 90 191 ASN B O 1
ATOM 3184 N N . HIS B 1 192 ? 26.406 -14.367 2.066 1 90.69 192 HIS B N 1
ATOM 3185 C CA . HIS B 1 192 ? 25.562 -15 1.058 1 90.69 192 HIS B CA 1
ATOM 3186 C C . HIS B 1 192 ? 24.969 -16.312 1.572 1 90.69 192 HIS B C 1
ATOM 3188 O O . HIS B 1 192 ? 24.016 -16.828 1.002 1 90.69 192 HIS B O 1
ATOM 3194 N N . SER B 1 193 ? 25.562 -16.828 2.621 1 89.94 193 SER B N 1
ATOM 3195 C CA . SER B 1 193 ? 25.047 -18.062 3.193 1 89.94 193 SER B CA 1
ATOM 3196 C C . SER B 1 193 ? 23.688 -17.844 3.855 1 89.94 193 SER B C 1
ATOM 3198 O O . SER B 1 193 ? 22.984 -18.812 4.164 1 89.94 193 SER B O 1
ATOM 3200 N N . SER B 1 194 ? 23.375 -16.562 4.047 1 92.25 194 SER B N 1
ATOM 3201 C CA . SER B 1 194 ? 22.094 -16.234 4.656 1 92.25 194 SER B CA 1
ATOM 3202 C C . SER B 1 194 ? 21.031 -15.938 3.6 1 92.25 194 SER B C 1
ATOM 3204 O O . SER B 1 194 ? 19.891 -15.625 3.93 1 92.25 194 SER B O 1
ATOM 3206 N N . TRP B 1 195 ? 21.391 -16.094 2.312 1 94.56 195 TRP B N 1
ATOM 3207 C CA . TRP B 1 195 ? 20.453 -15.781 1.236 1 94.56 195 TRP B CA 1
ATOM 3208 C C . TRP B 1 195 ? 19.672 -17.031 0.829 1 94.56 195 TRP B C 1
ATOM 3210 O O . TRP B 1 195 ? 20.203 -18.141 0.846 1 94.56 195 TRP B O 1
ATOM 3220 N N . THR B 1 196 ? 18.422 -16.891 0.515 1 95.88 196 THR B N 1
ATOM 3221 C CA . THR B 1 196 ? 17.578 -18 0.075 1 95.88 196 THR B CA 1
ATOM 3222 C C . THR B 1 196 ? 17.828 -18.312 -1.398 1 95.88 196 THR B C 1
ATOM 3224 O O . THR B 1 196 ? 17.641 -17.453 -2.262 1 95.88 196 THR B O 1
ATOM 3227 N N . PRO B 1 197 ? 18.25 -19.547 -1.711 1 95.38 197 PRO B N 1
ATOM 3228 C CA . PRO B 1 197 ? 18.359 -19.906 -3.127 1 95.38 197 PRO B CA 1
ATOM 3229 C C . PRO B 1 197 ? 17.016 -19.875 -3.854 1 95.38 197 PRO B C 1
ATOM 3231 O O . PRO B 1 197 ? 16 -20.297 -3.301 1 95.38 197 PRO B O 1
ATOM 3234 N N . THR B 1 198 ? 17.031 -19.375 -5.062 1 96.69 198 THR B N 1
ATOM 3235 C CA . THR B 1 198 ? 15.789 -19.281 -5.828 1 96.69 198 THR B CA 1
ATOM 3236 C C . THR B 1 198 ? 15.227 -20.672 -6.121 1 96.69 198 THR B C 1
ATOM 3238 O O . THR B 1 198 ? 14.008 -20.859 -6.191 1 96.69 198 THR B O 1
ATOM 3241 N N . GLU B 1 199 ? 16.062 -21.688 -6.223 1 96.94 199 GLU B N 1
ATOM 3242 C CA . GLU B 1 199 ? 15.633 -23.062 -6.445 1 96.94 199 GLU B CA 1
ATOM 3243 C C . GLU B 1 199 ? 14.797 -23.578 -5.277 1 96.94 199 GLU B C 1
ATOM 3245 O O . GLU B 1 199 ? 13.859 -24.359 -5.473 1 96.94 199 GLU B O 1
ATOM 3250 N N . LYS B 1 200 ? 15.188 -23.156 -4.098 1 96.56 200 LYS B N 1
ATOM 3251 C CA . LYS B 1 200 ? 14.43 -23.562 -2.918 1 96.56 200 LYS B CA 1
ATOM 3252 C C . LYS B 1 200 ? 13.008 -23 -2.953 1 96.56 200 LYS B C 1
ATOM 3254 O O . LYS B 1 200 ? 12.062 -23.656 -2.514 1 96.56 200 LYS B O 1
ATOM 3259 N N . VAL B 1 201 ? 12.867 -21.828 -3.438 1 97.94 201 VAL B N 1
ATOM 3260 C CA . VAL B 1 201 ? 11.547 -21.219 -3.564 1 97.94 201 VAL B CA 1
ATOM 3261 C C . VAL B 1 201 ? 10.711 -21.984 -4.578 1 97.94 201 VAL B C 1
ATOM 3263 O O . VAL B 1 201 ? 9.539 -22.281 -4.328 1 97.94 201 VAL B O 1
ATOM 3266 N N . ALA B 1 202 ? 11.281 -22.312 -5.703 1 98.38 202 ALA B N 1
ATOM 3267 C CA . ALA B 1 202 ? 10.578 -23.094 -6.727 1 98.38 202 ALA B CA 1
ATOM 3268 C C . ALA B 1 202 ? 10.109 -24.438 -6.176 1 98.38 202 ALA B C 1
ATOM 3270 O O . ALA B 1 202 ? 8.984 -24.859 -6.441 1 98.38 202 ALA B O 1
ATOM 3271 N N . GLU B 1 203 ? 10.969 -25.062 -5.434 1 97.69 203 GLU B N 1
ATOM 3272 C CA . GLU B 1 203 ? 10.625 -26.328 -4.805 1 97.69 203 GLU B CA 1
ATOM 3273 C C . GLU B 1 203 ? 9.445 -26.156 -3.846 1 97.69 203 GLU B C 1
ATOM 3275 O O . GLU B 1 203 ? 8.555 -27.016 -3.795 1 97.69 203 GLU B O 1
ATOM 3280 N N . LEU B 1 204 ? 9.531 -25.141 -3.055 1 97.44 204 LEU B N 1
ATOM 3281 C CA . LEU B 1 204 ? 8.461 -24.844 -2.104 1 97.44 204 LEU B CA 1
ATOM 3282 C C . LEU B 1 204 ? 7.129 -24.656 -2.824 1 97.44 204 LEU B C 1
ATOM 3284 O O . LEU B 1 204 ? 6.105 -25.188 -2.393 1 97.44 204 LEU B O 1
ATOM 3288 N N . PHE B 1 205 ? 7.102 -23.906 -3.928 1 98.44 205 PHE B N 1
ATOM 3289 C CA . PHE B 1 205 ? 5.902 -23.688 -4.723 1 98.44 205 PHE B CA 1
ATOM 3290 C C . PHE B 1 205 ? 5.324 -25.016 -5.219 1 98.44 205 PHE B C 1
ATOM 3292 O O . PHE B 1 205 ? 4.121 -25.25 -5.109 1 98.44 205 PHE B O 1
ATOM 3299 N N . ALA B 1 206 ? 6.176 -25.875 -5.77 1 98.12 206 ALA B N 1
ATOM 3300 C CA . ALA B 1 206 ? 5.73 -27.172 -6.273 1 98.12 206 ALA B CA 1
ATOM 3301 C C . ALA B 1 206 ? 5.16 -28.031 -5.148 1 98.12 206 ALA B C 1
ATOM 3303 O O . ALA B 1 206 ? 4.133 -28.688 -5.324 1 98.12 206 ALA B O 1
ATOM 3304 N N . THR B 1 207 ? 5.836 -27.984 -4.008 1 97.69 207 THR B N 1
ATOM 3305 C CA . THR B 1 207 ? 5.375 -28.766 -2.859 1 97.69 207 THR B CA 1
ATOM 3306 C C . THR B 1 207 ? 3.979 -28.312 -2.432 1 97.69 207 THR B C 1
ATOM 3308 O O . THR B 1 207 ? 3.09 -29.141 -2.227 1 97.69 207 THR B O 1
ATOM 3311 N N . TRP B 1 208 ? 3.764 -26.984 -2.309 1 97.5 208 TRP B N 1
ATOM 3312 C CA . TRP B 1 208 ? 2.463 -26.469 -1.913 1 97.5 208 TRP B CA 1
ATOM 3313 C C . TRP B 1 208 ? 1.395 -26.812 -2.941 1 97.5 208 TRP B C 1
ATOM 3315 O O . TRP B 1 208 ? 0.23 -27.031 -2.59 1 97.5 208 TRP B O 1
ATOM 3325 N N . LEU B 1 209 ? 1.785 -26.844 -4.188 1 96.62 209 LEU B N 1
ATOM 3326 C CA . LEU B 1 209 ? 0.826 -27.156 -5.246 1 96.62 209 LEU B CA 1
ATOM 3327 C C . LEU B 1 209 ? 0.474 -28.641 -5.25 1 96.62 209 LEU B C 1
ATOM 3329 O O . LEU B 1 209 ? -0.685 -29 -5.457 1 96.62 209 LEU B O 1
ATOM 3333 N N . GLU B 1 210 ? 1.413 -29.5 -5.012 1 95.88 210 GLU B N 1
ATOM 3334 C CA . GLU B 1 210 ? 1.253 -30.938 -5.129 1 95.88 210 GLU B CA 1
ATOM 3335 C C . GLU B 1 210 ? 0.682 -31.531 -3.846 1 95.88 210 GLU B C 1
ATOM 3337 O O . GLU B 1 210 ? -0.043 -32.531 -3.887 1 95.88 210 GLU B O 1
ATOM 3342 N N . GLU B 1 211 ? 1.087 -30.922 -2.764 1 95.56 211 GLU B N 1
ATOM 3343 C CA . GLU B 1 211 ? 0.658 -31.406 -1.46 1 95.56 211 GLU B CA 1
ATOM 3344 C C . GLU B 1 211 ? -0.164 -30.359 -0.713 1 95.56 211 GLU B C 1
ATOM 3346 O O . GLU B 1 211 ? 0.36 -29.656 0.151 1 95.56 211 GLU B O 1
ATOM 3351 N N . ALA B 1 212 ? -1.451 -30.469 -0.866 1 92.75 212 ALA B N 1
ATOM 3352 C CA . ALA B 1 212 ? -2.34 -29.453 -0.309 1 92.75 212 ALA B CA 1
ATOM 3353 C C . ALA B 1 212 ? -2.234 -29.406 1.213 1 92.75 212 ALA B C 1
ATOM 3355 O O . ALA B 1 212 ? -2.344 -28.344 1.816 1 92.75 212 ALA B O 1
ATOM 3356 N N . ASN B 1 213 ? -1.974 -30.516 1.815 1 94.44 213 ASN B N 1
ATOM 3357 C CA . ASN B 1 213 ? -1.901 -30.594 3.27 1 94.44 213 ASN B CA 1
ATOM 3358 C C . ASN B 1 213 ? -0.647 -29.906 3.809 1 94.44 213 ASN B C 1
ATOM 3360 O O . ASN B 1 213 ? -0.54 -29.656 5.008 1 94.44 213 ASN B O 1
ATOM 3364 N N . SER B 1 214 ? 0.263 -29.625 2.971 1 94.62 214 SER B N 1
ATOM 3365 C CA . SER B 1 214 ? 1.501 -28.969 3.383 1 94.62 214 SER B CA 1
ATOM 3366 C C . SER B 1 214 ? 1.365 -27.453 3.342 1 94.62 214 SER B C 1
ATOM 3368 O O . SER B 1 214 ? 2.236 -26.734 3.832 1 94.62 214 SER B O 1
ATOM 3370 N N . ARG B 1 215 ? 0.29 -26.938 2.795 1 96.06 215 ARG B N 1
ATOM 3371 C CA . ARG B 1 215 ? 0.091 -25.5 2.67 1 96.06 215 ARG B CA 1
ATOM 3372 C C . ARG B 1 215 ? -0.123 -24.859 4.035 1 96.06 215 ARG B C 1
ATOM 3374 O O . ARG B 1 215 ? -0.857 -25.391 4.871 1 96.06 215 ARG B O 1
ATOM 3381 N N . PRO B 1 216 ? 0.555 -23.703 4.27 1 96.94 216 PRO B N 1
ATOM 3382 C CA . PRO B 1 216 ? 0.089 -22.891 5.391 1 96.94 216 PRO B CA 1
ATOM 3383 C C . PRO B 1 216 ? -1.363 -22.453 5.23 1 96.94 216 PRO B C 1
ATOM 3385 O O . PRO B 1 216 ? -1.962 -22.641 4.172 1 96.94 216 PRO B O 1
ATOM 3388 N N . LYS B 1 217 ? -1.896 -21.938 6.328 1 97.44 217 LYS B N 1
ATOM 3389 C CA . LYS B 1 217 ? -3.26 -21.406 6.281 1 97.44 217 LYS B CA 1
ATOM 3390 C C . LYS B 1 217 ? -3.4 -20.328 5.219 1 97.44 217 LYS B C 1
ATOM 3392 O O . LYS B 1 217 ? -2.518 -19.484 5.07 1 97.44 217 LYS B O 1
ATOM 3397 N N . SER B 1 218 ? -4.543 -20.391 4.473 1 98.38 218 SER B N 1
ATOM 3398 C CA . SER B 1 218 ? -4.797 -19.359 3.463 1 98.38 218 SER B CA 1
ATOM 3399 C C . SER B 1 218 ? -4.727 -17.969 4.066 1 98.38 218 SER B C 1
ATOM 3401 O O . SER B 1 218 ? -5.242 -17.734 5.16 1 98.38 218 SER B O 1
ATOM 3403 N N . GLY B 1 219 ? -4.07 -17.047 3.398 1 98.62 219 GLY B N 1
ATOM 3404 C CA . GLY B 1 219 ? -3.922 -15.68 3.871 1 98.62 219 GLY B CA 1
ATOM 3405 C C . GLY B 1 219 ? -2.629 -15.445 4.633 1 98.62 219 GLY B C 1
ATOM 3406 O O . GLY B 1 219 ? -2.312 -14.312 4.996 1 98.62 219 GLY B O 1
ATOM 3407 N N . SER B 1 220 ? -1.796 -16.5 4.797 1 98.56 220 SER B N 1
ATOM 3408 C CA . SER B 1 220 ? -0.573 -16.391 5.586 1 98.56 220 SER B CA 1
ATOM 3409 C C . SER B 1 220 ? 0.526 -15.672 4.816 1 98.56 220 SER B C 1
ATOM 3411 O O . SER B 1 220 ? 0.641 -15.828 3.598 1 98.56 220 SER B O 1
ATOM 3413 N N . ILE B 1 221 ? 1.252 -14.875 5.516 1 98.56 221 ILE B N 1
ATOM 3414 C CA . ILE B 1 221 ? 2.529 -14.336 5.059 1 98.56 221 ILE B CA 1
ATOM 3415 C C . ILE B 1 221 ? 3.67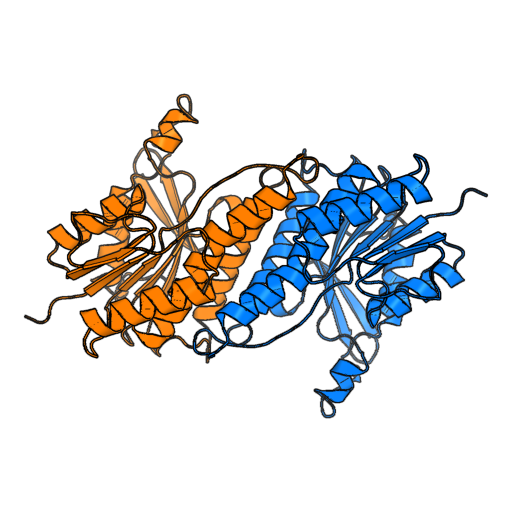 -15.227 5.555 1 98.56 221 ILE B C 1
ATOM 3417 O O . ILE B 1 221 ? 3.869 -15.367 6.762 1 98.56 221 ILE B O 1
ATOM 3421 N N . ILE B 1 222 ? 4.438 -15.766 4.617 1 98.19 222 ILE B N 1
ATOM 3422 C CA . ILE B 1 222 ? 5.406 -16.797 4.973 1 98.19 222 ILE B CA 1
ATOM 3423 C C . ILE B 1 222 ? 6.824 -16.25 4.82 1 98.19 222 ILE B C 1
ATOM 3425 O O . ILE B 1 222 ? 7.312 -16.078 3.701 1 98.19 222 ILE B O 1
ATOM 3429 N N . GLN B 1 223 ? 7.488 -16.047 5.879 1 97.31 223 GLN B N 1
ATOM 3430 C CA . GLN B 1 223 ? 8.883 -15.625 5.848 1 97.31 223 GLN B CA 1
ATOM 3431 C C . GLN B 1 223 ? 9.797 -16.766 5.422 1 97.31 223 GLN B C 1
ATOM 3433 O O . GLN B 1 223 ? 9.648 -17.891 5.891 1 97.31 223 GLN B O 1
ATOM 3438 N N . LEU B 1 224 ? 10.656 -16.469 4.523 1 96.38 224 LEU B N 1
ATOM 3439 C CA . LEU B 1 224 ? 11.727 -17.375 4.156 1 96.38 224 LEU B CA 1
ATOM 3440 C C . LEU B 1 224 ? 13.047 -16.969 4.801 1 96.38 224 LEU B C 1
ATOM 3442 O O . LEU B 1 224 ? 13.688 -16.016 4.352 1 96.38 224 LEU B O 1
ATOM 3446 N N . ILE B 1 225 ? 13.375 -17.703 5.781 1 92.75 225 ILE B N 1
ATOM 3447 C CA . ILE B 1 225 ? 14.578 -17.391 6.543 1 92.75 225 ILE B CA 1
ATOM 3448 C C . ILE B 1 225 ? 15.648 -18.453 6.273 1 92.75 225 ILE B C 1
ATOM 3450 O O . ILE B 1 225 ? 15.43 -19.641 6.504 1 92.75 225 ILE B O 1
ATOM 3454 N N . THR B 1 226 ? 16.781 -17.969 5.82 1 93.19 226 THR B N 1
ATOM 3455 C CA . THR B 1 226 ? 17.875 -18.875 5.496 1 93.19 226 THR B CA 1
ATOM 3456 C C . THR B 1 226 ? 19.062 -18.641 6.422 1 93.19 226 THR B C 1
ATOM 3458 O O . THR B 1 226 ? 19.516 -17.5 6.586 1 93.19 226 THR B O 1
ATOM 3461 N N . GLN B 1 227 ? 19.359 -19.719 7.09 1 90.12 227 GLN B N 1
ATOM 3462 C CA . GLN B 1 227 ? 20.562 -19.734 7.934 1 90.12 227 GLN B CA 1
ATOM 3463 C C . GLN B 1 227 ? 21.453 -20.938 7.602 1 90.12 227 GLN B C 1
ATOM 3465 O O . GLN B 1 227 ? 20.984 -22.078 7.57 1 90.12 227 GLN B O 1
ATOM 3470 N N . ASN B 1 228 ? 22.719 -20.656 7.363 1 88.44 228 ASN B N 1
ATOM 3471 C CA . ASN B 1 228 ? 23.688 -21.703 7.047 1 88.44 228 ASN B CA 1
ATOM 3472 C C . ASN B 1 228 ? 23.203 -22.578 5.902 1 88.44 228 ASN B C 1
ATOM 3474 O O . ASN B 1 228 ? 23.266 -23.812 5.992 1 88.44 228 ASN B O 1
ATOM 3478 N N . GLY B 1 229 ? 22.594 -22.016 4.988 1 85 229 GLY B N 1
ATOM 3479 C CA . GLY B 1 229 ? 22.172 -22.703 3.777 1 85 229 GLY B CA 1
ATOM 3480 C C . GLY B 1 229 ? 20.844 -23.438 3.936 1 85 229 GLY B C 1
ATOM 3481 O O . GLY B 1 229 ? 20.375 -24.094 3.002 1 85 229 GLY B O 1
ATOM 3482 N N . ILE B 1 230 ? 20.297 -23.328 5.184 1 91.19 230 ILE B N 1
ATOM 3483 C CA . ILE B 1 230 ? 19.016 -23.984 5.438 1 91.19 230 ILE B CA 1
ATOM 3484 C C . ILE B 1 230 ? 17.891 -22.953 5.469 1 91.19 230 ILE B C 1
ATOM 3486 O O . ILE B 1 230 ? 17.984 -21.969 6.207 1 91.19 230 ILE B O 1
ATOM 3490 N N . THR B 1 231 ? 16.891 -23.188 4.605 1 93.38 231 THR B N 1
ATOM 3491 C CA . THR B 1 231 ? 15.789 -22.234 4.531 1 93.38 231 THR B CA 1
ATOM 3492 C C . THR B 1 231 ? 14.57 -22.766 5.293 1 93.38 231 THR B C 1
ATOM 3494 O O . THR B 1 231 ? 14.125 -23.875 5.055 1 93.38 231 THR B O 1
ATOM 3497 N N . GLU B 1 232 ? 14.125 -21.969 6.195 1 93.06 232 GLU B N 1
ATOM 3498 C CA . GLU B 1 232 ? 12.898 -22.281 6.938 1 93.06 232 GLU B CA 1
ATOM 3499 C C . GLU B 1 232 ? 11.758 -21.359 6.523 1 93.06 232 GLU B C 1
ATOM 3501 O O . GLU B 1 232 ? 11.984 -20.188 6.211 1 93.06 232 GLU B O 1
ATOM 3506 N N . CYS B 1 233 ? 10.555 -21.938 6.516 1 93.06 233 CYS B N 1
ATOM 3507 C CA . CYS B 1 233 ? 9.328 -21.188 6.246 1 93.06 233 CYS B CA 1
ATOM 3508 C C . CYS B 1 233 ? 8.57 -20.891 7.535 1 93.06 233 CYS B C 1
ATOM 3510 O O . CYS B 1 233 ? 8.164 -21.812 8.242 1 93.06 233 CYS B O 1
ATOM 3512 N N . VAL B 1 234 ? 8.422 -19.656 7.828 1 92.62 234 VAL B N 1
ATOM 3513 C CA . VAL B 1 234 ? 7.801 -19.266 9.094 1 92.62 234 VAL B CA 1
ATOM 3514 C C . VAL B 1 234 ? 6.613 -18.344 8.828 1 92.62 234 VAL B C 1
ATOM 3516 O O . VAL B 1 234 ? 6.789 -17.234 8.328 1 92.62 234 VAL B O 1
ATOM 3519 N N . PRO B 1 235 ? 5.418 -18.781 9.172 1 91.12 235 PRO B N 1
ATOM 3520 C CA . PRO B 1 235 ? 4.281 -17.859 9.023 1 91.12 235 PRO B CA 1
ATOM 3521 C C . PRO B 1 235 ? 4.34 -16.688 10 1 91.12 235 PRO B C 1
ATOM 3523 O O . PRO B 1 235 ? 4.809 -16.844 11.133 1 91.12 235 PRO B O 1
ATOM 3526 N N . VAL B 1 236 ? 3.814 -15.586 9.516 1 86.75 236 VAL B N 1
ATOM 3527 C CA . VAL B 1 236 ? 3.801 -14.422 10.391 1 86.75 236 VAL B CA 1
ATOM 3528 C C . VAL B 1 236 ? 2.359 -13.977 10.633 1 86.75 236 VAL B C 1
ATOM 3530 O O . VAL B 1 236 ? 1.488 -14.172 9.789 1 86.75 236 VAL B O 1
#

pLDDT: mean 96.29, std 5.22, range [43.34, 98.94]

Organism: Schistosoma haematobium (NCBI:txid6185)

Secondary structure (DSSP, 8-state):
----EEEEETTTSHHHHHHHHHHHHTT-EEEEEESS--TTSSEEEE--TTS-HHHHHHHHHHHHHHHHTT--EEEEEE-------B-TTSTTHHHHHHHHIIIIIIHHHHHHHHHHHHEEEEEEEEEE--GGGGS--TTBHHHHHHHHHHHHHHHHHTSTTSSSPTT-EEEEEEES-EE-HHHHHH-TTS-GGGSEEHHHHHHHHHHHHH-GGGSPPTT-EEEEEEETTEEEEEE-/----EEEEETTTSHHHHHHHHHHHHTT-EEEEEESS--TTSSEEEE--TTS-HHHHHHHHHHHHHHHHTT--EEEEEE-------B-TTSTTHHHHHHHHIIIIIIHHHHHHHHHHHHEEEEEEEEEE--GGGGS--TTBHHHHHHHHHHHHHHHHHTSTTSSSPTT-EEEEEEES-EE-HHHHHH-TTS-GGGSEEHHHHHHHHHHHHH-GGGSPPTT-EEEEEEETTEEEEEE-

Radius of gyration: 23.01 Å; Cα contacts (8 Å, |Δi|>4): 1115; chains: 2; bounding box: 60×75×52 Å

Solvent-accessible surface area (backbone atoms only — not comparable to full-atom values): 23039 Å² total; per-residue (Å²): 128,88,68,54,28,36,38,29,36,20,17,53,43,75,58,16,38,49,33,45,50,50,43,44,74,72,60,36,46,34,34,26,30,25,77,49,77,41,90,78,37,77,40,66,39,68,44,58,89,90,51,53,67,61,54,39,42,50,54,47,50,54,46,46,52,65,75,44,68,86,54,64,27,46,32,39,38,32,60,40,57,76,83,56,69,31,18,36,59,37,92,56,29,61,60,36,30,50,51,25,34,56,34,36,33,40,47,45,51,43,48,43,33,48,36,30,73,37,39,34,38,78,14,37,40,35,38,57,37,36,43,62,36,78,47,65,28,18,52,21,37,28,37,24,19,24,27,26,16,41,48,41,40,30,34,7,49,49,37,80,73,10,30,51,38,74,72,40,37,30,35,21,43,13,44,67,46,62,57,39,74,66,51,46,67,78,42,67,84,56,73,66,50,43,29,34,51,46,65,59,52,35,49,49,53,51,46,39,68,74,34,65,87,69,43,73,64,56,24,33,39,29,31,44,47,26,53,85,71,42,72,44,81,43,76,103,130,89,68,52,29,35,37,29,36,20,19,53,43,76,58,16,37,48,32,45,50,51,42,43,74,71,61,35,45,35,35,24,31,25,77,48,78,41,88,78,36,77,39,68,41,70,46,58,89,88,51,52,66,60,54,41,41,48,54,48,49,54,48,47,51,64,75,43,70,85,54,64,29,46,31,38,39,31,58,40,57,77,84,56,68,30,19,37,58,37,92,56,28,61,59,36,29,51,52,25,34,56,36,36,33,42,48,46,51,42,49,43,34,46,34,30,72,35,36,34,39,77,14,39,40,36,37,58,38,36,40,62,35,79,46,65,28,16,53,21,36,29,38,24,18,24,27,27,17,40,48,41,40,29,35,7,50,49,36,80,73,10,31,52,39,72,73,40,35,30,34,21,42,13,44,70,45,61,57,40,73,66,50,46,68,77,44,66,85,55,73,67,51,42,29,34,52,44,64,58,53,36,49,50,53,51,44,40,69,75,34,66,88,71,43,73,64,56,24,34,39,28,31,44,47,27,52,86,72,44,72,44,80,43,75,103

InterPro domains:
  IPR002347 Short-chain dehydrogenase/reductase SDR [PF00106] (5-188)
  IPR020904 Short-chain dehydrogenase/reductase, conserved site [PS00061] (130-158)
  IPR036291 NAD(P)-binding domain superfamily [SSF51735] (4-222)

Foldseek 3Di:
DDAAEEEEEVLVDFLNVLLLQLCVVVPHQYEYEECDDRPSHPYYQHAHLPDDLVVRLVSVVVRCCVVQVPAAHQEYEYPWFDFDWAAPPDPCLVVLLVRRCSGAVSSLVSSLVNQLPGHDQQHEYEGEAAPPLVDDRRGRNSNNVRRVNSLVLQLQCLDPPNSHHHNYAYEYEHEHAADGPVCCVVCVPDDCQFHHYSNVVSVVRVCCSVPVVPDDHGSWYWYWTGDRNDTDTDTD/DDAAEEEEEVLVDFLNVLLLQLCVVVPHQYEYEECDDDPSHPYYQHAHLPDDLVVRLVSVVVRCCVVQVPAAHQEYEYPWFDFDWAAPPDPCLVVLLVRRCSGAVSSLVSSLVNQLPGHDQQHEYEGEAAPPLVDDRRGRNSNNVRRVNSLVLQLQCLDPPNSHHHNYAYEYEHEHAADGPVCCVVCVPDDCQFHHYSNVVSVVRVCCSVPVVPDDHGSWYWYWTGDRNDTDTDTD

Nearest PDB structures (foldseek):
  1ooe-assembly1_B  TM=9.760E-01  e=9.539E-37  Caenorhabditis elegans
  1dhr-assembly1_A  TM=9.733E-01  e=1.517E-35  Rattus norvegicus
  1hdr-assembly1_A-2  TM=9.717E-01  e=5.681E-35  Homo sapiens
  3orf-assembly2_D  TM=9.761E-01  e=4.024E-31  Dictyostelium discoideum
  8b5t-assembly1_A  TM=9.131E-01  e=1.765E-26  Leishmania major